Protein AF-A0A8W8LQK0-F1 (afdb_monomer)

Foldseek 3Di:
DDDPDDDDFPAAPVHRVFGFQKFWPVVVRDTHGPVVCVDPVNDPTDIDGVVVVVVVVVVVVVVVVCCVVVPVVVVVVVVVVVVVVCVVCVVVVVVVVVVVLVVLVVVVVVVVVVVVVVVVVVLVVVVVVVVVVVVVVVVVVVVLVVVVVVVVVVVVVLVPDPDDVVVVVDDDCVVVVVDDDDDDDDDHDDDDDDDDDVVVVDVVSDDDDDDDDDDDPPDPDPDDDDVDPWDWDPAWDFPDKAQQPDQFWFEWEDLAPFKIWTWGQWQWIWMAGPVNDTDDIAGDPVGGTFLYWEAFPVSWIWTFDQVQQFIWIQDPPRDIDTQEHDDQKGWHEWYADPVRWIWTWIAGPVQQAIWIFIDDRHDTDDIQAAAPVRHGQAGRGPDAWYWDAFPQRWIWTQHQVVQWTWIAHNNNHTQDIANDDDDPLQDDGRGWAAWEAAPQRWIWTDRQVSQWIWTAHNNRHTDDINRNPVGHRFHHWYAHNVRWIWTQHGNSRMITTIGGTD

Secondary structure (DSSP, 8-state):
--------PPBPSS-TTSB--EEETTTTTEEE-TTGGGSGGGTT--EEEHHHHHHHHHHHHHHHHHHIIIIIHHHHHHHHHHHHHHHHHHHHHHHHHHHHHHHHHHHHHHHHHHHHHHHHHHHHHHHHHHHHHHHHHHHHHHHHHHHHHHHHHHHHHHHH---HHHHHT----HHHH-SPPP----------PPP--HHHHHHHH--PPPP----------S--------PEEEEEEEEEEEE---SSEEEEEEEETTEEEEEESSSEEEEEETTS-EEEEEE-TTSSPPS-EEE-TTS-EEEEETTTTEEEEEPTTS-EEEEEE-SSEEEEEEEE-TTSPEEEEEEETTS--EEEEEEETTEEEEEE-B-TTS-BSS-SSSS-EEEEE-TTS-EEEEETTTTEEEEE-TTS-EEEEE-----TT--SPP-EEEEEE-TTS-EEEEETTTTEEEEE-TTS-EEEEE-SS---SEEEEEE-TT-EEEEEETTT-EEEEEEEE-

InterPro domains:
  IPR001258 NHL repeat [PS51125] (420-459)
  IPR011042 Six-bladed beta-propeller, TolB-like [G3DSA:2.120.10.30] (234-500)
  IPR050952 Tripartite Motif and NHL Repeat Containing E3 Ligases [PTHR24104] (55-491)

pLDDT: mean 88.2, std 12.14, range [29.41, 98.62]

Sequence (502 aa):
KERRSTLIYPKCETHPQKMCELQCKDCNNISICSFCTASEQHRGHIFVQISTVYKVQKETIEKDTEELVNTLSPTYEEIARDLENQLANLDGGYEKLTSAMSKQGEQWHREIDIVINKMKTEISEIKVKHRDILQKHLNEIKQIQSLIKQTLRAINEIEKSTEVSPTIAYSSKIREFSKLPPKLQVSLPTFIPKPIDREELYSLYGHITPLSTATKENVYSLIQSKTSVREVLDEPEIVTTIQTGYETLRNVTCLNDGSIWTSGKTNNIKCFNMKGSLLQTVKQKSGKFPNDIAVDSDGDLLYTNGTSRTVNKVIKNGQSEELIRLQGWKPYNLCVTSTGLLLVTMFSVDETQCKVVRYSGSTEKQAIQFDDEGKPLYSGNKKIKYITENRNHDICVADCCAGAVVVVNQDGKLRWRYTGHPSGTKNKLFKPYGITTDSQSRILTADSYNHCIHILDQNGQFLRYIDNCGLKDPYDLCVDNNDNLFVCEYSTGNVKKIKYLK

Mean predicted aligned error: 17.45 Å

Nearest PDB structures (foldseek):
  7zcj-assembly1_A  TM=7.983E-01  e=2.626E-13  synthetic construct
  6qsd-assembly1_A  TM=8.272E-01  e=3.693E-12  synthetic construct
  6rem-assembly1_A  TM=8.350E-01  e=8.358E-11  synthetic construct
  7zpw-assembly2_D  TM=8.355E-01  e=1.576E-10  synthetic construct
  3wwf-assembly1_C  TM=7.918E-01  e=2.424E-03  unclassified

Radius of gyration: 43.13 Å; Cα contacts (8 Å, |Δi|>4): 890; chains: 1; bounding box: 117×60×152 Å

Structure (mmCIF, N/CA/C/O backbone):
data_AF-A0A8W8LQK0-F1
#
_entry.id   AF-A0A8W8LQK0-F1
#
loop_
_atom_site.group_PDB
_atom_site.id
_atom_site.type_symbol
_atom_site.label_atom_id
_atom_site.label_alt_id
_atom_site.label_comp_id
_atom_site.label_asym_id
_atom_site.label_entity_id
_atom_site.label_seq_id
_atom_site.pdbx_PDB_ins_code
_atom_site.Cartn_x
_atom_site.Cartn_y
_atom_site.Cartn_z
_atom_site.occupancy
_atom_site.B_iso_or_equiv
_atom_site.auth_seq_id
_atom_site.auth_comp_id
_atom_site.auth_asym_id
_atom_site.auth_atom_id
_atom_site.pdbx_PDB_model_num
ATOM 1 N N . LYS A 1 1 ? -65.951 -15.729 21.045 1.00 39.41 1 LYS A N 1
ATOM 2 C CA . LYS A 1 1 ? -66.683 -16.295 22.210 1.00 39.41 1 LYS A CA 1
ATOM 3 C C . LYS A 1 1 ? -65.717 -17.198 22.971 1.00 39.41 1 LYS A C 1
ATOM 5 O O . LYS A 1 1 ? -65.688 -18.394 22.716 1.00 39.41 1 LYS A O 1
ATOM 10 N N . GLU A 1 2 ? -64.874 -16.632 23.833 1.00 42.47 2 GLU A N 1
ATOM 11 C CA . GLU A 1 2 ? -63.965 -17.437 24.655 1.00 42.47 2 GLU A CA 1
ATOM 12 C C . GLU A 1 2 ? -64.759 -18.160 25.745 1.00 42.47 2 GLU A C 1
ATOM 14 O O . GLU A 1 2 ? -65.529 -17.547 26.489 1.00 42.47 2 GLU A O 1
ATOM 19 N N . ARG A 1 3 ? -64.607 -19.486 25.819 1.00 43.66 3 ARG A N 1
ATOM 20 C CA . ARG A 1 3 ? -65.049 -20.268 26.977 1.00 43.66 3 ARG A CA 1
ATOM 21 C C . ARG A 1 3 ? -64.321 -19.700 28.197 1.00 43.66 3 ARG A C 1
ATOM 23 O O . ARG A 1 3 ? -63.096 -19.692 28.203 1.00 43.66 3 ARG A O 1
ATOM 30 N N . ARG A 1 4 ? -65.052 -19.255 29.227 1.00 47.84 4 ARG A N 1
ATOM 31 C CA . ARG A 1 4 ? -64.477 -18.971 30.553 1.00 47.84 4 ARG A CA 1
ATOM 32 C C . ARG A 1 4 ? -63.908 -20.278 31.112 1.00 47.84 4 ARG A C 1
ATOM 34 O O . ARG A 1 4 ? -64.618 -21.039 31.759 1.00 47.84 4 ARG A O 1
ATOM 41 N N . SER A 1 5 ? -62.658 -20.573 30.781 1.00 60.25 5 SER A N 1
ATOM 42 C CA . SER A 1 5 ? -61.894 -21.681 31.337 1.00 60.25 5 SER A CA 1
ATOM 43 C C . SER A 1 5 ? -61.565 -21.349 32.786 1.00 60.25 5 SER A C 1
ATOM 45 O O . SER A 1 5 ? -60.856 -20.380 33.057 1.00 60.25 5 SER A O 1
ATOM 47 N N . THR A 1 6 ? -62.116 -22.120 33.716 1.00 70.06 6 THR A N 1
ATOM 48 C CA . THR A 1 6 ? -61.816 -22.015 35.144 1.00 70.06 6 THR A CA 1
ATOM 49 C C . THR A 1 6 ? -60.327 -22.298 35.358 1.00 70.06 6 THR A C 1
ATOM 51 O O . THR A 1 6 ? -59.823 -23.310 34.871 1.00 70.06 6 THR A O 1
ATOM 54 N N . LEU A 1 7 ? -59.609 -21.397 36.039 1.00 74.44 7 LEU A N 1
ATOM 55 C CA . LEU A 1 7 ? -58.181 -21.571 36.322 1.00 74.44 7 LEU A CA 1
ATOM 56 C C . LEU A 1 7 ? -57.973 -22.797 37.217 1.00 74.44 7 LEU A C 1
ATOM 58 O O . LEU A 1 7 ? -58.610 -22.922 38.263 1.00 74.44 7 LEU A O 1
ATOM 62 N N . ILE A 1 8 ? -57.082 -23.699 36.803 1.00 82.56 8 ILE A N 1
ATOM 63 C CA . ILE A 1 8 ? -56.691 -24.869 37.591 1.00 82.56 8 ILE A CA 1
ATOM 64 C C . ILE A 1 8 ? -55.439 -24.492 38.378 1.00 82.56 8 ILE A C 1
ATOM 66 O O . ILE A 1 8 ? -54.375 -24.281 37.800 1.00 82.56 8 ILE A O 1
ATOM 70 N N . TYR A 1 9 ? -55.578 -24.392 39.695 1.00 83.81 9 TYR A N 1
ATOM 71 C CA . TYR A 1 9 ? -54.472 -24.063 40.589 1.00 83.81 9 TYR A CA 1
ATOM 72 C C . TYR A 1 9 ? -53.621 -25.309 40.905 1.00 83.81 9 TYR A C 1
ATOM 74 O O . TYR A 1 9 ? -54.136 -26.429 40.867 1.00 83.81 9 TYR A O 1
ATOM 82 N N . PRO A 1 10 ? -52.324 -25.159 41.220 1.00 84.50 10 PRO A N 1
ATOM 83 C CA . PRO A 1 10 ? -51.506 -26.274 41.684 1.00 84.50 10 PRO A CA 1
ATOM 84 C C . PRO A 1 10 ? -51.878 -26.677 43.121 1.00 84.50 10 PRO A C 1
ATOM 86 O O . PRO A 1 10 ? -52.386 -25.865 43.896 1.00 84.50 10 PRO A O 1
ATOM 89 N N . LYS A 1 11 ? -51.632 -27.939 43.492 1.00 85.19 11 LYS A N 1
ATOM 90 C CA . LYS A 1 11 ? -51.802 -28.417 44.876 1.00 85.19 11 LYS A CA 1
ATOM 91 C C . LYS A 1 11 ? -50.610 -27.999 45.734 1.00 85.19 11 LYS A C 1
ATOM 93 O O . LYS A 1 11 ? -49.485 -27.964 45.247 1.00 85.19 11 LYS A O 1
ATOM 98 N N . CYS A 1 12 ? -50.854 -27.729 47.012 1.00 83.12 12 CYS A N 1
ATOM 99 C CA . CYS A 1 12 ? -49.800 -27.368 47.952 1.00 83.12 12 CYS A CA 1
ATOM 100 C C . CYS A 1 12 ? -49.027 -28.601 48.421 1.00 83.12 12 CYS A C 1
ATOM 102 O O . CYS A 1 12 ? -49.616 -29.533 48.962 1.00 83.12 12 CYS A O 1
ATOM 104 N N . GLU A 1 13 ? -47.703 -28.573 48.278 1.00 82.00 13 GLU A N 1
ATOM 105 C CA . GLU A 1 13 ? -46.827 -29.696 48.643 1.00 82.00 13 GLU A CA 1
ATOM 106 C C . GLU A 1 13 ? -46.877 -30.013 50.143 1.00 82.00 13 GLU A C 1
ATOM 108 O O . GLU A 1 13 ? -46.957 -31.171 50.539 1.00 82.00 13 GLU A O 1
ATOM 113 N N . THR A 1 14 ? -46.916 -28.980 50.987 1.00 80.56 14 THR A N 1
ATOM 114 C CA . THR A 1 14 ? -47.009 -29.111 52.452 1.00 80.56 14 THR A CA 1
ATOM 115 C C . THR A 1 14 ? -48.437 -29.318 52.961 1.00 80.56 14 THR A C 1
ATOM 117 O O . THR A 1 14 ? -48.632 -29.778 54.083 1.00 80.56 14 THR A O 1
ATOM 120 N N . HIS A 1 15 ? -49.447 -29.010 52.141 1.00 83.31 15 HIS A N 1
ATOM 121 C CA . HIS A 1 15 ? -50.863 -29.101 52.503 1.00 83.31 15 HIS A CA 1
ATOM 122 C C . HIS A 1 15 ? -51.654 -29.769 51.364 1.00 83.31 15 HIS A C 1
ATOM 124 O O . HIS A 1 15 ? -52.333 -29.080 50.600 1.00 83.31 15 HIS A O 1
ATOM 130 N N . PRO A 1 16 ? -51.628 -31.111 51.248 1.00 79.06 16 PRO A N 1
ATOM 131 C CA . PRO A 1 16 ? -52.103 -31.831 50.057 1.00 79.06 16 PRO A CA 1
ATOM 132 C C . PRO A 1 16 ? -53.590 -31.637 49.710 1.00 79.06 16 PRO A C 1
ATOM 134 O O . PRO A 1 16 ? -54.004 -31.878 48.576 1.00 79.06 16 PRO A O 1
ATOM 137 N N . GLN A 1 17 ? -54.404 -31.214 50.685 1.00 82.12 17 GLN A N 1
ATOM 138 C CA . GLN A 1 17 ? -55.835 -30.926 50.519 1.00 82.12 17 GLN A CA 1
ATOM 139 C C . GLN A 1 17 ? -56.134 -29.457 50.163 1.00 82.12 17 GLN A C 1
ATOM 141 O O . GLN A 1 17 ? -57.299 -29.074 50.063 1.00 82.12 17 GLN A O 1
ATOM 146 N N . LYS A 1 18 ? -55.108 -28.612 50.011 1.00 82.94 18 LYS A N 1
ATOM 147 C CA . LYS A 1 18 ? -55.249 -27.182 49.720 1.00 82.94 18 LYS A CA 1
ATOM 148 C C . LYS A 1 18 ? -54.611 -26.836 48.380 1.00 82.94 18 LYS A C 1
ATOM 150 O O . LYS A 1 18 ? -53.598 -27.409 47.982 1.00 82.94 18 LYS A O 1
ATOM 155 N N . MET A 1 19 ? -55.222 -25.874 47.700 1.00 86.00 19 MET A N 1
ATOM 156 C CA . MET A 1 19 ? -54.730 -25.336 46.436 1.00 86.00 19 MET A CA 1
ATOM 157 C C . MET A 1 19 ? -53.850 -24.119 46.710 1.00 86.00 19 MET A C 1
ATOM 159 O O . MET A 1 19 ? -54.089 -23.364 47.656 1.00 86.00 19 MET A O 1
ATOM 163 N N . CYS A 1 20 ? -52.817 -23.943 45.899 1.00 87.06 20 CYS A N 1
ATOM 164 C CA . CYS A 1 20 ? -51.957 -22.778 45.960 1.00 87.06 20 CYS A CA 1
ATOM 165 C C . CYS A 1 20 ? -52.584 -21.645 45.157 1.00 87.06 20 CYS A C 1
ATOM 167 O O . CYS A 1 20 ? -52.708 -21.738 43.939 1.00 87.06 20 CYS A O 1
ATOM 169 N N . GLU A 1 21 ? -52.953 -20.571 45.840 1.00 85.75 21 GLU A N 1
ATOM 170 C CA . GLU A 1 21 ? -53.520 -19.364 45.225 1.00 85.75 21 GLU A CA 1
ATOM 171 C C . GLU A 1 21 ? -52.494 -18.220 45.178 1.00 85.75 21 GLU A C 1
ATOM 173 O O . GLU A 1 21 ? -52.687 -17.223 44.476 1.00 85.75 21 GLU A O 1
ATOM 178 N N . LEU A 1 22 ? -51.381 -18.377 45.901 1.00 86.12 22 LEU A N 1
ATOM 179 C CA . LEU A 1 22 ? -50.354 -17.367 46.106 1.00 86.12 22 LEU A CA 1
ATOM 180 C C . LEU A 1 22 ? -48.992 -17.874 45.639 1.00 86.12 22 LEU A C 1
ATOM 182 O O . LEU A 1 22 ? -48.668 -19.049 45.772 1.00 86.12 22 LEU A O 1
ATOM 186 N N . GLN A 1 23 ? -48.175 -16.969 45.122 1.00 88.62 23 GLN A N 1
ATOM 187 C CA . GLN A 1 23 ? -46.796 -17.211 44.734 1.00 88.62 23 GLN A CA 1
ATOM 188 C C . GLN A 1 23 ? -45.870 -16.401 45.640 1.00 88.62 23 GLN A C 1
ATOM 190 O O . GLN A 1 23 ? -46.051 -15.190 45.773 1.00 88.62 23 GLN A O 1
ATOM 195 N N . CYS A 1 24 ? -44.884 -17.051 46.258 1.00 87.94 24 CYS A N 1
ATOM 196 C CA . CYS A 1 24 ? -43.895 -16.387 47.106 1.00 87.94 24 CYS A CA 1
ATOM 197 C C . CYS A 1 24 ? -42.735 -15.854 46.258 1.00 87.94 24 CYS A C 1
ATOM 199 O O . CYS A 1 24 ? -42.040 -16.630 45.601 1.00 87.94 24 CYS A O 1
ATOM 201 N N . LYS A 1 25 ? -42.512 -14.535 46.276 1.00 85.62 25 LYS A N 1
ATOM 202 C CA . LYS A 1 25 ? -41.450 -13.892 45.480 1.00 85.62 25 LYS A CA 1
ATOM 203 C C . LYS A 1 25 ? -40.056 -14.162 46.042 1.00 85.62 25 LYS A C 1
ATOM 205 O O . LYS A 1 25 ? -39.129 -14.385 45.272 1.00 85.62 25 LYS A O 1
ATOM 210 N N . ASP A 1 26 ? -39.946 -14.248 47.362 1.00 85.81 26 ASP A N 1
ATOM 211 C CA . ASP A 1 26 ? -38.667 -14.420 48.062 1.00 85.81 26 ASP A CA 1
ATOM 212 C C . ASP A 1 26 ? -38.169 -15.875 48.055 1.00 85.81 26 ASP A C 1
ATOM 214 O O . ASP A 1 26 ? -37.013 -16.154 48.356 1.00 85.81 26 ASP A O 1
ATOM 218 N N . CYS A 1 27 ? -39.030 -16.824 47.677 1.00 84.62 27 CYS A N 1
ATOM 219 C CA . CYS A 1 27 ? -38.715 -18.251 47.590 1.00 84.62 27 CYS A CA 1
ATOM 220 C C . CYS A 1 27 ? -38.741 -18.736 46.137 1.00 84.62 27 CYS A C 1
ATOM 222 O O . CYS A 1 27 ? -39.429 -19.698 45.816 1.00 84.62 27 CYS A O 1
ATOM 224 N N . ASN A 1 28 ? -38.033 -18.041 45.244 1.00 80.12 28 ASN A N 1
ATOM 225 C CA . ASN A 1 28 ? -37.890 -18.424 43.835 1.00 80.12 28 ASN A CA 1
ATOM 226 C C . ASN A 1 28 ? -39.230 -18.707 43.122 1.00 80.12 28 ASN A C 1
ATOM 228 O O . ASN A 1 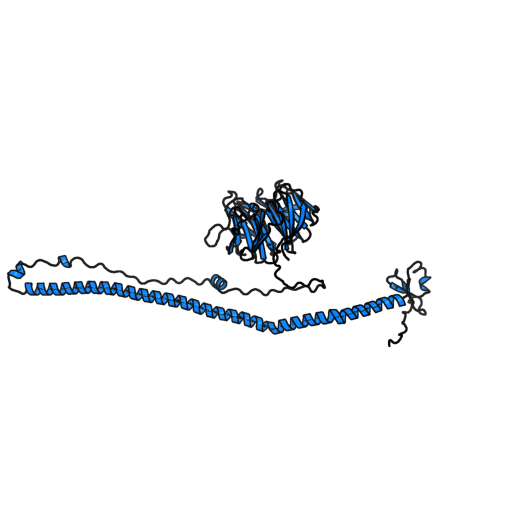28 ? -39.350 -19.652 42.344 1.00 80.12 28 ASN A O 1
ATOM 232 N N . ASN A 1 29 ? -40.255 -17.893 43.399 1.00 81.62 29 ASN A N 1
ATOM 233 C CA . ASN A 1 29 ? -41.572 -17.983 42.766 1.00 81.62 29 ASN A CA 1
ATOM 234 C C . ASN A 1 29 ? -42.333 -19.307 43.018 1.00 81.62 29 ASN A C 1
ATOM 236 O O . ASN A 1 29 ? -43.174 -19.694 42.200 1.00 81.62 29 ASN A O 1
ATOM 240 N N . ILE A 1 30 ? -42.102 -19.989 44.150 1.00 85.88 30 ILE A N 1
ATOM 241 C CA . ILE A 1 30 ? -42.889 -21.182 44.504 1.00 85.88 30 ILE A CA 1
ATOM 242 C C . ILE A 1 30 ? -44.367 -20.845 44.753 1.00 85.88 30 ILE A C 1
ATOM 244 O O . ILE A 1 30 ? -44.710 -19.778 45.269 1.00 85.88 30 ILE A O 1
ATOM 248 N N . SER A 1 31 ? -45.247 -21.783 44.404 1.00 88.06 31 SER A N 1
ATOM 249 C CA . SER A 1 31 ? -46.692 -21.674 44.630 1.00 88.06 31 SER A CA 1
ATOM 250 C C . SER A 1 31 ? -47.060 -22.232 46.003 1.00 88.06 31 SER A C 1
ATOM 252 O O . SER A 1 31 ? -46.734 -23.377 46.305 1.00 88.06 31 SER A O 1
ATOM 254 N N . ILE A 1 32 ? -47.779 -21.462 46.815 1.00 87.06 32 ILE A N 1
ATOM 255 C CA . ILE A 1 32 ? -48.151 -21.821 48.187 1.00 87.06 32 ILE A CA 1
ATOM 256 C C . ILE A 1 32 ? -49.639 -21.564 48.479 1.00 87.06 32 ILE A C 1
ATOM 258 O O . ILE A 1 32 ? -50.291 -20.732 47.839 1.00 87.06 32 ILE A O 1
ATOM 262 N N . CYS A 1 33 ? -50.193 -22.277 49.465 1.00 87.75 33 CYS A N 1
ATOM 263 C CA . CYS A 1 33 ? -51.558 -22.047 49.950 1.00 87.75 33 CYS A CA 1
ATOM 264 C C . CYS A 1 33 ? -51.607 -21.028 51.102 1.00 87.75 33 CYS A C 1
ATOM 266 O O . CYS A 1 33 ? -50.584 -20.681 51.694 1.00 87.75 33 CYS A O 1
ATOM 268 N N . SER A 1 34 ? -52.814 -20.601 51.478 1.00 84.19 34 SER A N 1
ATOM 269 C CA . SER A 1 34 ? -53.047 -19.641 52.569 1.00 84.19 34 SER A CA 1
ATOM 270 C C . SER A 1 34 ? -52.558 -20.104 53.950 1.00 84.19 34 SER A C 1
ATOM 272 O O . SER A 1 34 ? -52.409 -19.285 54.846 1.00 84.19 34 SER A O 1
ATOM 274 N N . PHE A 1 35 ? -52.317 -21.402 54.159 1.00 82.44 35 PHE A N 1
ATOM 275 C CA . PHE A 1 35 ? -51.769 -21.913 55.424 1.00 82.44 35 PHE A CA 1
ATOM 276 C C . PHE A 1 35 ? -50.246 -21.762 55.486 1.00 82.44 35 PHE A C 1
ATOM 278 O O . PHE A 1 35 ? -49.687 -21.504 56.550 1.00 82.44 35 PHE A O 1
ATOM 285 N N . CYS A 1 36 ? -49.565 -21.839 54.340 1.00 83.75 36 CYS A N 1
ATOM 286 C CA . CYS A 1 36 ? -48.121 -21.639 54.257 1.00 83.75 36 CYS A CA 1
ATOM 287 C C . CYS A 1 36 ? -47.708 -20.208 54.604 1.00 83.75 36 CYS A C 1
ATOM 289 O O . CYS A 1 36 ? -46.618 -20.018 55.132 1.00 83.75 36 CYS A O 1
ATOM 291 N N . THR A 1 37 ? -48.565 -19.209 54.372 1.00 83.31 37 THR A N 1
ATOM 292 C CA . THR A 1 37 ? -48.259 -17.806 54.706 1.00 83.31 37 THR A CA 1
ATOM 293 C C . THR A 1 37 ? -48.138 -17.566 56.212 1.00 83.31 37 THR A C 1
ATOM 295 O O . THR A 1 37 ? -47.512 -16.596 56.623 1.00 83.31 37 THR A O 1
ATOM 298 N N . ALA A 1 38 ? -48.730 -18.439 57.035 1.00 80.88 38 ALA A N 1
ATOM 299 C CA . ALA A 1 38 ? -48.634 -18.396 58.493 1.00 80.88 38 ALA A CA 1
ATOM 300 C C . ALA A 1 38 ? -47.511 -19.289 59.055 1.00 80.88 38 ALA A C 1
ATOM 302 O O . ALA A 1 38 ? -47.291 -19.303 60.264 1.00 80.88 38 ALA A O 1
ATOM 303 N N . SER A 1 39 ? -46.809 -20.043 58.201 1.00 84.19 39 SER A N 1
ATOM 304 C CA . SER A 1 39 ? -45.683 -20.879 58.626 1.00 84.19 39 SER A CA 1
ATOM 305 C C . SER A 1 39 ? -44.464 -20.029 58.988 1.00 84.19 39 SER A C 1
ATOM 307 O O . SER A 1 39 ? -44.240 -18.971 58.397 1.00 84.19 39 SER A O 1
ATOM 309 N N . GLU A 1 40 ? -43.633 -20.512 59.918 1.00 80.62 40 GLU A N 1
ATOM 310 C CA . GLU A 1 40 ? -42.365 -19.845 60.256 1.00 80.62 40 GLU A CA 1
ATOM 311 C C . GLU A 1 40 ? -41.458 -19.676 59.031 1.00 80.62 40 GLU A C 1
ATOM 313 O O . GLU A 1 40 ? -40.769 -18.667 58.910 1.00 80.62 40 GLU A O 1
ATOM 318 N N . GLN A 1 41 ? -41.528 -20.617 58.083 1.00 80.94 41 GLN A N 1
ATOM 319 C CA . GLN A 1 41 ? -40.722 -20.635 56.864 1.00 80.94 41 GLN A CA 1
ATOM 320 C C . GLN A 1 41 ? -41.018 -19.474 55.899 1.00 80.94 41 GLN A C 1
ATOM 322 O O . GLN A 1 41 ? -40.150 -19.103 55.114 1.00 80.94 41 GLN A O 1
ATOM 327 N N . HIS A 1 42 ? -42.222 -18.898 55.939 1.00 82.56 42 HIS A N 1
ATOM 328 C CA . HIS A 1 42 ? -42.627 -17.808 55.040 1.00 82.56 42 HIS A CA 1
ATOM 329 C C . HIS A 1 42 ? -43.040 -16.537 55.786 1.00 82.56 42 HIS A C 1
ATOM 331 O O . HIS A 1 42 ? -43.694 -15.648 55.229 1.00 82.56 42 HIS A O 1
ATOM 337 N N . ARG A 1 43 ? -42.663 -16.434 57.061 1.00 83.19 43 ARG A N 1
ATOM 338 C CA . ARG A 1 43 ? -43.011 -15.296 57.900 1.00 83.19 43 ARG A CA 1
ATOM 339 C C . ARG A 1 43 ? -42.289 -14.039 57.411 1.00 83.19 43 ARG A C 1
ATOM 341 O O . ARG A 1 43 ? -41.071 -13.944 57.485 1.00 83.19 43 ARG A O 1
ATOM 348 N N . GLY A 1 44 ? -43.064 -13.053 56.960 1.00 80.00 44 GLY A N 1
ATOM 349 C CA . GLY A 1 44 ? -42.545 -11.773 56.463 1.00 80.00 44 GLY A CA 1
ATOM 350 C C . GLY A 1 44 ? -42.213 -11.743 54.967 1.00 80.00 44 GLY A C 1
ATOM 351 O O . GLY A 1 44 ? -41.699 -10.731 54.504 1.00 80.00 44 GLY A O 1
ATOM 352 N N . HIS A 1 45 ? -42.512 -12.807 54.214 1.00 89.06 45 HIS A N 1
ATOM 353 C CA . HIS A 1 45 ? -42.303 -12.841 52.763 1.00 89.06 45 HIS A CA 1
ATOM 354 C C . HIS A 1 45 ? -43.417 -12.122 51.987 1.00 89.06 45 HIS A C 1
ATOM 356 O O . HIS A 1 45 ? -44.541 -11.952 52.469 1.00 89.06 45 HIS A O 1
ATOM 362 N N . ILE A 1 46 ? -43.108 -11.742 50.748 1.00 86.50 46 ILE A N 1
ATOM 363 C CA . ILE A 1 46 ? -44.016 -11.091 49.807 1.00 86.50 46 ILE A CA 1
ATOM 364 C C . ILE A 1 46 ? -44.709 -12.145 48.940 1.00 86.50 46 ILE A C 1
ATOM 366 O O . ILE A 1 46 ? -44.074 -12.992 48.298 1.00 86.50 46 ILE A O 1
ATOM 370 N N . PHE A 1 47 ? -46.038 -12.051 48.876 1.00 88.12 47 PHE A N 1
ATOM 371 C CA . PHE A 1 47 ? -46.883 -12.949 48.096 1.00 88.12 47 PHE A CA 1
ATOM 372 C C . PHE A 1 47 ? -47.646 -12.199 47.011 1.00 88.12 47 PHE A C 1
ATOM 374 O O . PHE A 1 47 ? -48.146 -11.097 47.228 1.00 88.12 47 PHE A O 1
ATOM 381 N N . VAL A 1 48 ? -47.782 -12.831 45.850 1.00 88.69 48 VAL A N 1
ATOM 382 C CA . VAL A 1 48 ? -48.568 -12.319 44.722 1.00 88.69 48 VAL A CA 1
ATOM 383 C C . VAL A 1 48 ? -49.601 -13.366 44.333 1.00 88.69 48 VAL A C 1
ATOM 385 O O . VAL A 1 48 ? -49.318 -14.559 44.390 1.00 88.69 48 VAL A O 1
ATOM 388 N N . GLN A 1 49 ? -50.805 -12.953 43.938 1.00 87.12 49 GLN A N 1
ATOM 389 C CA . GLN A 1 49 ? -51.813 -13.908 43.477 1.00 87.12 49 GLN A CA 1
ATOM 390 C C . GLN A 1 49 ? -51.378 -14.590 42.177 1.00 87.12 49 GLN A C 1
ATOM 392 O O . GLN A 1 49 ? -50.988 -13.930 41.211 1.00 87.12 49 GLN A O 1
ATOM 397 N N . ILE A 1 50 ? -51.506 -15.918 42.136 1.00 86.25 50 ILE A N 1
ATOM 398 C CA . ILE A 1 50 ? -51.165 -16.731 40.961 1.00 86.25 50 ILE A CA 1
ATOM 399 C C . ILE A 1 50 ? -52.040 -16.364 39.760 1.00 86.25 50 ILE A C 1
ATOM 401 O O . ILE A 1 50 ? -51.555 -16.383 38.636 1.00 86.25 50 ILE A O 1
ATOM 405 N N . SER A 1 51 ? -53.299 -15.970 39.970 1.00 81.94 51 SER A N 1
ATOM 406 C CA . SER A 1 51 ? -54.184 -15.486 38.898 1.00 81.94 51 SER A CA 1
ATOM 407 C C . SER A 1 51 ? -53.612 -14.262 38.175 1.00 81.94 51 SER A C 1
ATOM 409 O O . SER A 1 51 ? -53.686 -14.182 36.949 1.00 81.94 51 SER A O 1
ATOM 411 N N . THR A 1 52 ? -53.001 -13.335 38.916 1.00 83.50 52 THR A N 1
ATOM 412 C CA . THR A 1 52 ? -52.349 -12.143 38.360 1.00 83.50 52 THR A CA 1
ATOM 413 C C . THR A 1 52 ? -51.105 -12.524 37.564 1.00 83.50 52 THR A C 1
ATOM 415 O O . THR A 1 52 ? -50.922 -12.046 36.449 1.00 83.50 52 THR A O 1
ATOM 418 N N . VAL A 1 53 ? -50.282 -13.432 38.097 1.00 83.88 53 VAL A N 1
ATOM 419 C CA . VAL A 1 53 ? -49.070 -13.920 37.416 1.00 83.88 53 VAL A CA 1
ATOM 420 C C . VAL A 1 53 ? -49.425 -14.710 36.154 1.00 83.88 53 VAL A C 1
ATOM 422 O O . VAL A 1 53 ? -48.824 -14.484 35.110 1.00 83.88 53 VAL A O 1
ATOM 425 N N . TYR A 1 54 ? -50.444 -15.573 36.217 1.00 85.94 54 TYR A N 1
ATOM 426 C CA . TYR A 1 54 ? -50.980 -16.305 35.068 1.00 85.94 54 TYR A CA 1
ATOM 427 C C . TYR A 1 54 ? -51.410 -15.354 33.955 1.00 85.94 54 TYR A C 1
ATOM 429 O O . TYR A 1 54 ? -51.086 -15.589 32.796 1.00 85.94 54 TYR A O 1
ATOM 437 N N . LYS A 1 55 ? -52.124 -14.275 34.301 1.00 85.12 55 LYS A N 1
ATOM 438 C CA . LYS A 1 55 ? -52.594 -13.302 33.315 1.00 85.12 55 LYS A CA 1
ATOM 439 C C . LYS A 1 55 ? -51.422 -12.619 32.606 1.00 85.12 55 LYS A C 1
ATOM 441 O O . LYS A 1 55 ? -51.383 -12.633 31.383 1.00 85.12 55 LYS A O 1
ATOM 446 N N . VAL A 1 56 ? -50.444 -12.118 33.365 1.00 85.50 56 VAL A N 1
ATOM 447 C CA . VAL A 1 56 ? -49.237 -11.474 32.811 1.00 85.50 56 VAL A CA 1
ATOM 448 C C . VAL A 1 56 ? -48.435 -12.444 31.939 1.00 85.50 56 VAL A C 1
ATOM 450 O O . VAL A 1 56 ? -48.000 -12.093 30.844 1.00 85.50 56 VAL A O 1
ATOM 453 N N . GLN A 1 57 ? -48.260 -13.689 32.390 1.00 85.38 57 GLN A N 1
ATOM 454 C CA . GLN A 1 57 ? -47.529 -14.692 31.619 1.00 85.38 57 GLN A CA 1
ATOM 455 C C . GLN A 1 57 ? -48.278 -15.089 30.343 1.00 85.38 57 GLN A C 1
ATOM 457 O O . GLN A 1 57 ? -47.649 -15.315 29.316 1.00 85.38 57 GLN A O 1
ATOM 462 N N . LYS A 1 58 ? -49.612 -15.155 30.384 1.00 86.00 58 LYS A N 1
ATOM 463 C CA . LYS A 1 58 ? -50.433 -15.461 29.211 1.00 86.00 58 LYS A CA 1
ATOM 464 C C . LYS A 1 58 ? -50.389 -14.339 28.175 1.00 86.00 58 LYS A C 1
ATOM 466 O O . LYS A 1 58 ? -50.206 -14.636 27.004 1.00 86.00 58 LYS A O 1
ATOM 471 N N . GLU A 1 59 ? -50.447 -13.082 28.616 1.00 87.06 59 GLU A N 1
ATOM 472 C CA . GLU A 1 59 ? -50.227 -11.911 27.754 1.00 87.06 59 GLU A CA 1
ATOM 473 C C . GLU A 1 59 ? -48.818 -11.937 27.126 1.00 87.06 59 GLU A C 1
ATOM 475 O O . GLU A 1 59 ? -48.655 -11.617 25.951 1.00 87.06 59 GLU A O 1
ATOM 480 N N . THR A 1 60 ? -47.802 -12.384 27.875 1.00 85.62 60 THR A N 1
ATOM 481 C CA . THR A 1 60 ? -46.433 -12.559 27.351 1.00 85.62 60 THR A CA 1
ATOM 482 C C . THR A 1 60 ? -46.376 -13.658 26.288 1.00 85.62 60 THR A C 1
ATOM 484 O O . THR A 1 60 ? -45.838 -13.429 25.215 1.00 85.62 60 THR A O 1
ATOM 487 N N . ILE A 1 61 ? -46.992 -14.819 26.537 1.00 86.19 61 ILE A N 1
ATOM 488 C CA . ILE A 1 61 ? -47.060 -15.925 25.565 1.00 86.19 61 ILE A CA 1
ATOM 489 C C . ILE A 1 61 ? -47.789 -15.493 24.289 1.00 86.19 61 ILE A C 1
ATOM 491 O O . ILE A 1 61 ? -47.368 -15.854 23.193 1.00 86.19 61 ILE A O 1
ATOM 495 N N . GLU A 1 62 ? -48.878 -14.736 24.415 1.00 87.81 62 GLU A N 1
ATOM 496 C CA . GLU A 1 62 ? -49.616 -14.201 23.267 1.00 87.81 62 GLU A CA 1
ATOM 497 C C . GLU A 1 62 ? -48.736 -13.254 22.443 1.00 87.81 62 GLU A C 1
ATOM 499 O O . GLU A 1 62 ? -48.661 -13.413 21.225 1.00 87.81 62 GLU A O 1
ATOM 504 N N . LYS A 1 63 ? -47.995 -12.353 23.101 1.00 85.50 63 LYS A N 1
ATOM 505 C CA . LYS A 1 63 ? -47.045 -11.449 22.442 1.00 85.50 63 LYS A CA 1
ATOM 506 C C . LYS A 1 63 ? -45.894 -12.197 21.758 1.00 85.50 63 LYS A C 1
ATOM 508 O O . LYS A 1 63 ? -45.588 -11.906 20.606 1.00 85.50 63 LYS A O 1
ATOM 513 N N . ASP A 1 64 ? -45.292 -13.176 22.432 1.00 86.69 64 ASP A N 1
ATOM 514 C CA . ASP A 1 64 ? -44.212 -13.996 21.869 1.00 86.69 64 ASP A CA 1
ATOM 515 C C . ASP A 1 64 ? -44.712 -14.794 20.657 1.00 86.69 64 ASP A C 1
ATOM 517 O O . ASP A 1 64 ? -44.025 -14.906 19.644 1.00 86.69 64 ASP A O 1
ATOM 521 N N . THR A 1 65 ? -45.936 -15.326 20.737 1.00 86.62 65 THR A N 1
ATOM 522 C CA . THR A 1 65 ? -46.576 -16.045 19.626 1.00 86.62 65 THR A CA 1
ATOM 523 C C . THR A 1 65 ? -46.804 -15.115 18.438 1.00 86.62 65 THR A C 1
ATOM 525 O O . THR A 1 65 ? -46.536 -15.499 17.301 1.00 86.62 65 THR A O 1
ATOM 528 N N . GLU A 1 66 ? -47.270 -13.891 18.688 1.00 87.81 66 GLU A N 1
ATOM 529 C CA . GLU A 1 66 ? -47.463 -12.880 17.651 1.00 87.81 66 GLU A CA 1
ATOM 530 C C . GLU A 1 66 ? -46.136 -12.517 16.971 1.00 87.81 66 GLU A C 1
ATOM 532 O O . GLU A 1 66 ? -46.060 -12.502 15.744 1.00 87.81 66 GLU A O 1
ATOM 537 N N . GLU A 1 67 ? -45.069 -12.301 17.742 1.00 84.19 67 GLU A N 1
ATOM 538 C CA . GLU A 1 67 ? -43.739 -11.980 17.216 1.00 84.19 67 GLU A CA 1
ATOM 539 C C . GLU A 1 67 ? -43.123 -13.145 16.424 1.00 84.19 67 GLU A C 1
ATOM 541 O O . GLU A 1 67 ? -42.573 -12.941 15.337 1.00 84.19 67 GLU A O 1
ATOM 546 N N . LEU A 1 68 ? -43.264 -14.379 16.917 1.00 82.19 68 LEU A N 1
ATOM 547 C CA . LEU A 1 68 ? -42.776 -15.577 16.235 1.00 82.19 68 LEU A CA 1
ATOM 548 C C . LEU A 1 68 ? -43.475 -15.799 14.893 1.00 82.19 68 LEU A C 1
ATOM 550 O O . LEU A 1 68 ? -42.810 -16.068 13.894 1.00 82.19 68 LEU A O 1
ATOM 554 N N . VAL A 1 69 ? -44.803 -15.681 14.865 1.00 87.81 69 VAL A N 1
ATOM 555 C CA . VAL A 1 69 ? -45.608 -15.975 13.672 1.00 87.81 69 VAL A CA 1
ATOM 556 C C . VAL A 1 69 ? -45.548 -14.838 12.660 1.00 87.81 69 VAL A C 1
ATOM 558 O O . VAL A 1 69 ? -45.408 -15.098 11.468 1.00 87.81 69 VAL A O 1
ATOM 561 N N . ASN A 1 70 ? -45.644 -13.587 13.110 1.00 83.69 70 ASN A N 1
ATOM 562 C CA . ASN A 1 70 ? -45.790 -12.452 12.200 1.00 83.69 70 ASN A CA 1
ATOM 563 C C . ASN A 1 70 ? -44.456 -11.813 11.812 1.00 83.69 70 ASN A C 1
ATOM 565 O O . ASN A 1 70 ? -44.387 -11.168 10.767 1.00 83.69 70 ASN A O 1
ATOM 569 N N . THR A 1 71 ? -43.407 -11.983 12.621 1.00 79.75 71 THR A N 1
ATOM 570 C CA . THR A 1 71 ? -42.122 -11.308 12.393 1.00 79.75 71 THR A CA 1
ATOM 571 C C . THR A 1 71 ? -41.005 -12.304 12.114 1.00 79.75 71 THR A C 1
ATOM 573 O O . THR A 1 71 ? -40.364 -12.228 11.065 1.00 79.75 71 THR A O 1
ATOM 576 N N . LEU A 1 72 ? -40.763 -13.257 13.017 1.00 80.44 72 LEU A N 1
ATOM 577 C CA . LEU A 1 72 ? -39.604 -14.144 12.905 1.00 80.44 72 LEU A CA 1
ATOM 578 C C . LEU A 1 72 ? -39.786 -15.181 11.790 1.00 80.44 72 LEU A C 1
ATOM 580 O O . LEU A 1 72 ? -38.943 -15.238 10.899 1.00 80.44 72 LEU A O 1
ATOM 584 N N . SER A 1 73 ? -40.883 -15.947 11.776 1.00 85.81 73 SER A N 1
ATOM 585 C CA . SER A 1 73 ? -41.108 -16.995 10.762 1.00 85.81 73 SER A CA 1
ATOM 586 C C . SER A 1 73 ? -41.002 -16.465 9.323 1.00 85.81 73 SER A C 1
ATOM 588 O O . SER A 1 73 ? -40.205 -17.017 8.562 1.00 85.81 73 SER A O 1
ATOM 590 N N . PRO A 1 74 ? -41.671 -15.354 8.945 1.00 87.94 74 PRO A N 1
ATOM 591 C CA . PRO A 1 74 ? -41.571 -14.822 7.586 1.00 87.94 74 PRO A CA 1
ATOM 592 C C . PRO A 1 74 ? -40.155 -14.354 7.226 1.00 87.94 74 PRO A C 1
ATOM 594 O O . PRO A 1 74 ? -39.728 -14.516 6.086 1.00 87.94 74 PRO A O 1
ATOM 597 N N . THR A 1 75 ? -39.403 -13.821 8.197 1.00 80.88 75 THR A N 1
ATOM 598 C CA . THR A 1 75 ? -38.013 -13.385 7.985 1.00 80.88 75 THR A CA 1
ATOM 599 C C . THR A 1 75 ? -37.102 -14.575 7.677 1.00 80.88 75 THR A C 1
ATOM 601 O O . THR A 1 75 ? -36.305 -14.525 6.741 1.00 80.88 75 THR A O 1
ATOM 604 N N . TYR A 1 76 ? -37.229 -15.674 8.426 1.00 80.19 76 TYR A N 1
ATOM 605 C CA . TYR A 1 76 ? -36.460 -16.895 8.161 1.00 80.19 76 TYR A CA 1
ATOM 606 C C . TYR A 1 76 ? -36.849 -17.542 6.823 1.00 80.19 76 TYR A C 1
ATOM 608 O O . TYR A 1 76 ? -35.972 -18.012 6.098 1.00 80.19 76 TYR A O 1
ATOM 616 N N . GLU A 1 77 ? -38.134 -17.520 6.459 1.00 88.19 77 GLU A N 1
ATOM 617 C CA . GLU A 1 77 ? -38.607 -17.983 5.147 1.00 88.19 77 GLU A CA 1
ATOM 618 C C . GLU A 1 77 ? -38.061 -17.133 3.991 1.00 88.19 77 GLU A C 1
ATOM 620 O O . GLU A 1 77 ? -37.728 -17.666 2.932 1.00 88.19 77 GLU A O 1
ATOM 625 N N . GLU A 1 78 ? -37.948 -15.815 4.168 1.00 85.88 78 GLU A N 1
ATOM 626 C CA . GLU A 1 78 ? -37.341 -14.926 3.174 1.00 85.88 78 GLU A CA 1
ATOM 627 C C . GLU A 1 78 ? -35.844 -15.210 2.996 1.00 85.88 78 GLU A C 1
ATOM 629 O O . GLU A 1 78 ? -35.387 -15.333 1.860 1.00 85.88 78 GLU A O 1
ATOM 634 N N . ILE A 1 79 ? -35.102 -15.395 4.096 1.00 83.50 79 ILE A N 1
ATOM 635 C CA . ILE A 1 79 ? -33.678 -15.771 4.059 1.00 83.50 79 ILE A CA 1
ATOM 636 C C . ILE A 1 79 ? -33.489 -17.103 3.323 1.00 83.50 79 ILE A C 1
ATOM 638 O O . ILE A 1 79 ? -32.609 -17.217 2.471 1.00 83.50 79 ILE A O 1
ATOM 642 N N . ALA A 1 80 ? -34.319 -18.106 3.623 1.00 84.94 80 ALA A N 1
ATOM 643 C CA . ALA A 1 80 ? -34.258 -19.403 2.954 1.00 84.94 80 ALA A CA 1
ATOM 644 C C . ALA A 1 80 ? -34.501 -19.270 1.442 1.00 84.94 80 ALA A C 1
ATOM 646 O O . ALA A 1 80 ? -33.726 -19.797 0.645 1.00 84.94 80 ALA A O 1
ATOM 647 N N . ARG A 1 81 ? -35.516 -18.495 1.042 1.00 90.69 81 ARG A N 1
ATOM 648 C CA . ARG A 1 81 ? -35.846 -18.249 -0.369 1.00 90.69 81 ARG A CA 1
ATOM 649 C C . ARG A 1 81 ? -34.728 -17.521 -1.117 1.00 90.69 81 ARG A C 1
ATOM 651 O O . ARG A 1 81 ? -34.479 -17.811 -2.285 1.00 90.69 81 ARG A O 1
ATOM 658 N N . ASP A 1 82 ? -34.062 -16.565 -0.472 1.00 85.50 82 ASP A N 1
ATOM 659 C CA . ASP A 1 82 ? -32.906 -15.879 -1.057 1.00 85.50 82 ASP A CA 1
ATOM 660 C C . ASP A 1 82 ? -31.745 -16.852 -1.297 1.00 85.50 82 ASP A C 1
ATOM 662 O O . ASP A 1 82 ? -31.196 -16.895 -2.397 1.00 85.50 82 ASP A O 1
ATOM 666 N N . LEU A 1 83 ? -31.433 -17.709 -0.319 1.00 83.62 83 LEU A N 1
ATOM 667 C CA . LEU A 1 83 ? -30.402 -18.742 -0.464 1.00 83.62 83 LEU A CA 1
ATOM 668 C C . LEU A 1 83 ? -30.732 -19.741 -1.580 1.00 83.62 83 LEU A C 1
ATOM 670 O O . LEU A 1 83 ? -29.860 -20.070 -2.383 1.00 83.62 83 LEU A O 1
ATOM 674 N N . GLU A 1 84 ? -31.983 -20.192 -1.676 1.00 91.44 84 GLU A N 1
ATOM 675 C CA . GLU A 1 84 ? -32.444 -21.062 -2.764 1.00 91.44 84 GLU A CA 1
ATOM 676 C C . GLU A 1 84 ? -32.273 -20.396 -4.136 1.00 91.44 84 GLU A C 1
ATOM 678 O O . GLU A 1 84 ? -31.777 -21.023 -5.074 1.00 91.44 84 GLU A O 1
ATOM 683 N N . ASN A 1 85 ? -32.604 -19.106 -4.251 1.00 88.00 85 ASN A N 1
ATOM 684 C CA . ASN A 1 85 ? -32.391 -18.340 -5.479 1.00 88.00 85 ASN A CA 1
ATOM 685 C C . ASN A 1 85 ? -30.902 -18.176 -5.813 1.00 88.00 85 ASN A C 1
ATOM 687 O O . ASN A 1 85 ? -30.526 -18.270 -6.984 1.00 88.00 85 ASN A O 1
ATOM 691 N N . GLN A 1 86 ? -30.043 -17.931 -4.820 1.00 84.50 86 GLN A N 1
ATOM 692 C CA . GLN A 1 86 ? -28.596 -17.850 -5.032 1.00 84.50 86 GLN A CA 1
ATOM 693 C C . GLN A 1 86 ? -28.036 -19.187 -5.529 1.00 84.50 86 GLN A C 1
ATOM 695 O O . GLN A 1 86 ? -27.272 -19.204 -6.494 1.00 84.50 86 GLN A O 1
ATOM 700 N N . LEU A 1 87 ? -28.464 -20.301 -4.929 1.00 86.50 87 LEU A N 1
ATOM 701 C CA . LEU A 1 87 ? -28.081 -21.648 -5.352 1.00 86.50 87 LEU A CA 1
ATOM 702 C C . LEU A 1 87 ? -28.546 -21.951 -6.779 1.00 86.50 87 LEU A C 1
ATOM 704 O O . LEU A 1 87 ? -27.752 -22.429 -7.585 1.00 86.50 87 LEU A O 1
ATOM 708 N N . ALA A 1 88 ? -29.792 -21.617 -7.125 1.00 90.69 88 ALA A N 1
ATOM 709 C CA . ALA A 1 88 ? -30.334 -21.859 -8.461 1.00 90.69 88 ALA A CA 1
ATOM 710 C C . ALA A 1 88 ? -29.590 -21.080 -9.566 1.00 90.69 88 ALA A C 1
ATOM 712 O O . ALA A 1 88 ? -29.513 -21.540 -10.704 1.00 90.69 88 ALA A O 1
ATOM 713 N N . ASN A 1 89 ? -29.031 -19.907 -9.246 1.00 87.50 89 ASN A N 1
ATOM 714 C CA . ASN A 1 89 ? -28.303 -19.057 -10.195 1.00 87.50 89 ASN A CA 1
ATOM 715 C C . ASN A 1 89 ? -26.779 -19.269 -10.190 1.00 87.50 89 ASN A C 1
ATOM 717 O O . ASN A 1 89 ? -26.080 -18.649 -10.998 1.00 87.50 89 ASN A O 1
ATOM 721 N N . LEU A 1 90 ? -26.259 -20.112 -9.295 1.00 87.62 90 LEU A N 1
ATOM 722 C CA . LEU A 1 90 ? -24.826 -20.292 -9.070 1.00 87.62 90 LEU A CA 1
ATOM 723 C C . LEU A 1 90 ? -24.098 -20.755 -10.336 1.00 87.62 90 LEU A C 1
ATOM 725 O O . LEU A 1 90 ? -23.155 -20.099 -10.787 1.00 87.62 90 LEU A O 1
ATOM 729 N N . ASP A 1 91 ? -24.580 -21.839 -10.942 1.00 88.88 91 ASP A N 1
ATOM 730 C CA . ASP A 1 91 ? -23.964 -22.437 -12.129 1.00 88.88 91 ASP A CA 1
ATOM 731 C C . ASP A 1 91 ? -23.958 -21.452 -13.304 1.00 88.88 91 ASP A C 1
ATOM 733 O O . ASP A 1 91 ? -22.922 -21.226 -13.931 1.00 88.88 91 ASP A O 1
ATOM 737 N N . GLY A 1 92 ? -25.074 -20.749 -13.526 1.00 90.31 92 GLY A N 1
ATOM 738 C CA . GLY A 1 92 ? -25.175 -19.726 -14.570 1.00 90.31 92 GLY A CA 1
ATOM 739 C C . GLY A 1 92 ? -24.224 -18.538 -14.359 1.00 90.31 92 GLY A C 1
ATOM 740 O O . GLY A 1 92 ? -23.785 -17.908 -15.325 1.00 90.31 92 GLY A O 1
ATOM 741 N N . GLY A 1 93 ? -23.871 -18.223 -13.109 1.00 87.06 93 GLY A N 1
ATOM 742 C CA . GLY A 1 93 ? -22.841 -17.236 -12.779 1.00 87.06 93 GLY A CA 1
ATOM 743 C C . GLY A 1 93 ? -21.442 -17.683 -13.214 1.00 87.06 93 GLY A C 1
ATOM 744 O O . GLY A 1 93 ? -20.727 -16.925 -13.877 1.00 87.06 93 GLY A O 1
ATOM 745 N N . TYR A 1 94 ? -21.069 -18.927 -12.907 1.00 88.81 94 TYR A N 1
ATOM 746 C CA . TYR A 1 94 ? -19.771 -19.495 -13.289 1.00 88.81 94 TYR A CA 1
ATOM 747 C C . TYR A 1 94 ? -19.647 -19.749 -14.798 1.00 88.81 94 TYR A C 1
ATOM 749 O O . TYR A 1 94 ? -18.581 -19.526 -15.380 1.00 88.81 94 TYR A O 1
ATOM 757 N N . GLU A 1 95 ? -20.731 -20.132 -15.474 1.00 92.62 95 GLU A N 1
ATOM 758 C CA . GLU A 1 95 ? -20.761 -20.245 -16.937 1.00 92.62 95 GLU A CA 1
ATOM 759 C C . GLU A 1 95 ? -20.499 -18.898 -17.625 1.00 92.62 95 GLU A C 1
ATOM 761 O O . GLU A 1 95 ? -19.735 -18.814 -18.589 1.00 92.62 95 GLU A O 1
ATOM 766 N N . LYS A 1 96 ? -21.067 -17.800 -17.108 1.00 91.44 96 LYS A N 1
ATOM 767 C CA . LYS A 1 96 ? -20.780 -16.452 -17.627 1.00 91.44 96 LYS A CA 1
ATOM 768 C C . LYS A 1 96 ? -19.310 -16.076 -17.452 1.00 91.44 96 LYS A C 1
ATOM 770 O O . LYS A 1 96 ? -18.720 -15.524 -18.382 1.00 91.44 96 LYS A O 1
ATOM 775 N N . LEU A 1 97 ? -18.722 -16.386 -16.294 1.00 89.38 97 LEU A N 1
ATOM 776 C CA . LEU A 1 97 ? -17.309 -16.123 -16.008 1.00 89.38 97 LEU A CA 1
ATOM 777 C C . LEU A 1 97 ? -16.395 -16.878 -16.986 1.00 89.38 97 LEU A C 1
ATOM 779 O O . LEU A 1 97 ? -15.548 -16.276 -17.644 1.00 89.38 97 LEU A O 1
ATOM 783 N N . THR A 1 98 ? -16.611 -18.184 -17.139 1.00 91.31 98 THR A N 1
ATOM 784 C CA . THR A 1 98 ? -15.822 -19.033 -18.048 1.00 91.31 98 THR A CA 1
ATOM 785 C C . THR A 1 98 ? -16.010 -18.653 -19.521 1.00 91.31 98 THR A C 1
ATOM 787 O O . THR A 1 98 ? -15.041 -18.636 -20.287 1.00 91.31 98 THR A O 1
ATOM 790 N N . SER A 1 99 ? -17.222 -18.262 -19.930 1.00 93.38 99 SER A N 1
ATOM 791 C CA . SER A 1 99 ? -17.491 -17.752 -21.281 1.00 93.38 99 SER A CA 1
ATOM 792 C C . SER A 1 99 ? -16.754 -16.438 -21.560 1.00 93.38 99 SER A C 1
ATOM 794 O O . SER A 1 99 ? -16.164 -16.278 -22.631 1.00 93.38 99 SER A O 1
ATOM 796 N N . ALA A 1 100 ? -16.734 -15.506 -20.601 1.00 90.88 100 ALA A N 1
ATOM 797 C CA . ALA A 1 100 ? -15.987 -14.255 -20.723 1.00 90.88 100 ALA A CA 1
ATOM 798 C C . ALA A 1 100 ? -14.478 -14.508 -20.860 1.00 90.88 100 ALA A C 1
ATOM 800 O O . ALA A 1 100 ? -13.850 -13.967 -21.772 1.00 90.88 100 ALA A O 1
ATOM 801 N N . MET A 1 101 ? -13.924 -15.401 -20.030 1.00 91.19 101 MET A N 1
ATOM 802 C CA . MET A 1 101 ? -12.524 -15.826 -20.130 1.00 91.19 101 MET A CA 1
ATOM 803 C C . MET A 1 101 ? -12.208 -16.421 -21.506 1.00 91.19 101 MET A C 1
ATOM 805 O O . MET A 1 101 ? -11.186 -16.091 -22.099 1.00 91.19 101 MET A O 1
ATOM 809 N N . SER A 1 102 ? -13.091 -17.264 -22.043 1.00 93.75 102 SER A N 1
ATOM 810 C CA . SER A 1 102 ? -12.890 -17.897 -23.353 1.00 93.75 102 SER A CA 1
ATOM 811 C C . SER A 1 102 ? -12.896 -16.873 -24.496 1.00 93.75 102 SER A C 1
ATOM 813 O O . SER A 1 102 ? -12.020 -16.906 -25.359 1.00 93.75 102 SER A O 1
ATOM 815 N N . LYS A 1 103 ? -13.823 -15.902 -24.470 1.00 93.94 103 LYS A N 1
ATOM 816 C CA . LYS A 1 103 ? -13.883 -14.808 -25.459 1.00 93.94 103 LYS A CA 1
ATOM 817 C C . LYS A 1 103 ? -12.617 -13.953 -25.463 1.00 93.94 103 LYS A C 1
ATOM 819 O O . LYS A 1 103 ? -12.141 -13.567 -26.528 1.00 93.94 103 LYS A O 1
ATOM 824 N N . GLN A 1 104 ? -12.064 -13.668 -24.286 1.00 91.38 104 GLN A N 1
ATOM 825 C CA . GLN A 1 104 ? -10.806 -12.934 -24.180 1.00 91.38 104 GLN A CA 1
ATOM 826 C C . GLN A 1 104 ? -9.630 -13.739 -24.753 1.00 91.38 104 GLN A C 1
ATOM 828 O O . GLN A 1 104 ? -8.795 -13.177 -25.462 1.00 91.38 104 GLN A O 1
ATOM 833 N N . GLY A 1 105 ? -9.612 -15.057 -24.538 1.00 92.06 105 GLY A N 1
ATOM 834 C CA . GLY A 1 105 ? -8.648 -15.969 -25.160 1.00 92.06 105 GLY A CA 1
ATOM 835 C C . GLY A 1 105 ? -8.667 -15.911 -26.685 1.00 92.06 105 GLY A C 1
ATOM 836 O O . GLY A 1 105 ? -7.620 -15.794 -27.321 1.00 92.06 105 GLY A O 1
ATOM 837 N N . GLU A 1 106 ? -9.855 -15.906 -27.292 1.00 94.94 106 GLU A N 1
ATOM 838 C CA . GLU A 1 106 ? -9.990 -15.742 -28.744 1.00 94.94 106 GLU A CA 1
ATOM 839 C C . GLU A 1 106 ? -9.449 -14.396 -29.242 1.00 94.94 106 GLU A C 1
ATOM 841 O O . GLU A 1 106 ? -8.818 -14.340 -30.299 1.00 94.94 106 GLU A O 1
ATOM 846 N N . GLN A 1 107 ? -9.674 -13.312 -28.496 1.00 93.12 107 GLN A N 1
ATOM 847 C CA . GLN A 1 107 ? -9.145 -11.993 -28.843 1.00 93.12 107 GLN A CA 1
ATOM 848 C C . GLN A 1 107 ? -7.613 -11.979 -28.802 1.00 93.12 107 GLN A C 1
ATOM 850 O O . GLN A 1 107 ? -6.977 -11.479 -29.726 1.00 93.12 107 GLN A O 1
ATOM 855 N N . TRP A 1 108 ? -7.021 -12.578 -27.772 1.00 93.06 108 TRP A N 1
ATOM 856 C CA . TRP A 1 108 ? -5.572 -12.680 -27.627 1.00 93.06 108 TRP A CA 1
ATOM 857 C C . TRP A 1 108 ? -4.913 -13.432 -28.781 1.00 93.06 108 TRP A C 1
ATOM 859 O O . TRP A 1 108 ? -3.918 -12.959 -29.329 1.00 93.06 108 TRP A O 1
ATOM 869 N N . HIS A 1 109 ? -5.493 -14.558 -29.202 1.00 92.81 109 HIS A N 1
ATOM 870 C CA . HIS A 1 109 ? -5.003 -15.283 -30.375 1.00 92.81 109 HIS A CA 1
ATOM 871 C C . HIS A 1 109 ? -5.004 -14.401 -31.633 1.00 92.81 109 HIS A C 1
ATOM 873 O O . HIS A 1 109 ? -4.011 -14.374 -32.358 1.00 92.81 109 HIS A O 1
ATOM 879 N N . ARG A 1 110 ? -6.069 -13.616 -31.856 1.00 95.25 110 ARG A N 1
ATOM 880 C CA . ARG A 1 110 ? -6.156 -12.699 -33.007 1.00 95.25 110 ARG A CA 1
ATOM 881 C C . ARG A 1 110 ? -5.078 -11.616 -32.970 1.00 95.25 110 ARG A C 1
ATOM 883 O O . ARG A 1 110 ? -4.446 -11.367 -33.993 1.00 95.25 110 ARG A O 1
ATOM 890 N N . GLU A 1 111 ? -4.844 -10.992 -31.817 1.00 93.31 111 GLU A N 1
ATOM 891 C CA . GLU A 1 111 ? -3.816 -9.949 -31.678 1.00 93.31 111 GLU A CA 1
ATOM 892 C C . GLU A 1 111 ? -2.401 -10.498 -31.919 1.00 93.31 111 GLU A C 1
ATOM 894 O O . GLU A 1 111 ? -1.600 -9.885 -32.629 1.00 93.31 111 GLU A O 1
ATOM 899 N N . ILE A 1 112 ? -2.103 -11.694 -31.403 1.00 92.62 112 ILE A N 1
ATOM 900 C CA . ILE A 1 112 ? -0.821 -12.371 -31.642 1.00 92.62 112 ILE A CA 1
ATOM 901 C C . ILE A 1 112 ? -0.632 -12.657 -33.138 1.00 92.62 112 ILE A C 1
ATOM 903 O O . ILE A 1 112 ? 0.434 -12.374 -33.695 1.00 92.62 112 ILE A O 1
ATOM 907 N N . ASP A 1 113 ? -1.669 -13.152 -33.815 1.00 95.69 113 ASP A N 1
ATOM 908 C CA . ASP A 1 113 ? -1.624 -13.412 -35.255 1.00 95.69 113 ASP A CA 1
ATOM 909 C C . ASP A 1 113 ? -1.399 -12.132 -36.074 1.00 95.69 113 ASP A C 1
ATOM 911 O O . ASP A 1 113 ? -0.633 -12.145 -37.046 1.00 95.69 113 ASP A O 1
ATOM 915 N N . ILE A 1 114 ? -2.006 -11.006 -35.681 1.00 95.56 114 ILE A N 1
ATOM 916 C CA . ILE A 1 114 ? -1.784 -9.698 -36.319 1.00 95.56 114 ILE A CA 1
ATOM 917 C C . ILE A 1 114 ? -0.305 -9.304 -36.232 1.00 95.56 114 ILE A C 1
ATOM 919 O O . ILE A 1 114 ? 0.294 -8.927 -37.246 1.00 95.56 114 ILE A O 1
ATOM 923 N N . VAL A 1 115 ? 0.314 -9.440 -35.055 1.00 94.06 115 VAL A N 1
ATOM 924 C CA . VAL A 1 115 ? 1.739 -9.126 -34.850 1.00 94.06 115 VAL A CA 1
ATOM 925 C C . VAL A 1 115 ? 2.633 -10.024 -35.708 1.00 94.06 115 VAL A C 1
ATOM 927 O O . VAL A 1 115 ? 3.526 -9.528 -36.402 1.00 94.06 115 VAL A O 1
ATOM 930 N N . ILE A 1 116 ? 2.373 -11.335 -35.722 1.00 94.19 116 ILE A N 1
ATOM 931 C CA . ILE A 1 116 ? 3.134 -12.298 -36.531 1.00 94.19 116 ILE A CA 1
ATOM 932 C C . ILE A 1 116 ? 3.037 -11.948 -38.021 1.00 94.19 116 ILE A C 1
ATOM 934 O O . ILE A 1 116 ? 4.045 -11.942 -38.734 1.00 94.19 116 ILE A O 1
ATOM 938 N N . ASN A 1 117 ? 1.836 -11.641 -38.513 1.00 95.12 117 ASN A N 1
ATOM 939 C CA . ASN A 1 117 ? 1.620 -11.304 -39.919 1.00 95.12 117 ASN A CA 1
ATOM 940 C C . ASN A 1 117 ? 2.267 -9.970 -40.308 1.00 95.12 117 ASN A C 1
ATOM 942 O O . ASN A 1 117 ? 2.808 -9.848 -41.413 1.00 95.12 117 ASN A O 1
ATOM 946 N N . LYS A 1 118 ? 2.308 -8.998 -39.392 1.00 95.31 118 LYS A N 1
ATOM 947 C CA . LYS A 1 118 ? 3.059 -7.756 -39.590 1.00 95.31 118 LYS A CA 1
ATOM 948 C C . LYS A 1 118 ? 4.555 -8.029 -39.771 1.00 95.31 118 LYS A C 1
ATOM 950 O O . LYS A 1 118 ? 5.125 -7.610 -40.775 1.00 95.31 118 LYS A O 1
ATOM 955 N N . MET A 1 119 ? 5.169 -8.820 -38.888 1.00 94.12 119 MET A N 1
ATOM 956 C CA . MET A 1 119 ? 6.589 -9.189 -39.010 1.00 94.12 119 MET A CA 1
ATOM 957 C C . MET A 1 119 ? 6.886 -9.956 -40.311 1.00 94.12 119 MET A C 1
ATOM 959 O O . MET A 1 119 ? 7.895 -9.708 -40.971 1.00 94.12 119 MET A O 1
ATOM 963 N N . LYS A 1 120 ? 5.993 -10.860 -40.739 1.00 94.25 120 LYS A N 1
ATOM 964 C CA . LYS A 1 120 ? 6.117 -11.554 -42.039 1.00 94.25 120 LYS A CA 1
ATOM 965 C C . LYS A 1 120 ? 6.074 -10.585 -43.227 1.00 94.25 120 LYS A C 1
ATOM 967 O O . LYS A 1 120 ? 6.779 -10.796 -44.220 1.00 94.25 120 LYS A O 1
ATOM 972 N N . THR A 1 121 ? 5.263 -9.534 -43.132 1.00 94.69 121 THR A N 1
ATOM 973 C CA . THR A 1 121 ? 5.170 -8.488 -44.161 1.00 94.69 121 THR A CA 1
ATOM 974 C C . THR A 1 121 ? 6.469 -7.686 -44.228 1.00 94.69 121 THR A C 1
ATOM 976 O O . THR A 1 121 ? 7.048 -7.561 -45.305 1.00 94.69 121 THR A O 1
ATOM 979 N N . GLU A 1 122 ? 7.012 -7.273 -43.080 1.00 94.00 122 GLU A N 1
ATOM 980 C CA . GLU A 1 122 ? 8.308 -6.583 -42.990 1.00 94.00 122 GLU A CA 1
ATOM 981 C C . GLU A 1 122 ? 9.452 -7.424 -43.591 1.00 94.00 122 GLU A C 1
ATOM 983 O O . GLU A 1 122 ? 10.261 -6.923 -44.376 1.00 94.00 122 GLU A O 1
ATOM 988 N N . ILE A 1 123 ? 9.491 -8.734 -43.314 1.00 94.38 123 ILE A N 1
ATOM 989 C CA . ILE A 1 123 ? 10.462 -9.659 -43.929 1.00 94.38 123 ILE A CA 1
ATOM 990 C C . ILE A 1 123 ? 10.307 -9.697 -45.456 1.00 94.38 123 ILE A C 1
ATOM 992 O O . ILE A 1 123 ? 11.304 -9.736 -46.185 1.00 94.38 123 ILE A O 1
ATOM 996 N N . SER A 1 124 ? 9.071 -9.682 -45.957 1.00 93.19 124 SER A N 1
ATOM 997 C CA . SER A 1 124 ? 8.792 -9.693 -47.396 1.00 93.19 124 SER A CA 1
ATOM 998 C C . SER A 1 124 ? 9.295 -8.417 -48.076 1.00 93.19 124 SER A C 1
ATOM 1000 O O . SER A 1 124 ? 9.899 -8.494 -49.146 1.00 93.19 124 SER A O 1
ATOM 1002 N N . GLU A 1 125 ? 9.148 -7.259 -47.432 1.00 94.19 125 GLU A N 1
ATOM 1003 C CA . GLU A 1 125 ? 9.706 -5.991 -47.913 1.00 94.19 125 GLU A CA 1
ATOM 1004 C C . GLU A 1 125 ? 11.241 -5.986 -47.903 1.00 94.19 125 GLU A C 1
ATOM 1006 O O . GLU A 1 125 ? 11.870 -5.572 -48.881 1.00 94.19 125 GLU A O 1
ATOM 1011 N N . ILE A 1 126 ? 11.866 -6.489 -46.830 1.00 93.38 126 ILE A N 1
ATOM 1012 C CA . ILE A 1 126 ? 13.329 -6.628 -46.745 1.00 93.38 126 ILE A CA 1
ATOM 1013 C C . ILE A 1 126 ? 13.841 -7.522 -47.878 1.00 93.38 126 ILE A C 1
ATOM 1015 O O . ILE A 1 126 ? 14.847 -7.199 -48.511 1.00 93.38 126 ILE A O 1
ATOM 1019 N N . LYS A 1 127 ? 13.137 -8.617 -48.183 1.00 94.38 127 LYS A N 1
ATOM 1020 C CA . LYS A 1 127 ? 13.484 -9.524 -49.285 1.00 94.38 127 LYS A CA 1
ATOM 1021 C C . LYS A 1 127 ? 13.478 -8.816 -50.642 1.00 94.38 127 LYS A C 1
ATOM 1023 O O . LYS A 1 127 ? 14.387 -9.056 -51.438 1.00 94.38 127 LYS A O 1
ATOM 1028 N N . VAL A 1 128 ? 12.489 -7.958 -50.909 1.00 94.81 128 VAL A N 1
ATOM 1029 C CA . VAL A 1 128 ? 12.430 -7.162 -52.149 1.00 94.81 128 VAL A CA 1
ATOM 1030 C C . VAL A 1 128 ? 13.632 -6.221 -52.228 1.00 94.81 128 VAL A C 1
ATOM 1032 O O . VAL A 1 128 ? 14.396 -6.299 -53.188 1.00 94.81 128 VAL A O 1
ATOM 1035 N N . LYS A 1 129 ? 13.895 -5.442 -51.171 1.00 92.50 129 LYS A N 1
ATOM 1036 C CA . LYS A 1 129 ? 15.045 -4.519 -51.119 1.00 92.50 129 LYS A CA 1
ATOM 1037 C C . LYS A 1 129 ? 16.384 -5.240 -51.297 1.00 92.50 129 LYS A C 1
ATOM 1039 O O . LYS A 1 129 ? 17.247 -4.777 -52.037 1.00 92.50 129 LYS A O 1
ATOM 1044 N N . HIS A 1 130 ? 16.556 -6.392 -50.647 1.00 92.00 130 HIS A N 1
ATOM 1045 C CA . HIS A 1 130 ? 17.757 -7.218 -50.778 1.00 92.00 130 HIS A CA 1
ATOM 1046 C C . HIS A 1 130 ? 17.946 -7.667 -52.238 1.00 92.00 130 HIS A C 1
ATOM 1048 O O . HIS A 1 130 ? 19.035 -7.517 -52.796 1.00 92.00 130 HIS A O 1
ATOM 1054 N N . ARG A 1 131 ? 16.881 -8.154 -52.893 1.00 92.81 131 ARG A N 1
ATOM 1055 C CA . ARG A 1 131 ? 16.920 -8.527 -54.315 1.00 92.81 131 ARG A CA 1
ATOM 1056 C C . ARG A 1 131 ? 17.305 -7.340 -55.201 1.00 92.81 131 ARG A C 1
ATOM 1058 O O . ARG A 1 131 ? 18.149 -7.518 -56.076 1.00 92.81 131 ARG A O 1
ATOM 1065 N N . ASP A 1 132 ? 16.737 -6.161 -54.973 1.00 93.81 132 ASP A N 1
ATOM 1066 C CA . ASP A 1 132 ? 16.995 -4.976 -55.799 1.00 93.81 132 ASP A CA 1
ATOM 1067 C C . ASP A 1 132 ? 18.461 -4.533 -55.731 1.00 93.81 132 ASP A C 1
ATOM 1069 O O . ASP A 1 132 ? 19.074 -4.244 -56.761 1.00 93.81 132 ASP A O 1
ATOM 1073 N N . ILE A 1 133 ? 19.060 -4.558 -54.534 1.00 92.06 133 ILE A N 1
ATOM 1074 C CA . ILE A 1 133 ? 20.484 -4.246 -54.334 1.00 92.06 133 ILE A CA 1
ATOM 1075 C C . ILE A 1 133 ? 21.365 -5.222 -55.123 1.00 92.06 133 ILE A C 1
ATOM 1077 O O . ILE A 1 133 ? 22.260 -4.796 -55.860 1.00 92.06 133 ILE A O 1
ATOM 1081 N N . LEU A 1 134 ? 21.094 -6.529 -55.011 1.00 91.44 134 LEU A N 1
ATOM 1082 C CA . LEU A 1 134 ? 21.855 -7.554 -55.731 1.00 91.44 134 LEU A CA 1
ATOM 1083 C C . LEU A 1 134 ? 21.693 -7.417 -57.247 1.00 91.44 134 LEU A C 1
ATOM 1085 O O . LEU A 1 134 ? 22.674 -7.511 -57.986 1.00 91.44 134 LEU A O 1
ATOM 1089 N N . GLN A 1 135 ? 20.471 -7.161 -57.719 1.00 93.69 135 GLN A N 1
ATOM 1090 C CA . GLN A 1 135 ? 20.184 -7.015 -59.141 1.00 93.69 135 GLN A CA 1
ATOM 1091 C C . GLN A 1 135 ? 20.866 -5.778 -59.735 1.00 93.69 135 GLN A C 1
ATOM 1093 O O . GLN A 1 135 ? 21.392 -5.850 -60.848 1.00 93.69 135 GLN A O 1
ATOM 1098 N N . LYS A 1 136 ? 20.903 -4.663 -58.996 1.00 92.25 136 LYS A N 1
ATOM 1099 C CA . LYS A 1 136 ? 21.591 -3.438 -59.413 1.00 92.25 136 LYS A CA 1
ATOM 1100 C C . LYS A 1 136 ? 23.089 -3.680 -59.613 1.00 92.25 136 LYS A C 1
ATOM 1102 O O . LYS A 1 136 ? 23.598 -3.426 -60.703 1.00 92.25 136 LYS A O 1
ATOM 1107 N N . HIS A 1 137 ? 23.765 -4.253 -58.615 1.00 91.25 137 HIS A N 1
ATOM 1108 C CA . HIS A 1 137 ? 25.191 -4.591 -58.720 1.00 91.25 137 HIS A CA 1
ATOM 1109 C C . HIS A 1 137 ? 25.471 -5.606 -59.836 1.00 91.25 137 HIS A C 1
ATOM 1111 O O . HIS A 1 137 ? 26.450 -5.476 -60.570 1.00 91.25 137 HIS A O 1
ATOM 1117 N N . LEU A 1 138 ? 24.598 -6.602 -60.017 1.00 92.62 138 LEU A N 1
ATOM 1118 C CA . LEU A 1 138 ? 24.728 -7.562 -61.112 1.00 92.62 138 LEU A CA 1
ATOM 1119 C C . LEU A 1 138 ? 24.637 -6.878 -62.484 1.00 92.62 138 LEU A C 1
ATOM 1121 O O . LEU A 1 138 ? 25.395 -7.221 -63.392 1.00 92.62 138 LEU A O 1
ATOM 1125 N N . ASN A 1 139 ? 23.719 -5.924 -62.648 1.00 93.12 139 ASN A N 1
ATOM 1126 C CA . ASN A 1 139 ? 23.555 -5.185 -63.899 1.00 93.12 139 ASN A CA 1
ATOM 1127 C C . ASN A 1 139 ? 24.781 -4.311 -64.202 1.00 93.12 139 ASN A C 1
ATOM 1129 O O . ASN A 1 139 ? 25.253 -4.322 -65.338 1.00 93.12 139 ASN A O 1
ATOM 1133 N N . GLU A 1 140 ? 25.334 -3.628 -63.196 1.00 90.88 140 GLU A N 1
ATOM 1134 C CA . GLU A 1 140 ? 26.574 -2.845 -63.317 1.00 90.88 140 GLU A CA 1
ATOM 1135 C C . GLU A 1 140 ? 27.748 -3.732 -63.775 1.00 90.88 140 GLU A C 1
ATOM 1137 O O . GLU A 1 140 ? 28.442 -3.414 -64.743 1.00 90.88 140 GLU A O 1
ATOM 1142 N N . ILE A 1 141 ? 27.917 -4.913 -63.165 1.00 90.88 141 ILE A N 1
ATOM 1143 C CA . ILE A 1 141 ? 28.956 -5.876 -63.565 1.00 90.88 141 ILE A CA 1
ATOM 1144 C C . ILE A 1 141 ? 28.736 -6.370 -65.003 1.00 90.88 141 ILE A C 1
ATOM 1146 O O . ILE A 1 141 ? 29.686 -6.434 -65.786 1.00 90.88 141 ILE A O 1
ATOM 1150 N N . LYS A 1 142 ? 27.494 -6.696 -65.386 1.00 93.31 142 LYS A N 1
ATOM 1151 C CA . LYS A 1 142 ? 27.164 -7.135 -66.754 1.00 93.31 142 LYS A CA 1
ATOM 1152 C C . LYS A 1 142 ? 27.466 -6.059 -67.800 1.00 93.31 142 LYS A C 1
ATOM 1154 O O . LYS A 1 142 ? 27.930 -6.398 -68.890 1.00 93.31 142 LYS A O 1
ATOM 1159 N N . GLN A 1 143 ? 27.239 -4.783 -67.485 1.00 92.81 143 GLN A N 1
ATOM 1160 C CA . GLN A 1 143 ? 27.590 -3.668 -68.370 1.00 92.81 143 GLN A CA 1
ATOM 1161 C C . GLN A 1 143 ? 29.104 -3.587 -68.591 1.00 92.81 143 GLN A C 1
ATOM 1163 O O . GLN A 1 143 ? 29.546 -3.534 -69.740 1.00 92.81 143 GLN A O 1
ATOM 1168 N N . ILE A 1 144 ? 29.902 -3.683 -67.520 1.00 90.31 144 ILE A N 1
ATOM 1169 C CA . ILE A 1 144 ? 31.372 -3.706 -67.614 1.00 90.31 144 ILE A CA 1
ATOM 1170 C C . ILE A 1 144 ? 31.839 -4.909 -68.447 1.00 90.31 144 ILE A C 1
ATOM 1172 O O . ILE A 1 144 ? 32.650 -4.754 -69.358 1.00 90.31 144 ILE A O 1
ATOM 1176 N N . GLN A 1 145 ? 31.285 -6.103 -68.208 1.00 92.69 145 GLN A N 1
ATOM 1177 C CA . GLN A 1 145 ? 31.603 -7.299 -68.997 1.00 92.69 145 GLN A CA 1
ATOM 1178 C C . GLN A 1 145 ? 31.277 -7.129 -70.489 1.00 92.69 145 GLN A C 1
ATOM 1180 O O . GLN A 1 145 ? 32.031 -7.603 -71.340 1.00 92.69 145 GLN A O 1
ATOM 1185 N N . SER A 1 146 ? 30.168 -6.465 -70.824 1.00 94.31 146 SER A N 1
ATOM 1186 C CA . SER A 1 146 ? 29.805 -6.166 -72.213 1.00 94.31 146 SER A CA 1
ATOM 1187 C C . SER A 1 146 ? 30.805 -5.210 -72.866 1.00 94.31 146 SER A C 1
ATOM 1189 O O . SER A 1 146 ? 31.240 -5.460 -73.992 1.00 94.31 146 SER A O 1
ATOM 1191 N N . LEU A 1 147 ? 31.214 -4.156 -72.154 1.00 93.00 147 LEU A N 1
ATOM 1192 C CA . LEU A 1 147 ? 32.201 -3.193 -72.644 1.00 93.00 147 LEU A CA 1
ATOM 1193 C C . LEU A 1 147 ? 33.567 -3.855 -72.881 1.00 93.00 147 LEU A C 1
ATOM 1195 O O . LEU A 1 147 ? 34.181 -3.640 -73.923 1.00 93.00 147 LEU A O 1
ATOM 1199 N N . ILE A 1 148 ? 34.001 -4.740 -71.975 1.00 91.88 148 ILE A N 1
ATOM 1200 C CA . ILE A 1 148 ? 35.221 -5.544 -72.155 1.00 91.88 148 ILE A CA 1
ATOM 1201 C C . ILE A 1 148 ? 35.120 -6.400 -73.425 1.00 91.88 148 ILE A C 1
ATOM 1203 O O . ILE A 1 148 ? 36.048 -6.408 -74.232 1.00 91.88 148 ILE A O 1
ATOM 1207 N N . LYS A 1 149 ? 33.990 -7.088 -73.649 1.00 93.81 149 LYS A N 1
ATOM 1208 C CA . LYS A 1 149 ? 33.780 -7.912 -74.855 1.00 93.81 149 LYS A CA 1
ATOM 1209 C C . LYS A 1 149 ? 33.843 -7.090 -76.145 1.00 93.81 149 LYS A C 1
ATOM 1211 O O . LYS A 1 149 ? 34.402 -7.568 -77.129 1.00 93.81 149 LYS A O 1
ATOM 1216 N N . GLN A 1 150 ? 33.270 -5.886 -76.161 1.00 93.00 150 GLN A N 1
ATOM 1217 C CA . GLN A 1 150 ? 33.318 -4.991 -77.323 1.00 93.00 150 GLN A CA 1
ATOM 1218 C C . GLN A 1 150 ? 34.742 -4.500 -77.594 1.00 93.00 150 GLN A C 1
ATOM 1220 O O . GLN A 1 150 ? 35.211 -4.585 -78.727 1.00 93.00 150 GLN A O 1
ATOM 1225 N N . THR A 1 151 ? 35.450 -4.065 -76.551 1.00 91.50 151 THR A N 1
ATOM 1226 C CA . THR A 1 151 ? 36.847 -3.628 -76.656 1.00 91.50 151 THR A CA 1
ATOM 1227 C C . THR A 1 151 ? 37.751 -4.751 -77.157 1.00 91.50 151 THR A C 1
ATOM 1229 O O . THR A 1 151 ? 38.567 -4.522 -78.042 1.00 91.50 151 THR A O 1
ATOM 1232 N N . LEU A 1 152 ? 37.568 -5.978 -76.663 1.00 92.25 152 LEU A N 1
ATOM 1233 C CA . LEU A 1 152 ? 38.354 -7.134 -77.094 1.00 92.25 152 LEU A CA 1
ATOM 1234 C C . LEU A 1 152 ? 38.122 -7.478 -78.571 1.00 92.25 152 LEU A C 1
ATOM 1236 O O . LEU A 1 152 ? 39.072 -7.798 -79.275 1.00 92.25 152 LEU A O 1
ATOM 1240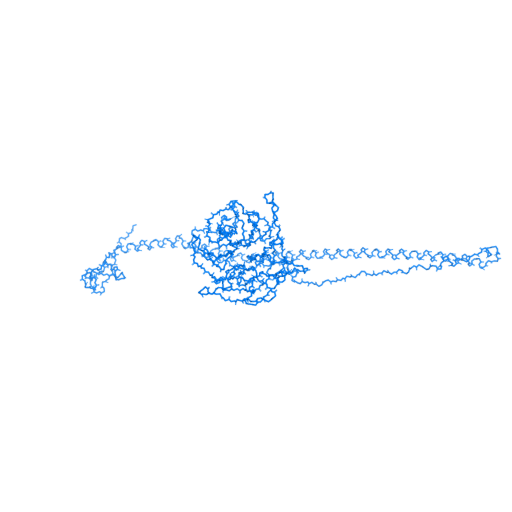 N N . ARG A 1 153 ? 36.884 -7.354 -79.073 1.00 92.25 153 ARG A N 1
ATOM 1241 C CA . ARG A 1 153 ? 36.608 -7.499 -80.514 1.00 92.25 153 ARG A CA 1
ATOM 1242 C C . ARG A 1 153 ? 37.352 -6.448 -81.332 1.00 92.25 153 ARG A C 1
ATOM 1244 O O . ARG A 1 153 ? 38.020 -6.814 -82.286 1.00 92.25 153 ARG A O 1
ATOM 1251 N N . ALA A 1 154 ? 37.276 -5.177 -80.937 1.00 89.56 154 ALA A N 1
ATOM 1252 C CA . ALA A 1 154 ? 37.968 -4.098 -81.641 1.00 89.56 154 ALA A CA 1
ATOM 1253 C C . ALA A 1 154 ? 39.494 -4.297 -81.660 1.00 89.56 154 ALA A C 1
ATOM 1255 O O . ALA A 1 154 ? 40.124 -4.067 -82.686 1.00 89.56 154 ALA A O 1
ATOM 1256 N N . ILE A 1 155 ? 40.077 -4.770 -80.552 1.00 90.56 155 ILE A N 1
ATOM 1257 C CA . ILE A 1 155 ? 41.506 -5.106 -80.478 1.00 90.56 155 ILE A CA 1
ATOM 1258 C C . ILE A 1 155 ? 41.841 -6.271 -81.418 1.00 90.56 155 ILE A C 1
ATOM 1260 O O . ILE A 1 155 ? 42.796 -6.161 -82.176 1.00 90.56 155 ILE A O 1
ATOM 1264 N N . ASN A 1 156 ? 41.041 -7.343 -81.426 1.00 90.50 156 ASN A N 1
ATOM 1265 C CA . ASN A 1 156 ? 41.267 -8.496 -82.305 1.00 90.50 156 ASN A CA 1
ATOM 1266 C C . ASN A 1 156 ? 41.177 -8.137 -83.800 1.00 90.50 156 ASN A C 1
ATOM 1268 O O . ASN A 1 156 ? 41.881 -8.736 -84.608 1.00 90.50 156 ASN A O 1
ATOM 1272 N N . GLU A 1 157 ? 40.306 -7.198 -84.184 1.00 90.50 157 GLU A N 1
ATOM 1273 C CA . GLU A 1 157 ? 40.232 -6.701 -85.568 1.00 90.50 157 GLU A CA 1
ATOM 1274 C C . GLU A 1 157 ? 41.503 -5.934 -85.957 1.00 90.50 157 GLU A C 1
ATOM 1276 O O . GLU A 1 157 ? 42.029 -6.133 -87.049 1.00 90.50 157 GLU A O 1
ATOM 1281 N N . ILE A 1 158 ? 42.034 -5.099 -85.052 1.00 89.38 158 ILE A N 1
ATOM 1282 C CA . ILE A 1 158 ? 43.306 -4.391 -85.269 1.00 89.38 158 ILE A CA 1
ATOM 1283 C C . ILE A 1 158 ? 44.468 -5.392 -85.349 1.00 89.38 158 ILE A C 1
ATOM 1285 O O . ILE A 1 158 ? 45.283 -5.294 -86.256 1.00 89.38 158 ILE A O 1
ATOM 1289 N N . GLU A 1 159 ? 44.518 -6.382 -84.453 1.00 89.31 159 GLU A N 1
ATOM 1290 C CA . GLU A 1 159 ? 45.576 -7.403 -84.402 1.00 89.31 159 GLU A CA 1
ATOM 1291 C C . GLU A 1 159 ? 45.643 -8.262 -85.676 1.00 89.31 159 GLU A C 1
ATOM 1293 O O . GLU A 1 159 ? 46.729 -8.617 -86.129 1.00 89.31 159 GLU A O 1
ATOM 1298 N N . LYS A 1 160 ? 44.489 -8.601 -86.263 1.00 89.44 160 LYS A N 1
ATOM 1299 C CA . LYS A 1 160 ? 44.408 -9.409 -87.493 1.00 89.44 160 LYS A CA 1
ATOM 1300 C C . LYS A 1 160 ? 44.614 -8.603 -88.775 1.00 89.44 160 LYS A C 1
ATOM 1302 O O . LYS A 1 160 ? 44.787 -9.202 -89.836 1.00 89.44 160 LYS A O 1
ATOM 1307 N N . SER A 1 161 ? 44.537 -7.277 -88.702 1.00 88.62 161 SER A N 1
ATOM 1308 C CA . SER A 1 161 ? 44.655 -6.394 -89.858 1.00 88.62 161 SER A CA 1
ATOM 1309 C C . SER A 1 161 ? 46.118 -6.137 -90.222 1.00 88.62 161 SER A C 1
ATOM 1311 O O . SER A 1 161 ? 46.988 -6.048 -89.361 1.00 88.62 161 SER A O 1
ATOM 1313 N N . THR A 1 162 ? 46.397 -5.963 -91.514 1.00 86.94 162 THR A N 1
ATOM 1314 C CA . THR A 1 162 ? 47.707 -5.511 -92.012 1.00 86.94 162 THR A CA 1
ATOM 1315 C C . THR A 1 162 ? 47.798 -3.986 -92.140 1.00 86.94 162 THR A C 1
ATOM 1317 O O . THR A 1 162 ? 48.811 -3.465 -92.601 1.00 86.94 162 THR A O 1
ATOM 1320 N N . GLU A 1 163 ? 46.746 -3.256 -91.755 1.00 86.50 163 GLU A N 1
ATOM 1321 C CA . GLU A 1 163 ? 46.697 -1.792 -91.794 1.00 86.50 163 GLU A CA 1
ATOM 1322 C C . GLU A 1 163 ? 47.620 -1.168 -90.731 1.00 86.50 163 GLU A C 1
ATOM 1324 O O . GLU A 1 163 ? 47.488 -1.404 -89.526 1.00 86.50 163 GLU A O 1
ATOM 1329 N N . VAL A 1 164 ? 48.553 -0.318 -91.172 1.00 82.31 164 VAL A N 1
ATOM 1330 C CA . VAL A 1 164 ? 49.602 0.263 -90.313 1.00 82.31 164 VAL A CA 1
ATOM 1331 C C . VAL A 1 164 ? 49.056 1.386 -89.417 1.00 82.31 164 VAL A C 1
ATOM 1333 O O . VAL A 1 164 ? 49.394 1.461 -88.234 1.00 82.31 164 VAL A O 1
ATOM 1336 N N . SER A 1 165 ? 48.180 2.246 -89.947 1.00 87.19 165 SER A N 1
ATOM 1337 C CA . SER A 1 165 ? 47.693 3.440 -89.236 1.00 87.19 165 SER A CA 1
ATOM 1338 C C . SER A 1 165 ? 46.878 3.130 -87.964 1.00 87.19 165 SER A C 1
ATOM 1340 O O . SER A 1 165 ? 47.179 3.729 -86.929 1.00 87.19 165 SER A O 1
ATOM 1342 N N . PRO A 1 166 ? 45.897 2.198 -87.959 1.00 84.31 166 PRO A N 1
ATOM 1343 C CA . PRO A 1 166 ? 45.136 1.859 -86.748 1.00 84.31 166 PRO A CA 1
ATOM 1344 C C . PRO A 1 166 ? 45.993 1.202 -85.657 1.00 84.31 166 PRO A C 1
ATOM 1346 O O . PRO A 1 166 ? 45.746 1.411 -84.471 1.00 84.31 166 PRO A O 1
ATOM 1349 N N . THR A 1 167 ? 47.017 0.446 -86.058 1.00 84.56 167 THR A N 1
ATOM 1350 C CA . THR A 1 167 ? 47.918 -0.279 -85.152 1.00 84.56 167 THR A CA 1
ATOM 1351 C C . THR A 1 167 ? 48.877 0.666 -84.429 1.00 84.56 167 THR A C 1
ATOM 1353 O O . THR A 1 167 ? 49.037 0.561 -83.216 1.00 84.56 167 THR A O 1
ATOM 1356 N N . ILE A 1 168 ? 49.466 1.639 -85.136 1.00 85.75 168 ILE A N 1
ATOM 1357 C CA . ILE A 1 168 ? 50.332 2.664 -84.520 1.00 85.75 168 ILE A CA 1
ATOM 1358 C C . ILE A 1 168 ? 49.519 3.617 -83.629 1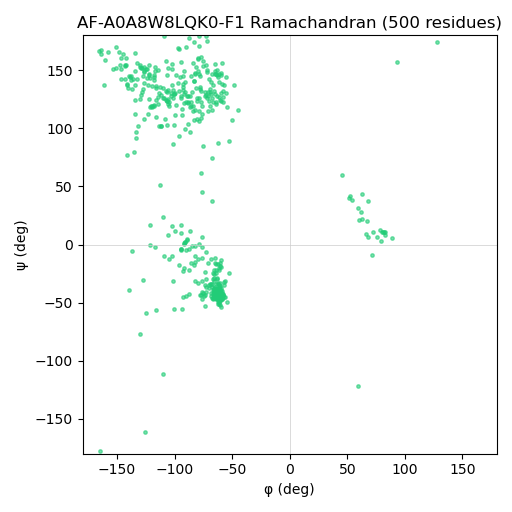.00 85.75 168 ILE A C 1
ATOM 1360 O O . ILE A 1 168 ? 50.012 4.073 -82.599 1.00 85.75 168 ILE A O 1
ATOM 1364 N N . ALA A 1 169 ? 48.267 3.910 -84.000 1.00 87.38 169 ALA A N 1
ATOM 1365 C CA . ALA A 1 169 ? 47.377 4.769 -83.219 1.00 87.38 169 ALA A CA 1
ATOM 1366 C C . ALA A 1 169 ? 46.772 4.079 -81.978 1.00 87.38 169 ALA A C 1
ATOM 1368 O O . ALA A 1 169 ? 46.168 4.754 -81.138 1.00 87.38 169 ALA A O 1
ATOM 1369 N N . TYR A 1 170 ? 46.900 2.754 -81.844 1.00 89.50 170 TYR A N 1
ATOM 1370 C CA . TYR A 1 170 ? 46.352 2.019 -80.708 1.00 89.50 170 TYR A CA 1
ATOM 1371 C C . TYR A 1 170 ? 47.100 2.350 -79.411 1.00 89.50 170 TYR A C 1
ATOM 1373 O O . TYR A 1 170 ? 48.323 2.266 -79.319 1.00 89.50 170 TYR A O 1
ATOM 1381 N N . SER A 1 171 ? 46.340 2.655 -78.362 1.00 86.75 171 SER A N 1
ATOM 1382 C CA . SER A 1 171 ? 46.847 2.788 -77.000 1.00 86.75 171 SER A CA 1
ATOM 1383 C C . SER A 1 171 ? 46.139 1.801 -76.073 1.00 86.75 171 SER A C 1
ATOM 1385 O O . SER A 1 171 ? 44.955 1.495 -76.228 1.00 86.75 171 SER A O 1
ATOM 1387 N N . SER A 1 172 ? 46.886 1.251 -75.111 1.00 88.06 172 SER A N 1
ATOM 1388 C CA . SER A 1 172 ? 46.383 0.186 -74.240 1.00 88.06 172 SER A CA 1
ATOM 1389 C C . SER A 1 172 ? 45.220 0.655 -73.369 1.00 88.06 172 SER A C 1
ATOM 1391 O O . SER A 1 172 ? 45.371 1.546 -72.532 1.00 88.06 172 SER A O 1
ATOM 1393 N N . LYS A 1 173 ? 44.082 -0.034 -73.494 1.00 87.50 173 LYS A N 1
ATOM 1394 C CA . LYS A 1 173 ? 42.872 0.233 -72.701 1.00 87.50 173 LYS A CA 1
ATOM 1395 C C . LYS A 1 173 ? 42.804 -0.532 -71.377 1.00 87.50 173 LYS A C 1
ATOM 1397 O O . LYS A 1 173 ? 41.826 -0.422 -70.649 1.00 87.50 173 LYS A O 1
ATOM 1402 N N . ILE A 1 174 ? 43.839 -1.293 -71.004 1.00 86.06 174 ILE A N 1
ATOM 1403 C CA . ILE A 1 174 ? 43.849 -2.101 -69.763 1.00 86.06 174 ILE A CA 1
ATOM 1404 C C . ILE A 1 174 ? 43.606 -1.249 -68.511 1.00 86.06 174 ILE A C 1
ATOM 1406 O O . ILE A 1 174 ? 42.943 -1.695 -67.575 1.00 86.06 174 ILE A O 1
ATOM 1410 N N . ARG A 1 175 ? 44.103 -0.006 -68.497 1.00 83.44 175 ARG A N 1
ATOM 1411 C CA . ARG A 1 175 ? 43.908 0.922 -67.373 1.00 83.44 175 ARG A CA 1
ATOM 1412 C C . ARG A 1 175 ? 42.439 1.302 -67.150 1.00 83.44 175 ARG A C 1
ATOM 1414 O O . ARG A 1 175 ? 42.095 1.682 -66.037 1.00 83.44 175 ARG A O 1
ATOM 1421 N N . GLU A 1 176 ? 41.583 1.172 -68.165 1.00 83.00 176 GLU A N 1
ATOM 1422 C CA . GLU A 1 176 ? 40.141 1.442 -68.064 1.00 83.00 176 GLU A CA 1
ATOM 1423 C C . GLU A 1 176 ? 39.402 0.341 -67.281 1.00 83.00 176 GLU A C 1
ATOM 1425 O O . GLU A 1 176 ? 38.366 0.609 -66.679 1.00 83.00 176 GLU A O 1
ATOM 1430 N N . PHE A 1 177 ? 39.959 -0.878 -67.222 1.00 87.06 177 PHE A N 1
ATOM 1431 C CA . PHE A 1 177 ? 39.341 -2.049 -66.576 1.00 87.06 177 PHE A CA 1
ATOM 1432 C C . PHE A 1 177 ? 40.129 -2.593 -65.376 1.00 87.06 177 PHE A C 1
ATOM 1434 O O . PHE A 1 177 ? 39.696 -3.546 -64.733 1.00 87.06 177 PHE A O 1
ATOM 1441 N N . SER A 1 178 ? 41.288 -2.011 -65.056 1.00 79.62 178 SER A N 1
ATOM 1442 C CA . SER A 1 178 ? 42.162 -2.494 -63.979 1.00 79.62 178 SER A CA 1
ATOM 1443 C C . SER A 1 178 ? 41.606 -2.245 -62.572 1.00 79.62 178 SER A C 1
ATOM 1445 O O . SER A 1 178 ? 42.061 -2.865 -61.611 1.00 79.62 178 SER A O 1
ATOM 1447 N N . LYS A 1 179 ? 40.609 -1.361 -62.433 1.00 82.50 179 LYS A N 1
ATOM 1448 C CA . LYS A 1 179 ? 39.880 -1.135 -61.179 1.00 82.50 179 LYS A CA 1
ATOM 1449 C C . LYS A 1 179 ? 38.697 -2.098 -61.088 1.00 82.50 179 LYS A C 1
ATOM 1451 O O . LYS A 1 179 ? 37.675 -1.894 -61.737 1.00 82.50 179 LYS A O 1
ATOM 1456 N N . LEU A 1 180 ? 38.840 -3.139 -60.270 1.00 81.56 180 LEU A N 1
ATOM 1457 C CA . LEU A 1 180 ? 37.769 -4.107 -60.034 1.00 81.56 180 LEU A CA 1
ATOM 1458 C C . LEU A 1 180 ? 36.620 -3.485 -59.218 1.00 81.56 180 LEU A C 1
ATOM 1460 O O . LEU A 1 180 ? 36.888 -2.719 -58.286 1.00 81.56 180 LEU A O 1
ATOM 1464 N N . PRO A 1 181 ? 35.352 -3.835 -59.513 1.00 81.94 181 PRO A N 1
ATOM 1465 C CA . PRO A 1 181 ? 34.222 -3.438 -58.682 1.00 81.94 181 PRO A CA 1
ATOM 1466 C C . PRO A 1 181 ? 34.357 -3.975 -57.247 1.00 81.94 181 PRO A C 1
ATOM 1468 O O . PRO A 1 181 ? 34.886 -5.076 -57.052 1.00 81.94 181 PRO A O 1
ATOM 1471 N N . PRO A 1 182 ? 33.860 -3.242 -56.235 1.00 81.75 182 PRO A N 1
ATOM 1472 C CA . PRO A 1 182 ? 33.880 -3.702 -54.853 1.00 81.75 182 PRO A CA 1
ATOM 1473 C C . PRO A 1 182 ? 33.049 -4.981 -54.681 1.00 81.75 182 PRO A C 1
ATOM 1475 O O . PRO A 1 182 ? 31.998 -5.161 -55.298 1.00 81.75 182 PRO A O 1
ATOM 1478 N N . LYS A 1 183 ? 33.511 -5.882 -53.808 1.00 79.75 183 LYS A N 1
ATOM 1479 C CA . LYS A 1 183 ? 32.777 -7.107 -53.479 1.00 79.75 183 LYS A CA 1
ATOM 1480 C C . LYS A 1 183 ? 31.621 -6.768 -52.542 1.00 79.75 183 LYS A C 1
ATOM 1482 O O . LYS A 1 183 ? 31.839 -6.421 -51.385 1.00 79.75 183 LYS A O 1
ATOM 1487 N N . LEU A 1 184 ? 30.397 -6.906 -53.038 1.00 85.06 184 LEU A N 1
ATOM 1488 C CA . LEU A 1 184 ? 29.198 -6.713 -52.234 1.00 85.06 184 LEU A CA 1
ATOM 1489 C C . LEU A 1 184 ? 29.037 -7.858 -51.221 1.00 85.06 184 LEU A C 1
ATOM 1491 O O . LEU A 1 184 ? 29.046 -9.032 -51.594 1.00 85.06 184 LEU A O 1
ATOM 1495 N N . GLN A 1 185 ? 28.856 -7.509 -49.948 1.00 80.25 185 GLN A N 1
ATOM 1496 C CA . GLN A 1 185 ? 28.444 -8.433 -48.893 1.00 80.25 185 GLN A CA 1
ATOM 1497 C C . GLN A 1 185 ? 27.102 -7.975 -48.329 1.00 80.25 185 GLN A C 1
ATOM 1499 O O . GLN A 1 185 ? 26.990 -6.869 -47.809 1.00 80.25 185 GLN A O 1
ATOM 1504 N N . VAL A 1 186 ? 26.090 -8.834 -48.435 1.00 85.38 186 VAL A N 1
ATOM 1505 C CA . VAL A 1 186 ? 24.770 -8.618 -47.836 1.00 85.38 186 VAL A CA 1
ATOM 1506 C C . VAL A 1 186 ? 24.414 -9.863 -47.032 1.00 85.38 186 VAL A C 1
ATOM 1508 O O . VAL A 1 186 ? 24.573 -10.981 -47.524 1.00 85.38 186 VAL A O 1
ATOM 1511 N N . SER A 1 187 ? 23.971 -9.679 -45.791 1.00 86.50 187 SER A N 1
ATOM 1512 C CA . SER A 1 187 ? 23.568 -10.757 -44.886 1.00 86.50 187 SER A CA 1
ATOM 1513 C C . SER A 1 187 ? 22.050 -10.791 -44.699 1.00 86.50 187 SER A C 1
ATOM 1515 O O . SER A 1 187 ? 21.343 -9.813 -44.948 1.00 86.50 187 SER A O 1
ATOM 1517 N N . LEU A 1 188 ? 21.535 -11.952 -44.292 1.00 88.06 188 LEU A N 1
ATOM 1518 C CA . LEU A 1 188 ? 20.123 -12.118 -43.959 1.00 88.06 188 LEU A CA 1
ATOM 1519 C C . LEU A 1 188 ? 19.822 -11.554 -42.561 1.00 88.06 188 LEU A C 1
ATOM 1521 O O . LEU A 1 188 ? 20.654 -11.694 -41.659 1.00 88.06 188 LEU A O 1
ATOM 1525 N N . PRO A 1 189 ? 18.631 -10.965 -42.351 1.00 88.31 189 PRO A N 1
ATOM 1526 C CA . PRO A 1 189 ? 18.176 -10.621 -41.011 1.00 88.31 189 PRO A CA 1
ATOM 1527 C C . PRO A 1 189 ? 17.969 -11.890 -40.176 1.00 88.31 189 PRO A C 1
ATOM 1529 O O . PRO A 1 189 ? 17.610 -12.946 -40.698 1.00 88.31 189 PRO A O 1
ATOM 1532 N N . THR A 1 190 ? 18.181 -11.775 -38.866 1.00 91.56 190 THR A N 1
ATOM 1533 C CA . THR A 1 190 ? 18.016 -12.877 -37.908 1.00 91.56 190 THR A CA 1
ATOM 1534 C C . THR A 1 190 ? 16.846 -12.574 -36.980 1.00 91.56 190 THR A C 1
ATOM 1536 O O . THR A 1 190 ? 16.782 -11.488 -36.408 1.00 91.56 190 THR A O 1
ATOM 1539 N N . PHE A 1 191 ? 15.930 -13.530 -36.817 1.00 92.25 191 PHE A N 1
ATOM 1540 C CA . PHE A 1 191 ? 14.872 -13.453 -35.812 1.00 92.25 191 PHE A CA 1
ATOM 1541 C C . PHE A 1 191 ? 15.372 -14.048 -34.494 1.00 92.25 191 PHE A C 1
ATOM 1543 O O . PHE A 1 191 ? 15.865 -15.174 -34.474 1.00 92.25 191 PHE A O 1
ATOM 1550 N N . ILE A 1 192 ? 15.244 -13.296 -33.401 1.00 89.81 192 ILE A N 1
ATOM 1551 C CA . ILE A 1 192 ? 15.663 -13.722 -32.062 1.00 89.81 192 ILE A CA 1
ATOM 1552 C C . ILE A 1 192 ? 14.395 -13.869 -31.211 1.00 89.81 192 ILE A C 1
ATOM 1554 O O . ILE A 1 192 ? 13.833 -12.851 -30.798 1.00 89.81 192 ILE A O 1
ATOM 1558 N N . PRO A 1 193 ? 13.901 -15.098 -30.975 1.00 88.31 193 PRO A N 1
ATOM 1559 C CA . PRO A 1 193 ? 12.712 -15.306 -30.160 1.00 88.31 193 PRO A CA 1
ATOM 1560 C C . PRO A 1 193 ? 13.000 -14.970 -28.694 1.00 88.31 193 PRO A C 1
ATOM 1562 O O . PRO A 1 193 ? 14.055 -15.319 -28.163 1.00 88.31 193 PRO A O 1
ATOM 1565 N N . LYS A 1 194 ? 12.039 -14.327 -28.026 1.00 87.12 194 LYS A N 1
ATOM 1566 C CA . LYS A 1 194 ? 12.056 -14.168 -26.569 1.00 87.12 194 LYS A CA 1
ATOM 1567 C C . LYS A 1 194 ? 11.307 -15.335 -25.910 1.00 87.12 194 LYS A C 1
ATOM 1569 O O . LYS A 1 194 ? 10.277 -15.748 -26.447 1.00 87.12 194 LYS A O 1
ATOM 1574 N N . PRO A 1 195 ? 11.801 -15.879 -24.783 1.00 84.81 195 PRO A N 1
ATOM 1575 C CA . PRO A 1 195 ? 11.056 -16.870 -24.014 1.00 84.81 195 PRO A CA 1
ATOM 1576 C C . PRO A 1 195 ? 9.760 -16.254 -23.474 1.00 84.81 195 PRO A C 1
ATOM 1578 O O . PRO A 1 195 ? 9.722 -15.068 -23.153 1.00 84.81 195 PRO A O 1
ATOM 1581 N N . ILE A 1 196 ? 8.704 -17.063 -23.391 1.00 84.00 196 ILE A N 1
ATOM 1582 C CA . ILE A 1 196 ? 7.414 -16.632 -22.845 1.00 84.00 196 ILE A CA 1
ATOM 1583 C C . ILE A 1 196 ? 7.482 -16.730 -21.322 1.00 84.00 196 ILE A C 1
ATOM 1585 O O . ILE A 1 196 ? 7.603 -17.833 -20.784 1.00 84.00 196 ILE A O 1
ATOM 1589 N N . ASP A 1 197 ? 7.375 -15.591 -20.643 1.00 84.31 197 ASP A N 1
ATOM 1590 C CA . ASP A 1 197 ? 7.145 -15.538 -19.203 1.00 84.31 197 ASP A CA 1
ATOM 1591 C C . ASP A 1 197 ? 5.656 -15.801 -18.928 1.00 84.31 197 ASP A C 1
ATOM 1593 O O . ASP A 1 197 ? 4.780 -15.053 -19.365 1.00 84.31 197 ASP A O 1
ATOM 1597 N N . ARG A 1 198 ? 5.360 -16.916 -18.251 1.00 77.81 198 ARG A N 1
ATOM 1598 C CA . ARG A 1 198 ? 3.980 -17.331 -17.966 1.00 77.81 198 ARG A CA 1
ATOM 1599 C C . ARG A 1 198 ? 3.314 -16.463 -16.903 1.00 77.81 198 ARG A C 1
ATOM 1601 O O . ARG A 1 198 ? 2.100 -16.306 -16.962 1.00 77.81 198 ARG A O 1
ATOM 1608 N N . GLU A 1 199 ? 4.083 -15.910 -15.972 1.00 74.94 199 GLU A N 1
ATOM 1609 C CA . GLU A 1 199 ? 3.566 -15.052 -14.904 1.00 74.94 199 GLU A CA 1
ATOM 1610 C C . GLU A 1 199 ? 3.215 -13.671 -15.463 1.00 74.94 199 GLU A C 1
ATOM 1612 O O . GLU A 1 199 ? 2.139 -13.135 -15.194 1.00 74.94 199 GLU A O 1
ATOM 1617 N N . GLU A 1 200 ? 4.068 -13.131 -16.337 1.00 75.25 200 GLU A N 1
ATOM 1618 C CA . GLU A 1 200 ? 3.772 -11.894 -17.064 1.00 75.25 200 GLU A CA 1
ATOM 1619 C C . GLU A 1 200 ? 2.555 -12.079 -17.985 1.00 75.25 200 GLU A C 1
ATOM 1621 O O . GLU A 1 200 ? 1.636 -11.257 -17.972 1.00 75.25 200 GLU A O 1
ATOM 1626 N N . LEU A 1 201 ? 2.484 -13.204 -18.709 1.00 80.56 201 LEU A N 1
ATOM 1627 C CA . LEU A 1 201 ? 1.334 -13.548 -19.549 1.00 80.56 201 LEU A CA 1
ATOM 1628 C C . LEU A 1 201 ? 0.036 -13.631 -18.731 1.00 80.56 201 LEU A C 1
ATOM 1630 O O . LEU A 1 201 ? -0.980 -13.079 -19.147 1.00 80.56 201 LEU A O 1
ATOM 1634 N N . TYR A 1 202 ? 0.071 -14.284 -17.566 1.00 74.31 202 TYR A N 1
ATOM 1635 C CA . TYR A 1 202 ? -1.081 -14.391 -16.671 1.00 74.31 202 TYR A CA 1
ATOM 1636 C C . TYR A 1 202 ? -1.522 -13.013 -16.160 1.00 74.31 202 TYR A C 1
ATOM 1638 O O . TYR A 1 202 ? -2.708 -12.688 -16.205 1.00 74.31 202 TYR A O 1
ATOM 1646 N N . SER A 1 203 ? -0.568 -12.158 -15.771 1.00 77.19 203 SER A N 1
ATOM 1647 C CA . SER A 1 203 ? -0.849 -10.792 -15.304 1.00 77.19 203 SER A CA 1
ATOM 1648 C C . SER A 1 203 ? -1.541 -9.923 -16.359 1.00 77.19 203 SER A C 1
ATOM 1650 O O . SER A 1 203 ? -2.421 -9.126 -16.034 1.00 77.19 203 SER A O 1
ATOM 1652 N N . LEU A 1 204 ? -1.175 -10.108 -17.629 1.00 77.50 204 LEU A N 1
ATOM 1653 C CA . LEU A 1 204 ? -1.746 -9.385 -18.757 1.00 77.50 204 LEU A CA 1
ATOM 1654 C C . LEU A 1 204 ? -3.102 -9.979 -19.180 1.00 77.50 204 LEU A C 1
ATOM 1656 O O . LEU A 1 204 ? -3.986 -9.235 -19.604 1.00 77.50 204 LEU A O 1
ATOM 1660 N N . TYR A 1 205 ? -3.285 -11.300 -19.050 1.00 83.25 205 TYR A N 1
ATOM 1661 C CA . TYR A 1 205 ? -4.528 -11.996 -19.397 1.00 83.25 205 TYR A CA 1
ATOM 1662 C C . TYR A 1 205 ? -5.667 -11.668 -18.427 1.00 83.25 205 TYR A C 1
ATOM 1664 O O . TYR A 1 205 ? -6.809 -11.499 -18.847 1.00 83.25 205 TYR A O 1
ATOM 1672 N N . GLY A 1 206 ? -5.366 -11.529 -17.137 1.00 77.94 206 GLY A N 1
ATOM 1673 C CA . GLY A 1 206 ? -6.333 -11.163 -16.106 1.00 77.94 206 GLY A CA 1
ATOM 1674 C C . GLY A 1 206 ? -6.319 -12.123 -14.922 1.00 77.94 206 GLY A C 1
ATOM 1675 O O . GLY A 1 206 ? -5.631 -13.139 -14.922 1.00 77.94 206 GLY A O 1
ATOM 1676 N N . HIS A 1 207 ? -7.090 -11.793 -13.888 1.00 80.75 207 HIS A N 1
ATOM 1677 C CA . HIS A 1 207 ? -7.146 -12.565 -12.649 1.00 80.75 207 HIS A CA 1
ATOM 1678 C C . HIS A 1 207 ? -8.584 -12.939 -12.295 1.00 80.75 207 HIS A C 1
ATOM 1680 O O . HIS A 1 207 ? -9.525 -12.192 -12.561 1.00 80.75 207 HIS A O 1
ATOM 1686 N N . ILE A 1 208 ? -8.740 -14.096 -11.658 1.00 80.31 208 ILE A N 1
ATOM 1687 C CA . ILE A 1 208 ? -10.000 -14.500 -11.040 1.00 80.31 208 ILE A CA 1
ATOM 1688 C C . ILE A 1 208 ? -9.994 -13.950 -9.619 1.00 80.31 208 ILE A C 1
ATOM 1690 O O . ILE A 1 208 ? -9.086 -14.244 -8.840 1.00 80.31 208 ILE A O 1
ATOM 1694 N N . THR A 1 209 ? -10.993 -13.141 -9.273 1.00 74.56 209 THR A N 1
ATOM 1695 C CA . THR A 1 209 ? -11.182 -12.725 -7.884 1.00 74.56 209 THR A CA 1
ATOM 1696 C C . THR A 1 209 ? -11.534 -13.959 -7.045 1.00 74.56 209 THR A C 1
ATOM 1698 O O . THR A 1 209 ? -12.435 -14.706 -7.435 1.00 74.56 209 THR A O 1
ATOM 1701 N N . PRO A 1 210 ? -10.846 -14.208 -5.916 1.00 68.19 210 PRO A N 1
ATOM 1702 C CA . PRO A 1 210 ? -11.148 -15.345 -5.057 1.00 68.19 210 PRO A CA 1
ATOM 1703 C C . PRO A 1 210 ? -12.589 -15.310 -4.546 1.00 68.19 210 PRO A C 1
ATOM 1705 O O . PRO A 1 210 ? -13.196 -14.242 -4.434 1.00 68.19 210 PRO A O 1
ATOM 1708 N N . LEU A 1 211 ? -13.113 -16.483 -4.181 1.00 57.78 211 LEU A N 1
ATOM 1709 C CA . LEU A 1 211 ? -14.403 -16.591 -3.509 1.00 57.78 211 LEU A CA 1
ATOM 1710 C C . LEU A 1 211 ? -14.393 -15.714 -2.249 1.00 57.78 211 LEU A C 1
ATOM 1712 O O . LEU A 1 211 ? -13.604 -15.938 -1.334 1.00 57.78 211 LEU A O 1
ATOM 1716 N N . SER A 1 212 ? -15.277 -14.721 -2.214 1.00 56.06 212 SER A N 1
ATOM 1717 C CA . SER A 1 212 ? -15.466 -13.848 -1.061 1.00 56.06 212 SER A CA 1
ATOM 1718 C C . SER A 1 212 ? -16.755 -14.240 -0.355 1.00 56.06 212 SER A C 1
ATOM 1720 O O . SER A 1 212 ? -17.834 -14.188 -0.945 1.00 56.06 212 SER A O 1
ATOM 1722 N N . THR A 1 213 ? -16.645 -14.648 0.906 1.00 36.50 213 THR A N 1
ATOM 1723 C CA . THR A 1 213 ? -17.795 -14.932 1.767 1.00 36.50 213 THR A CA 1
ATOM 1724 C C . THR A 1 213 ? -17.905 -13.831 2.810 1.00 36.50 213 THR A C 1
ATOM 1726 O O . THR A 1 213 ? -17.094 -13.758 3.732 1.00 36.50 213 THR A O 1
ATOM 1729 N N . ALA A 1 214 ? -18.907 -12.967 2.669 1.00 42.59 214 ALA A N 1
ATOM 1730 C CA . ALA A 1 214 ? -19.262 -11.991 3.690 1.00 42.59 214 ALA A CA 1
ATOM 1731 C C . ALA A 1 214 ? -20.479 -12.510 4.461 1.00 42.59 214 ALA A C 1
ATOM 1733 O O . ALA A 1 214 ? -21.605 -12.440 3.970 1.00 42.59 214 ALA A O 1
ATOM 1734 N N . THR A 1 215 ? -20.268 -13.035 5.666 1.00 36.03 215 THR A N 1
ATOM 1735 C CA . THR A 1 215 ? -21.374 -13.382 6.563 1.00 36.03 215 THR A CA 1
ATOM 1736 C C . THR A 1 215 ? -21.868 -12.095 7.216 1.00 36.03 215 THR A C 1
ATOM 1738 O O . THR A 1 215 ? -21.184 -11.525 8.063 1.00 36.03 215 THR A O 1
ATOM 1741 N N . LYS A 1 216 ? -23.035 -11.591 6.803 1.00 42.88 216 LYS A N 1
ATOM 1742 C CA . LYS A 1 216 ? -23.720 -10.528 7.548 1.00 42.88 216 LYS A CA 1
ATOM 1743 C C . LYS A 1 216 ? -24.372 -11.170 8.773 1.00 42.88 216 LYS A C 1
ATOM 1745 O O . LYS A 1 216 ? -25.199 -12.065 8.618 1.00 42.88 216 LYS A O 1
ATOM 1750 N N . GLU A 1 217 ? -23.993 -10.755 9.979 1.00 38.72 217 GLU A N 1
ATOM 1751 C CA . GLU A 1 217 ? -24.731 -11.153 11.179 1.00 38.72 217 GLU A CA 1
ATOM 1752 C C . GLU A 1 217 ? -26.146 -10.564 11.106 1.00 38.72 217 GLU A C 1
ATOM 1754 O O . GLU A 1 217 ? -26.318 -9.345 11.043 1.00 38.72 217 GLU A O 1
ATOM 1759 N N . ASN A 1 218 ? -27.167 -11.422 11.138 1.00 40.31 218 ASN A N 1
ATOM 1760 C CA . ASN A 1 218 ? -28.563 -11.009 11.280 1.00 40.31 218 ASN A CA 1
ATOM 1761 C C . ASN A 1 218 ? -28.845 -10.641 12.746 1.00 40.31 218 ASN A C 1
ATOM 1763 O O . ASN A 1 218 ? -29.654 -11.273 13.422 1.00 40.31 218 ASN A O 1
ATOM 1767 N N . VAL A 1 219 ? -28.147 -9.633 13.270 1.00 34.53 219 VAL A N 1
ATOM 1768 C CA . VAL A 1 219 ? -28.542 -8.994 14.527 1.00 34.53 219 VAL A CA 1
ATOM 1769 C C . VAL A 1 219 ? -29.711 -8.076 14.201 1.00 34.53 219 VAL A C 1
ATOM 1771 O O . VAL A 1 219 ? -29.567 -7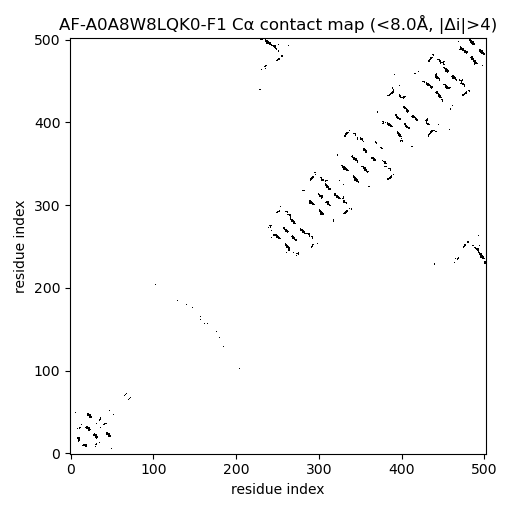.185 13.360 1.00 34.53 219 VAL A O 1
ATOM 1774 N N . TYR A 1 220 ? -30.849 -8.281 14.875 1.00 35.97 220 TYR A N 1
ATOM 1775 C CA . TYR A 1 220 ? -31.962 -7.328 14.935 1.00 35.97 220 TYR A CA 1
ATOM 1776 C C . TYR A 1 220 ? -31.422 -5.964 15.381 1.00 35.97 220 TYR A C 1
ATOM 1778 O O . TYR A 1 220 ? -31.320 -5.644 16.562 1.00 35.97 220 TYR A O 1
ATOM 1786 N N . SER A 1 221 ? -31.010 -5.170 14.407 1.00 29.41 221 SER A N 1
ATOM 1787 C CA . SER A 1 221 ? -30.478 -3.836 14.579 1.00 29.41 221 SER A CA 1
ATOM 1788 C C . SER A 1 221 ? -31.153 -2.970 13.529 1.00 29.41 221 SER A C 1
ATOM 1790 O O . SER A 1 221 ? -31.171 -3.271 12.337 1.00 29.41 221 SER A O 1
ATOM 1792 N N . LEU A 1 222 ? -31.787 -1.908 14.011 1.00 32.72 222 LEU A N 1
ATOM 1793 C CA . LEU A 1 222 ? -32.586 -0.929 13.274 1.00 32.72 222 LEU A CA 1
ATOM 1794 C C . LEU A 1 222 ? -31.761 -0.061 12.303 1.00 32.72 222 LEU A C 1
ATOM 1796 O O . LEU A 1 222 ? -32.025 1.127 12.152 1.00 32.72 222 LEU A O 1
ATOM 1800 N N . ILE A 1 223 ? -30.756 -0.614 11.625 1.00 37.16 223 ILE A N 1
ATOM 1801 C CA . ILE A 1 223 ? -29.977 0.111 10.623 1.00 37.16 223 ILE A CA 1
ATOM 1802 C C . ILE A 1 223 ? -29.843 -0.772 9.388 1.00 37.16 223 ILE A C 1
ATOM 1804 O O . ILE A 1 223 ? -28.961 -1.621 9.275 1.00 37.16 223 ILE A O 1
ATOM 1808 N N . GLN A 1 224 ? -30.737 -0.524 8.431 1.00 31.62 224 GLN A N 1
ATOM 1809 C CA . GLN A 1 224 ? -30.559 -0.927 7.043 1.00 31.62 224 GLN A CA 1
ATOM 1810 C C . GLN A 1 224 ? -29.173 -0.475 6.562 1.00 31.62 224 GLN A C 1
ATOM 1812 O O . GLN A 1 224 ? -28.959 0.703 6.288 1.00 31.62 224 GLN A O 1
ATOM 1817 N N . SER A 1 225 ? -28.238 -1.409 6.404 1.00 31.14 225 SER A N 1
ATOM 1818 C CA . SER A 1 225 ? -27.030 -1.184 5.612 1.00 31.14 225 SER A CA 1
ATOM 1819 C C . SER A 1 225 ? -27.210 -1.846 4.248 1.00 31.14 225 SER A C 1
ATOM 1821 O O . SER A 1 225 ? -26.816 -2.987 3.984 1.00 31.14 225 SER A O 1
ATOM 1823 N N . LYS A 1 226 ? -27.821 -1.081 3.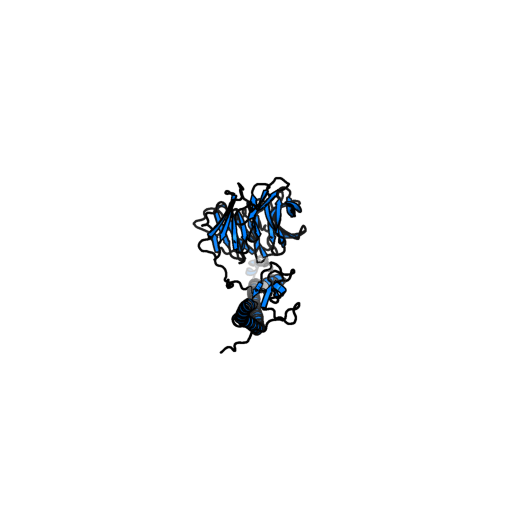335 1.00 35.56 226 LYS A N 1
ATOM 1824 C CA . LYS A 1 226 ? -27.489 -1.227 1.918 1.00 35.56 226 LYS A CA 1
ATOM 1825 C C . LYS A 1 226 ? -25.980 -1.040 1.811 1.00 35.56 226 LYS A C 1
ATOM 1827 O O . LYS A 1 226 ? -25.436 -0.084 2.358 1.00 35.56 226 LYS A O 1
ATOM 1832 N N . THR A 1 227 ? -25.312 -1.957 1.125 1.00 40.28 227 THR A N 1
ATOM 1833 C CA . THR A 1 227 ? -23.913 -1.820 0.722 1.00 40.28 227 THR A CA 1
ATOM 1834 C C . THR A 1 227 ? -23.836 -0.689 -0.310 1.00 40.28 227 THR A C 1
ATOM 1836 O O . THR A 1 227 ? -23.788 -0.927 -1.511 1.00 40.28 227 THR A O 1
ATOM 1839 N N . SER A 1 228 ? -23.953 0.558 0.144 1.00 49.72 228 SER A N 1
ATOM 1840 C CA . SER A 1 228 ? -23.743 1.752 -0.662 1.00 49.72 228 SER A CA 1
ATOM 1841 C C . SER A 1 228 ? -22.303 2.193 -0.471 1.00 49.72 228 SER A C 1
ATOM 1843 O O . SER A 1 228 ? -21.872 2.403 0.664 1.00 49.72 228 SER A O 1
ATOM 1845 N N . VAL A 1 229 ? -21.580 2.359 -1.577 1.00 62.75 229 VAL A N 1
ATOM 1846 C CA . VAL A 1 229 ? -20.351 3.160 -1.630 1.00 62.75 229 VAL A CA 1
ATOM 1847 C C . VAL A 1 229 ? -20.626 4.464 -0.872 1.00 62.75 229 VAL A C 1
ATOM 1849 O O . VAL A 1 229 ? -21.531 5.211 -1.247 1.00 62.75 229 VAL A O 1
ATOM 1852 N N . ARG A 1 230 ? -19.928 4.704 0.246 1.00 75.12 230 ARG A N 1
ATOM 1853 C CA . ARG A 1 230 ? -20.133 5.924 1.038 1.00 75.12 230 ARG A CA 1
ATOM 1854 C C . ARG A 1 230 ? -19.433 7.072 0.329 1.00 75.12 230 ARG A C 1
ATOM 1856 O O . ARG A 1 230 ? -18.198 7.143 0.292 1.00 75.12 230 ARG A O 1
ATOM 1863 N N . GLU A 1 231 ? -20.226 7.965 -0.242 1.00 84.06 231 GLU A N 1
ATOM 1864 C CA . GLU A 1 231 ? -19.722 9.173 -0.882 1.00 84.06 231 GLU A CA 1
ATOM 1865 C C . GLU A 1 231 ? -19.019 10.086 0.131 1.00 84.06 231 GLU A C 1
ATOM 1867 O O . GLU A 1 231 ? -19.354 10.120 1.320 1.00 84.06 231 GLU A O 1
ATOM 1872 N N . VAL A 1 232 ? -18.033 10.838 -0.359 1.00 86.38 232 VAL A N 1
ATOM 1873 C CA . VAL A 1 232 ? -17.355 11.876 0.422 1.00 86.38 232 VAL A CA 1
ATOM 1874 C C . VAL A 1 232 ? -18.332 13.029 0.667 1.00 86.38 232 VAL A C 1
ATOM 1876 O O . VAL A 1 232 ? -19.017 13.463 -0.258 1.00 86.38 232 VAL A O 1
ATOM 1879 N N . LEU A 1 233 ? -18.404 13.514 1.908 1.00 86.75 233 LEU A N 1
ATOM 1880 C CA . LEU A 1 233 ? -19.210 14.674 2.283 1.00 86.75 233 LEU A CA 1
ATOM 1881 C C . LEU A 1 233 ? -18.772 15.918 1.513 1.00 86.75 233 LEU A C 1
ATOM 1883 O O . LEU A 1 233 ? -17.583 16.123 1.256 1.00 86.75 233 LEU A O 1
ATOM 1887 N N . ASP A 1 234 ? -19.742 16.777 1.196 1.00 82.19 234 ASP A N 1
ATOM 1888 C CA . ASP A 1 234 ? -19.432 18.066 0.588 1.00 82.19 234 ASP A CA 1
ATOM 1889 C C . ASP A 1 234 ? -18.681 18.993 1.538 1.00 82.19 234 ASP A C 1
ATOM 1891 O O . ASP A 1 234 ? -17.712 19.648 1.144 1.00 82.19 234 ASP A O 1
ATOM 1895 N N . GLU A 1 235 ? -19.082 18.950 2.803 1.00 86.38 235 GLU A N 1
ATOM 1896 C CA . GLU A 1 235 ? -18.447 19.653 3.903 1.00 86.38 235 GLU A CA 1
ATOM 1897 C C . GLU A 1 235 ? -18.124 18.645 5.013 1.00 86.38 235 GLU A C 1
ATOM 1899 O O . GLU A 1 235 ? -19.034 18.125 5.661 1.00 86.38 235 GLU A O 1
ATOM 1904 N N . PRO A 1 236 ? -16.837 18.308 5.213 1.00 90.81 236 PRO A N 1
ATOM 1905 C CA . PRO A 1 236 ? -16.431 17.433 6.304 1.00 90.81 236 PRO A CA 1
ATOM 1906 C C . PRO A 1 236 ? -16.665 18.104 7.663 1.00 90.81 236 PRO A C 1
ATOM 1908 O O . PRO A 1 236 ? -16.349 19.279 7.862 1.00 90.81 236 PRO A O 1
ATOM 1911 N N . GLU A 1 237 ? -17.185 17.338 8.616 1.00 93.12 237 GLU A N 1
ATOM 1912 C CA . GLU A 1 237 ? -17.607 17.825 9.928 1.00 93.12 237 GLU A CA 1
ATOM 1913 C C . GLU A 1 237 ? -16.557 17.506 10.997 1.00 93.12 237 GLU A C 1
ATOM 1915 O O . GLU A 1 237 ? -16.079 16.374 11.109 1.00 93.12 237 GLU A O 1
ATOM 1920 N N . ILE A 1 238 ? -16.212 18.491 11.831 1.00 93.56 238 ILE A N 1
ATOM 1921 C CA . ILE A 1 238 ? -15.372 18.259 13.010 1.00 93.56 238 ILE A CA 1
ATOM 1922 C C . ILE A 1 238 ? -16.255 17.693 14.120 1.00 93.56 238 ILE A C 1
ATOM 1924 O O . ILE A 1 238 ? -17.024 18.419 14.741 1.00 93.56 238 ILE A O 1
ATOM 1928 N N . VAL A 1 239 ? -16.089 16.406 14.411 1.00 92.81 239 VAL A N 1
ATOM 1929 C CA . VAL A 1 239 ? -16.846 15.705 15.456 1.00 92.81 239 VAL A CA 1
ATOM 1930 C C . VAL A 1 239 ? -16.343 16.093 16.845 1.00 92.81 239 VAL A C 1
ATOM 1932 O O . VAL A 1 239 ? -17.124 16.324 17.762 1.00 92.81 239 VAL A O 1
ATOM 1935 N N . THR A 1 240 ? -15.021 16.139 17.032 1.00 93.69 240 THR A N 1
ATOM 1936 C CA . THR A 1 240 ? -14.410 16.542 18.306 1.00 93.69 240 THR A CA 1
ATOM 1937 C C . THR A 1 240 ? -12.955 16.967 18.122 1.00 93.69 240 THR A C 1
ATOM 1939 O O . THR A 1 240 ? -12.295 16.598 17.147 1.00 93.69 240 THR A O 1
ATOM 1942 N N . THR A 1 241 ? -12.441 17.742 19.076 1.00 95.75 241 THR A N 1
ATOM 1943 C CA . THR A 1 241 ? -11.021 18.091 19.185 1.00 95.75 241 THR A CA 1
ATOM 1944 C C . THR A 1 241 ? -10.492 17.620 20.533 1.00 95.75 241 THR A C 1
ATOM 1946 O O . THR A 1 241 ? -10.944 18.071 21.583 1.00 95.75 241 THR A O 1
ATOM 1949 N N . ILE A 1 242 ? -9.512 16.722 20.503 1.00 96.38 242 ILE A N 1
ATOM 1950 C CA . ILE A 1 242 ? -8.852 16.171 21.682 1.00 96.38 242 ILE A CA 1
ATOM 1951 C C . ILE A 1 242 ? -7.607 17.008 21.980 1.00 96.38 242 ILE A C 1
ATOM 1953 O O . ILE A 1 242 ? -6.660 17.050 21.189 1.00 96.38 242 ILE A O 1
ATOM 1957 N N . GLN A 1 243 ? -7.605 17.657 23.143 1.00 95.75 243 GLN A N 1
ATOM 1958 C CA . GLN A 1 243 ? -6.455 18.394 23.659 1.00 95.75 243 GLN A CA 1
ATOM 1959 C C . GLN A 1 243 ? -5.497 17.428 24.359 1.00 95.75 243 GLN A C 1
ATOM 1961 O O . GLN A 1 243 ? -5.764 16.943 25.456 1.00 95.75 243 GLN A O 1
ATOM 1966 N N . THR A 1 244 ? -4.363 17.139 23.728 1.00 95.00 244 THR A N 1
ATOM 1967 C CA . THR A 1 244 ? -3.422 16.119 24.229 1.00 95.00 244 THR A CA 1
ATOM 1968 C C . THR A 1 244 ? -2.416 16.659 25.261 1.00 95.00 244 THR A C 1
ATOM 1970 O O . THR A 1 244 ? -1.709 15.904 25.947 1.00 95.00 244 THR A O 1
ATOM 1973 N N . GLY A 1 245 ? -2.286 17.987 25.334 1.00 93.56 245 GLY A N 1
ATOM 1974 C CA . GLY A 1 245 ? -1.262 18.672 26.120 1.00 93.56 245 GLY A CA 1
ATOM 1975 C C . GLY A 1 245 ? 0.171 18.465 25.610 1.00 93.56 245 GLY A C 1
ATOM 1976 O O . GLY A 1 245 ? 1.107 18.592 26.397 1.00 93.56 245 GLY A O 1
ATOM 1977 N N . TYR A 1 246 ? 0.372 18.073 24.347 1.00 95.25 246 TYR A N 1
ATOM 1978 C CA . TYR A 1 246 ? 1.677 18.191 23.688 1.00 95.25 246 TYR A CA 1
ATOM 1979 C C . TYR A 1 246 ? 1.857 19.610 23.140 1.00 95.25 246 TYR A C 1
ATOM 1981 O O . TYR A 1 246 ? 0.932 20.161 22.566 1.00 95.25 246 TYR A O 1
ATOM 1989 N N . GLU A 1 247 ? 3.059 20.178 23.243 1.00 93.88 247 GLU A N 1
ATOM 1990 C CA . GLU A 1 247 ? 3.396 21.406 22.501 1.00 93.88 247 GLU A CA 1
ATOM 1991 C C . GLU A 1 247 ? 3.571 21.124 21.006 1.00 93.88 247 GLU A C 1
ATOM 1993 O O . GLU A 1 247 ? 3.216 21.934 20.160 1.00 93.88 247 GLU A O 1
ATOM 1998 N N . THR A 1 248 ? 4.143 19.959 20.682 1.00 94.38 248 THR A N 1
ATOM 1999 C CA . THR A 1 248 ? 4.311 19.493 19.304 1.00 94.38 248 THR A CA 1
ATOM 2000 C C . THR A 1 248 ? 3.892 18.039 19.187 1.00 94.38 248 THR A C 1
ATOM 2002 O O . THR A 1 248 ? 4.544 17.151 19.748 1.00 94.38 248 THR A O 1
ATOM 2005 N N . LEU A 1 249 ? 2.800 17.796 18.467 1.00 96.19 249 LEU A N 1
ATOM 2006 C CA . LEU A 1 249 ? 2.246 16.462 18.249 1.00 96.19 249 LEU A CA 1
ATOM 2007 C C . LEU A 1 249 ? 2.726 15.907 16.906 1.00 96.19 249 LEU A C 1
ATOM 2009 O O . LEU A 1 249 ? 2.827 16.637 15.928 1.00 96.19 249 LEU A O 1
ATOM 2013 N N . ARG A 1 250 ? 3.075 14.621 16.855 1.00 95.38 250 ARG A N 1
ATOM 2014 C CA . ARG A 1 250 ? 3.655 14.015 15.651 1.00 95.38 250 ARG A CA 1
ATOM 2015 C C . ARG A 1 250 ? 2.945 12.767 15.180 1.00 95.38 250 ARG A C 1
ATOM 2017 O O . ARG A 1 250 ? 3.006 12.518 13.990 1.00 95.38 250 ARG A O 1
ATOM 2024 N N . ASN A 1 251 ? 2.354 11.975 16.063 1.00 97.06 251 ASN A N 1
ATOM 2025 C CA . ASN A 1 251 ? 1.811 10.685 15.661 1.00 97.06 251 ASN A CA 1
ATOM 2026 C C . ASN A 1 2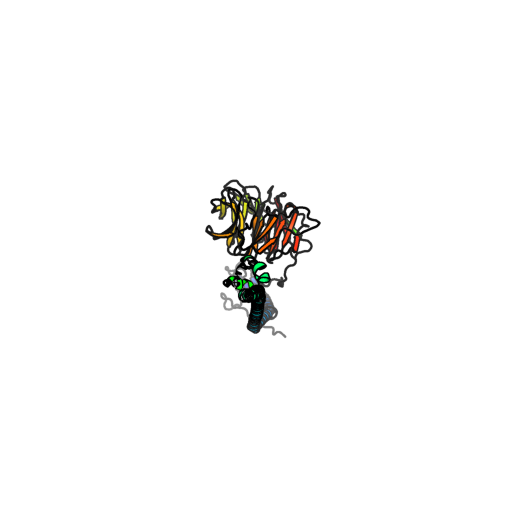51 ? 0.479 10.409 16.341 1.00 97.06 251 ASN A C 1
ATOM 2028 O O . ASN A 1 251 ? 0.301 10.780 17.509 1.00 97.06 251 ASN A O 1
ATOM 2032 N N . VAL A 1 252 ? -0.415 9.735 15.620 1.00 97.31 252 VAL A N 1
ATOM 2033 C CA . VAL A 1 252 ? -1.683 9.221 16.141 1.00 97.31 252 VAL A CA 1
ATOM 2034 C C . VAL A 1 252 ? -1.981 7.859 15.539 1.00 97.31 252 VAL A C 1
ATOM 2036 O O . VAL A 1 252 ? -1.810 7.639 14.349 1.00 97.31 252 VAL A O 1
ATOM 2039 N N . THR A 1 253 ? -2.469 6.944 16.365 1.00 96.75 253 THR A N 1
ATOM 2040 C CA . THR A 1 253 ? -2.943 5.640 15.904 1.00 96.75 253 THR A CA 1
ATOM 2041 C C . THR A 1 253 ? -4.163 5.219 16.718 1.00 96.75 253 THR A C 1
ATOM 2043 O O . THR A 1 253 ? -4.253 5.513 17.916 1.00 96.75 253 THR A O 1
ATOM 2046 N N . CYS A 1 254 ? -5.133 4.578 16.067 1.00 94.31 254 CYS A N 1
ATOM 2047 C CA . CYS A 1 254 ? -6.323 4.066 16.736 1.00 94.31 254 CYS A CA 1
ATOM 2048 C C . CYS A 1 254 ? -5.978 2.778 17.487 1.00 94.31 254 CYS A C 1
ATOM 2050 O O . CYS A 1 254 ? -5.360 1.880 16.926 1.00 94.31 254 CYS A O 1
ATOM 2052 N N . LEU A 1 255 ? -6.399 2.686 18.750 1.00 89.12 255 LEU A N 1
ATOM 2053 C CA . LEU A 1 255 ? -6.360 1.429 19.503 1.00 89.12 255 LEU A CA 1
ATOM 2054 C C . LEU A 1 255 ? -7.647 0.627 19.270 1.00 89.12 255 LEU A C 1
ATOM 2056 O O . LEU A 1 255 ? -7.616 -0.585 19.107 1.00 89.12 255 LEU A O 1
ATOM 2060 N N . ASN A 1 256 ? -8.785 1.319 19.284 1.00 81.56 256 ASN A N 1
ATOM 2061 C CA . ASN A 1 256 ? -10.128 0.802 19.026 1.00 81.56 256 ASN A CA 1
ATOM 2062 C C . ASN A 1 256 ? -11.078 1.990 18.780 1.00 81.56 256 ASN A C 1
ATOM 2064 O O . ASN A 1 256 ? -10.662 3.147 18.864 1.00 81.56 256 ASN A O 1
ATOM 2068 N N . ASP A 1 257 ? -12.369 1.725 18.571 1.00 76.75 257 ASP A N 1
ATOM 2069 C CA . ASP A 1 257 ? -13.384 2.763 18.306 1.00 76.75 257 ASP A CA 1
ATOM 2070 C C . ASP A 1 257 ? -13.543 3.803 19.435 1.00 76.75 257 ASP A C 1
ATOM 2072 O O . ASP A 1 257 ? -14.158 4.855 19.247 1.00 76.75 257 ASP A O 1
ATOM 2076 N N . GLY A 1 258 ? -12.989 3.529 20.621 1.00 83.00 258 GLY A N 1
ATOM 2077 C CA . GLY A 1 258 ? -13.101 4.374 21.807 1.00 83.00 258 GLY A CA 1
ATOM 2078 C C . GLY A 1 258 ? -11.822 5.103 22.223 1.00 83.00 258 GLY A C 1
ATOM 2079 O O . GLY A 1 258 ? -11.903 5.967 23.105 1.00 83.00 258 GLY A O 1
ATOM 2080 N N . SER A 1 259 ? -10.656 4.793 21.642 1.00 92.81 259 SER A N 1
ATOM 2081 C CA . SER A 1 259 ? -9.377 5.335 22.119 1.00 92.81 259 SER A CA 1
ATOM 2082 C C . SER A 1 259 ? -8.274 5.441 21.064 1.00 92.81 259 SER A C 1
ATOM 2084 O O . SER A 1 259 ? -8.200 4.664 20.114 1.00 92.81 259 SER A O 1
ATOM 2086 N N . ILE A 1 260 ? -7.390 6.419 21.266 1.00 96.69 260 ILE A N 1
ATOM 2087 C CA . ILE A 1 260 ? -6.240 6.707 20.403 1.00 96.69 260 ILE A CA 1
ATOM 2088 C C . ILE A 1 260 ? -4.951 6.775 21.214 1.00 96.69 260 ILE A C 1
ATOM 2090 O O . ILE A 1 260 ? -4.934 7.293 22.332 1.00 96.69 260 ILE A O 1
ATOM 2094 N N . TRP A 1 261 ? -3.855 6.316 20.623 1.00 97.19 261 TRP A N 1
ATOM 2095 C CA . TRP A 1 261 ? -2.504 6.603 21.091 1.00 97.19 261 TRP A CA 1
ATOM 2096 C C . TRP A 1 261 ? -1.930 7.795 20.345 1.00 97.19 261 TRP A C 1
ATOM 2098 O O . TRP A 1 261 ? -2.170 7.977 19.156 1.00 97.19 261 TRP A O 1
ATOM 2108 N N . THR A 1 262 ? -1.154 8.607 21.055 1.00 97.50 262 THR A N 1
ATOM 2109 C CA . THR A 1 262 ? -0.533 9.816 20.516 1.00 97.50 262 THR A CA 1
ATOM 2110 C C . THR A 1 262 ? 0.905 9.952 20.998 1.00 97.50 262 THR A C 1
ATOM 2112 O O . THR A 1 262 ? 1.222 9.616 22.144 1.00 97.50 262 THR A O 1
ATOM 2115 N N . SER A 1 263 ? 1.781 10.482 20.145 1.00 96.62 263 SER A N 1
ATOM 2116 C CA . SER A 1 263 ? 3.139 10.869 20.538 1.00 96.62 263 SER A CA 1
ATOM 2117 C C . SER A 1 263 ? 3.569 12.193 19.924 1.00 96.62 263 SER A C 1
ATOM 2119 O O . SER A 1 263 ? 3.236 12.525 18.789 1.00 96.62 263 SER A O 1
ATOM 2121 N N . GLY A 1 264 ? 4.340 12.957 20.692 1.00 94.75 264 GLY A N 1
ATOM 2122 C CA . GLY A 1 264 ? 4.906 14.245 20.294 1.00 94.75 264 GLY A CA 1
ATOM 2123 C C . GLY A 1 264 ? 6.420 14.289 20.483 1.00 94.75 264 GLY A C 1
ATOM 2124 O O . GLY A 1 264 ? 7.055 13.252 20.663 1.00 94.75 264 GLY A O 1
ATOM 2125 N N . LYS A 1 265 ? 7.025 15.484 20.522 1.00 92.31 265 LYS A N 1
ATOM 2126 C CA . LYS A 1 265 ? 8.461 15.646 20.852 1.00 92.31 265 LYS A CA 1
ATOM 2127 C C . LYS A 1 265 ? 8.765 15.493 22.351 1.00 92.31 265 LYS A C 1
ATOM 2129 O O . LYS A 1 265 ? 9.516 16.267 22.933 1.00 92.31 265 LYS A O 1
ATOM 2134 N N . THR A 1 266 ? 8.197 14.471 22.979 1.00 92.62 266 THR A N 1
ATOM 2135 C CA . THR A 1 266 ? 8.510 14.068 24.356 1.00 92.62 266 THR A CA 1
ATOM 2136 C C . THR A 1 266 ? 8.687 12.554 24.409 1.00 92.62 266 THR A C 1
ATOM 2138 O O . THR A 1 266 ? 8.255 11.848 23.502 1.00 92.62 266 THR A O 1
ATOM 2141 N N . ASN A 1 267 ? 9.270 12.032 25.484 1.00 91.00 267 ASN A N 1
ATOM 2142 C CA . ASN A 1 267 ? 9.395 10.588 25.695 1.00 91.00 267 ASN A CA 1
ATOM 2143 C C . ASN A 1 267 ? 8.107 9.910 26.198 1.00 91.00 267 ASN A C 1
ATOM 2145 O O . ASN A 1 267 ? 8.117 8.703 26.441 1.00 91.00 267 ASN A O 1
ATOM 2149 N N . ASN A 1 268 ? 7.024 10.668 26.384 1.00 93.62 268 ASN A N 1
ATOM 2150 C CA . ASN A 1 268 ? 5.721 10.142 26.769 1.00 93.62 268 ASN A CA 1
ATOM 2151 C C . ASN A 1 268 ? 4.899 9.823 25.517 1.00 93.62 268 ASN A C 1
ATOM 2153 O O . ASN A 1 268 ? 4.730 10.689 24.654 1.00 93.62 268 ASN A O 1
ATOM 2157 N N . ILE A 1 269 ? 4.324 8.626 25.477 1.00 95.50 269 ILE A N 1
ATOM 2158 C CA . ILE A 1 269 ? 3.259 8.224 24.556 1.00 95.50 269 ILE A CA 1
ATOM 2159 C C . ILE A 1 269 ? 1.972 8.178 25.379 1.00 95.50 269 ILE A C 1
ATOM 2161 O O . ILE A 1 269 ? 1.948 7.547 26.437 1.00 95.50 269 ILE A O 1
ATOM 2165 N N . LYS A 1 270 ? 0.929 8.892 24.957 1.00 95.81 270 LYS A N 1
ATOM 2166 C CA . LYS A 1 270 ? -0.303 9.085 25.736 1.00 95.81 270 LYS A CA 1
ATOM 2167 C C . LYS A 1 270 ? -1.504 8.468 25.023 1.00 95.81 270 LYS A C 1
ATOM 2169 O O . LYS A 1 270 ? -1.678 8.689 23.825 1.00 95.81 270 LYS A O 1
ATOM 2174 N N . CYS A 1 271 ? -2.332 7.736 25.763 1.00 95.75 271 CYS A N 1
ATOM 2175 C CA . CYS A 1 271 ? -3.598 7.183 25.291 1.00 95.75 271 CYS A CA 1
ATOM 2176 C C . CYS A 1 271 ? -4.754 8.060 25.763 1.00 95.75 271 CYS A C 1
ATOM 2178 O O . CYS A 1 271 ? -4.837 8.360 26.955 1.00 95.75 271 CYS A O 1
ATOM 2180 N N . PHE A 1 272 ? -5.654 8.433 24.863 1.00 96.31 272 PHE A N 1
ATOM 2181 C CA . PHE A 1 272 ? -6.839 9.229 25.166 1.00 96.31 272 PHE A CA 1
ATOM 2182 C C . PHE A 1 272 ? -8.104 8.491 24.744 1.00 96.31 272 PHE A C 1
ATOM 2184 O O . PHE A 1 272 ? -8.111 7.806 23.723 1.00 96.31 272 PHE A O 1
ATOM 2191 N N . ASN A 1 273 ? -9.189 8.668 25.498 1.00 93.75 273 ASN A N 1
ATOM 2192 C CA . ASN A 1 273 ? -10.520 8.297 25.023 1.00 93.75 273 ASN A CA 1
ATOM 2193 C C . ASN A 1 273 ? -11.080 9.363 24.059 1.00 93.75 273 ASN A C 1
ATOM 2195 O O . ASN A 1 273 ? -10.557 10.475 23.961 1.00 93.75 273 ASN A O 1
ATOM 2199 N N . MET A 1 274 ? -12.201 9.064 23.399 1.00 91.00 274 MET A N 1
ATOM 2200 C CA . MET A 1 274 ? -12.863 9.999 22.468 1.00 91.00 274 MET A CA 1
ATOM 2201 C C . MET A 1 274 ? -13.395 11.289 23.118 1.00 91.00 274 MET A C 1
ATOM 2203 O O . MET A 1 274 ? -13.666 12.262 22.418 1.00 91.00 274 MET A O 1
ATOM 2207 N N . LYS A 1 275 ? -13.529 11.325 24.452 1.00 89.62 275 LYS A N 1
ATOM 2208 C CA . LYS A 1 275 ? -13.885 12.534 25.218 1.00 89.62 275 LYS A CA 1
ATOM 2209 C C . LYS A 1 275 ? -12.662 13.401 25.550 1.00 89.62 275 LYS A C 1
ATOM 2211 O O . LYS A 1 275 ? -12.810 14.437 26.188 1.00 89.62 275 LYS A O 1
ATOM 2216 N N . GLY A 1 276 ? -11.460 12.973 25.161 1.00 90.12 276 GLY A N 1
ATOM 2217 C CA . GLY A 1 276 ? -10.199 13.655 25.439 1.00 90.12 276 GLY A CA 1
ATOM 2218 C C . GLY A 1 276 ? -9.632 13.414 26.839 1.00 90.12 276 GLY A C 1
ATOM 2219 O O . GLY A 1 276 ? -8.679 14.081 27.231 1.00 90.12 276 GLY A O 1
ATOM 2220 N N . SER A 1 277 ? -10.168 12.461 27.606 1.00 94.38 277 SER A N 1
ATOM 2221 C CA . SER A 1 277 ? -9.583 12.076 28.896 1.00 94.38 277 SER A CA 1
ATOM 2222 C C . SER A 1 277 ? -8.363 11.178 28.687 1.00 94.38 277 SER A C 1
ATOM 2224 O O . SER A 1 277 ? -8.423 10.212 27.923 1.00 94.38 277 SER A O 1
ATOM 2226 N N . LEU A 1 278 ? -7.271 11.474 29.394 1.00 96.00 278 LEU A N 1
ATOM 2227 C CA . LEU A 1 278 ? -6.055 10.662 29.399 1.00 96.00 278 LEU A CA 1
ATOM 2228 C C . LEU A 1 278 ? -6.315 9.326 30.115 1.00 96.00 278 LEU A C 1
ATOM 2230 O O . LEU A 1 278 ? -6.642 9.316 31.298 1.00 96.00 278 LEU A O 1
ATOM 2234 N N . LEU A 1 279 ? -6.145 8.214 29.402 1.00 92.56 279 LEU A N 1
ATOM 2235 C CA . LEU A 1 279 ? -6.314 6.855 29.923 1.00 92.56 279 LEU A CA 1
ATOM 2236 C C . LEU A 1 279 ? -4.999 6.271 30.445 1.00 92.56 279 LEU A C 1
ATOM 2238 O O . LEU A 1 279 ? -4.960 5.671 31.514 1.00 92.56 279 LEU A O 1
ATOM 2242 N N . GLN A 1 280 ? -3.914 6.437 29.685 1.00 92.06 280 GLN A N 1
ATOM 2243 C CA . GLN A 1 280 ? -2.625 5.819 29.994 1.00 92.06 280 GLN A CA 1
ATOM 2244 C C . GLN A 1 280 ? -1.466 6.666 29.467 1.00 92.06 280 GLN A C 1
ATOM 2246 O O . GLN A 1 280 ? -1.594 7.389 28.481 1.00 92.06 280 GLN A O 1
ATOM 2251 N N . THR A 1 281 ? -0.307 6.574 30.121 1.00 93.56 281 THR A N 1
ATOM 2252 C CA . THR A 1 281 ? 0.958 7.124 29.619 1.00 93.56 281 THR A CA 1
ATOM 2253 C C . THR A 1 281 ? 2.044 6.058 29.668 1.00 93.56 281 THR A C 1
ATOM 2255 O O . THR A 1 281 ? 2.281 5.460 30.715 1.00 93.56 281 THR A O 1
ATOM 2258 N N . VAL A 1 282 ? 2.727 5.856 28.546 1.00 92.06 282 VAL A N 1
ATOM 2259 C CA . VAL A 1 282 ? 3.904 4.992 28.422 1.00 92.06 282 VAL A CA 1
ATOM 2260 C C . VAL A 1 282 ? 5.138 5.874 28.284 1.00 92.06 282 VAL A C 1
ATOM 2262 O O . VAL A 1 282 ? 5.156 6.815 27.491 1.00 92.06 282 VAL A O 1
ATOM 2265 N N . LYS A 1 283 ? 6.178 5.581 29.069 1.00 89.50 283 LYS A N 1
ATOM 2266 C CA . LYS A 1 283 ? 7.443 6.323 29.055 1.00 89.50 283 LYS A CA 1
ATOM 2267 C C . LYS A 1 283 ? 8.526 5.536 28.340 1.00 89.50 283 LYS A C 1
ATOM 2269 O O . LYS A 1 283 ? 8.892 4.444 28.766 1.00 89.50 283 LYS A O 1
ATOM 2274 N N . GLN A 1 284 ? 9.109 6.133 27.308 1.00 81.75 284 GLN A N 1
ATOM 2275 C CA . GLN A 1 284 ? 10.247 5.547 26.616 1.00 81.75 284 GLN A CA 1
ATOM 2276 C C . GLN A 1 284 ? 11.529 5.652 27.465 1.00 81.75 284 GLN A C 1
ATOM 2278 O O . GLN A 1 284 ? 11.928 6.745 27.883 1.00 81.75 284 GLN A O 1
ATOM 2283 N N . LYS A 1 285 ? 12.223 4.519 27.654 1.00 76.25 285 LYS A N 1
ATOM 2284 C CA . LYS A 1 285 ? 13.436 4.407 28.492 1.00 76.25 285 LYS A CA 1
ATOM 2285 C C . LYS A 1 285 ? 14.612 5.277 28.032 1.00 76.25 285 LYS A C 1
ATOM 2287 O O . LYS A 1 285 ? 15.342 5.788 28.870 1.00 76.25 285 LYS A O 1
ATOM 2292 N N . SER A 1 286 ? 14.804 5.483 26.728 1.00 76.00 286 SER A N 1
ATOM 2293 C CA . SER A 1 286 ? 15.936 6.278 26.214 1.00 76.00 286 SER A CA 1
ATOM 2294 C C . SER A 1 286 ? 15.819 7.786 26.448 1.00 76.00 286 SER A C 1
ATOM 2296 O O . SER A 1 286 ? 16.742 8.519 26.099 1.00 76.00 286 SER A O 1
ATOM 2298 N N . GLY A 1 287 ? 14.686 8.276 26.966 1.00 76.69 287 GLY A N 1
ATOM 2299 C CA . GLY A 1 287 ? 14.460 9.710 27.190 1.00 76.69 287 GLY A CA 1
ATOM 2300 C C . GLY A 1 287 ? 14.332 10.543 25.908 1.00 76.69 287 GLY A C 1
ATOM 2301 O O . GLY A 1 287 ? 14.257 11.767 25.972 1.00 76.69 287 GLY A O 1
ATOM 2302 N N . LYS A 1 288 ? 14.301 9.900 24.737 1.00 85.31 288 LYS A N 1
ATOM 2303 C CA . LYS A 1 288 ? 14.031 10.535 23.443 1.00 85.31 288 LYS A CA 1
ATOM 2304 C C . LYS A 1 288 ? 12.553 10.369 23.088 1.00 85.31 288 LYS A C 1
ATOM 2306 O O . LYS A 1 288 ? 11.821 9.651 23.757 1.00 85.31 288 LYS A O 1
ATOM 2311 N N . PHE A 1 289 ? 12.091 11.091 22.076 1.00 89.44 289 PHE A N 1
ATOM 2312 C CA . PHE A 1 289 ? 10.750 10.868 21.544 1.00 89.44 289 PHE A CA 1
ATOM 2313 C C . PHE A 1 289 ? 10.769 9.696 20.552 1.00 89.44 289 PHE A C 1
ATOM 2315 O O . PHE A 1 289 ? 11.785 9.502 19.873 1.00 89.44 289 PHE A O 1
ATOM 2322 N N . PRO A 1 290 ? 9.691 8.899 20.467 1.00 93.81 290 PRO A N 1
ATOM 2323 C CA . PRO A 1 290 ? 9.558 7.894 19.420 1.00 93.81 290 PRO A CA 1
ATOM 2324 C C . PRO A 1 290 ? 9.478 8.565 18.044 1.00 93.81 290 PRO A C 1
ATOM 2326 O O . PRO A 1 290 ? 8.959 9.676 17.899 1.00 93.81 290 PRO A O 1
ATOM 2329 N N . ASN A 1 291 ? 10.016 7.901 17.025 1.00 94.56 291 ASN A N 1
ATOM 2330 C CA . ASN A 1 291 ? 9.918 8.401 15.658 1.00 94.56 291 ASN A CA 1
ATOM 2331 C C . ASN A 1 291 ? 8.494 8.244 15.121 1.00 94.56 291 ASN A C 1
ATOM 2333 O O . ASN A 1 291 ? 8.000 9.183 14.485 1.00 94.56 291 ASN A O 1
ATOM 2337 N N . ASP A 1 292 ? 7.867 7.110 15.431 1.00 96.81 292 ASP A N 1
ATOM 2338 C CA . ASP A 1 292 ? 6.498 6.768 15.073 1.00 96.81 292 ASP A CA 1
ATOM 2339 C C . ASP A 1 292 ? 5.913 5.697 16.007 1.00 96.81 292 ASP A C 1
ATOM 2341 O O . ASP A 1 292 ? 6.659 5.061 16.766 1.00 96.81 292 ASP A O 1
ATOM 2345 N N . ILE A 1 293 ? 4.591 5.525 15.957 1.00 97.00 293 ILE A N 1
ATOM 2346 C CA . ILE A 1 293 ? 3.826 4.568 16.764 1.00 97.00 293 ILE A CA 1
ATOM 2347 C C . ILE A 1 293 ? 2.815 3.808 15.898 1.00 97.00 293 ILE A C 1
ATOM 2349 O O . ILE A 1 293 ? 2.280 4.355 14.942 1.00 97.00 293 ILE A O 1
ATOM 2353 N N . ALA A 1 294 ? 2.515 2.567 16.264 1.00 96.88 294 ALA A N 1
ATOM 2354 C CA . ALA A 1 294 ? 1.458 1.763 15.652 1.00 96.88 294 ALA A CA 1
ATOM 2355 C C . ALA A 1 294 ? 0.853 0.814 16.691 1.00 96.88 294 ALA A C 1
ATOM 2357 O O . ALA A 1 294 ? 1.438 0.609 17.753 1.00 96.88 294 ALA A O 1
ATOM 2358 N N . VAL A 1 295 ? -0.299 0.231 16.386 1.00 94.62 295 VAL A N 1
ATOM 2359 C CA . VAL A 1 295 ? -0.947 -0.793 17.214 1.00 94.62 295 VAL A CA 1
ATOM 2360 C C . VAL A 1 295 ? -0.994 -2.093 16.418 1.00 94.62 295 VAL A C 1
ATOM 2362 O O . VAL A 1 295 ? -1.250 -2.058 15.214 1.00 94.62 295 VAL A O 1
ATOM 2365 N N . ASP A 1 296 ? -0.685 -3.218 17.062 1.00 91.31 296 ASP A N 1
ATOM 2366 C CA . ASP A 1 296 ? -0.797 -4.540 16.441 1.00 91.31 296 ASP A CA 1
ATOM 2367 C C . ASP A 1 296 ? -2.191 -5.168 16.599 1.00 91.31 296 ASP A C 1
ATOM 2369 O O . ASP A 1 296 ? -3.094 -4.587 17.200 1.00 91.31 296 ASP A O 1
ATOM 2373 N N . SER A 1 297 ? -2.386 -6.357 16.023 1.00 86.50 297 SER A N 1
ATOM 2374 C CA . SER A 1 297 ? -3.670 -7.069 16.054 1.00 86.50 297 SER A CA 1
ATOM 2375 C C . SER A 1 297 ? -4.143 -7.440 17.462 1.00 86.50 297 SER A C 1
ATOM 2377 O O . SER A 1 297 ? -5.339 -7.640 17.658 1.00 86.50 297 SER A O 1
ATOM 2379 N N . ASP A 1 298 ? -3.229 -7.515 18.432 1.00 85.75 298 ASP A N 1
ATOM 2380 C CA . ASP A 1 298 ? -3.540 -7.820 19.830 1.00 85.75 298 ASP A CA 1
ATOM 2381 C C . ASP A 1 298 ? -3.880 -6.548 20.632 1.00 85.75 298 ASP A C 1
ATOM 2383 O O . ASP A 1 298 ? -4.253 -6.621 21.806 1.00 85.75 298 ASP A O 1
ATOM 2387 N N . GLY A 1 299 ? -3.780 -5.371 20.003 1.00 87.94 299 GLY A N 1
ATOM 2388 C CA . GLY A 1 299 ? -3.972 -4.075 20.646 1.00 87.94 299 GLY A CA 1
ATOM 2389 C C . GLY A 1 299 ? -2.724 -3.561 21.369 1.00 87.94 299 GLY A C 1
ATOM 2390 O O . GLY A 1 299 ? -2.809 -2.576 22.110 1.00 87.94 299 GLY A O 1
ATOM 2391 N N . ASP A 1 300 ? -1.562 -4.187 21.171 1.00 91.44 300 ASP A N 1
ATOM 2392 C CA . ASP A 1 300 ? -0.327 -3.756 21.809 1.00 91.44 300 ASP A CA 1
ATOM 2393 C C . ASP A 1 300 ? 0.334 -2.613 21.027 1.00 91.44 300 ASP A C 1
ATOM 2395 O O . ASP A 1 300 ? 0.386 -2.578 19.795 1.00 91.44 300 ASP A O 1
ATOM 2399 N N . LEU A 1 301 ? 0.879 -1.650 21.772 1.00 95.12 301 LEU A N 1
ATOM 2400 C CA . LEU A 1 301 ? 1.525 -0.466 21.214 1.00 95.12 301 LEU A CA 1
ATOM 2401 C C . LEU A 1 301 ? 2.959 -0.787 20.769 1.00 95.12 301 LEU A C 1
ATOM 2403 O O . LEU A 1 301 ? 3.800 -1.210 21.563 1.00 95.12 301 LEU A O 1
ATOM 2407 N N . LEU A 1 302 ? 3.267 -0.480 19.517 1.00 95.81 302 LEU A N 1
ATOM 2408 C CA . LEU A 1 302 ? 4.593 -0.542 18.916 1.00 95.81 302 LEU A CA 1
ATOM 2409 C C . LEU A 1 302 ? 5.147 0.867 18.713 1.00 95.81 302 LEU A C 1
ATOM 2411 O O . LEU A 1 302 ? 4.407 1.798 18.394 1.00 95.81 302 LEU A O 1
ATOM 2415 N N . TYR A 1 303 ? 6.461 1.036 18.849 1.00 95.81 303 TYR A N 1
ATOM 2416 C CA . TYR A 1 303 ? 7.118 2.296 18.508 1.00 95.81 303 TYR A CA 1
ATOM 2417 C C . TYR A 1 303 ? 8.533 2.109 17.964 1.00 95.81 303 TYR A C 1
ATOM 2419 O O . TYR A 1 303 ? 9.277 1.195 18.340 1.00 95.81 303 TYR A O 1
ATOM 2427 N N . THR A 1 304 ? 8.946 3.039 17.108 1.00 95.69 304 THR A N 1
ATOM 2428 C CA . THR A 1 304 ? 10.297 3.088 16.538 1.00 95.69 304 THR A CA 1
ATOM 2429 C C . THR A 1 304 ? 11.185 4.074 17.285 1.00 95.69 304 THR A C 1
ATOM 2431 O O . THR A 1 304 ? 10.763 5.138 17.749 1.00 95.69 304 THR A O 1
ATOM 2434 N N . ASN A 1 305 ? 12.468 3.735 17.379 1.00 93.31 305 ASN A N 1
ATOM 2435 C CA . ASN A 1 305 ? 13.499 4.632 17.873 1.00 93.31 305 ASN A CA 1
ATOM 2436 C C . ASN A 1 305 ? 14.692 4.635 16.916 1.00 93.31 305 ASN A C 1
ATOM 2438 O O . ASN A 1 305 ? 15.543 3.743 16.928 1.00 93.31 305 ASN A O 1
ATOM 2442 N N . GLY A 1 306 ? 14.768 5.689 16.108 1.00 91.25 306 GLY A N 1
ATOM 2443 C CA . GLY A 1 306 ? 15.829 5.906 15.132 1.00 91.25 306 GLY A CA 1
ATOM 2444 C C . GLY A 1 306 ? 17.203 6.144 15.759 1.00 91.25 306 GLY A C 1
ATOM 2445 O O . GLY A 1 306 ? 18.216 5.857 15.128 1.00 91.25 306 GLY A O 1
ATOM 2446 N N . THR A 1 307 ? 17.261 6.628 17.007 1.00 89.88 307 THR A N 1
ATOM 2447 C CA . THR A 1 307 ? 18.533 6.873 17.711 1.00 89.88 307 THR A CA 1
ATOM 2448 C C . THR A 1 307 ? 19.142 5.565 18.205 1.00 89.88 307 THR A C 1
ATOM 2450 O O . THR A 1 307 ? 20.322 5.311 17.979 1.00 89.88 307 THR A O 1
ATOM 2453 N N . SER A 1 308 ? 18.338 4.709 18.844 1.00 91.44 308 SER A N 1
ATOM 2454 C CA . SER A 1 308 ? 18.795 3.394 19.310 1.00 91.44 308 SER A CA 1
ATOM 2455 C C . SER A 1 308 ? 18.786 2.323 18.217 1.00 91.44 308 SER A C 1
ATOM 2457 O O . SER A 1 308 ? 19.364 1.258 18.431 1.00 91.44 308 SER A O 1
ATOM 2459 N N . ARG A 1 309 ? 18.196 2.622 17.048 1.00 94.88 309 ARG A N 1
ATOM 2460 C CA . ARG A 1 309 ? 18.022 1.721 15.894 1.00 94.88 309 ARG A CA 1
ATOM 2461 C C . ARG A 1 309 ? 17.153 0.508 16.217 1.00 94.88 309 ARG A C 1
ATOM 2463 O O . ARG A 1 309 ? 17.490 -0.616 15.851 1.00 94.88 309 ARG A O 1
ATOM 2470 N N . THR A 1 310 ? 16.053 0.739 16.930 1.00 95.38 310 THR A N 1
ATOM 2471 C CA . THR A 1 310 ? 15.185 -0.341 17.420 1.00 95.38 310 THR A CA 1
ATOM 2472 C C . THR A 1 310 ? 13.719 -0.130 17.075 1.00 95.38 310 THR A C 1
ATOM 2474 O O . THR A 1 310 ? 13.250 1.008 16.975 1.00 95.38 310 THR A O 1
ATOM 2477 N N . VAL A 1 311 ? 13.002 -1.242 16.939 1.00 96.38 311 VAL A N 1
ATOM 2478 C CA . VAL A 1 311 ? 11.541 -1.308 17.028 1.00 96.38 311 VAL A CA 1
ATOM 2479 C C . VAL A 1 311 ? 11.202 -1.995 18.344 1.00 96.38 311 VAL A C 1
ATOM 2481 O O . VAL A 1 311 ? 11.798 -3.021 18.669 1.00 96.38 311 VAL A O 1
ATOM 2484 N N . ASN A 1 312 ? 10.288 -1.414 19.113 1.00 94.69 312 ASN A N 1
ATOM 2485 C CA . ASN A 1 312 ? 9.949 -1.880 20.452 1.00 94.69 312 ASN A CA 1
ATOM 2486 C C . ASN A 1 312 ? 8.444 -2.110 20.568 1.00 94.69 312 ASN A C 1
ATOM 2488 O O . ASN A 1 312 ? 7.666 -1.379 19.954 1.00 94.69 312 ASN A O 1
ATOM 2492 N N . LYS A 1 313 ? 8.061 -3.074 21.403 1.00 94.00 313 LYS A N 1
ATOM 2493 C CA . LYS A 1 313 ? 6.679 -3.376 21.774 1.00 94.00 313 LYS A CA 1
ATOM 2494 C C . LYS A 1 313 ? 6.457 -3.045 23.236 1.00 94.00 313 LYS A C 1
ATOM 2496 O O . LYS A 1 313 ? 7.306 -3.322 24.082 1.00 94.00 313 LYS A O 1
ATOM 2501 N N . VAL A 1 314 ? 5.345 -2.397 23.541 1.00 91.88 314 VAL A N 1
ATOM 2502 C CA . VAL A 1 314 ? 4.927 -2.127 24.913 1.00 91.88 314 VAL A CA 1
ATOM 2503 C C . VAL A 1 314 ? 4.198 -3.360 25.423 1.00 91.88 314 VAL A C 1
ATOM 2505 O O . VAL A 1 314 ? 3.183 -3.756 24.867 1.00 91.88 314 VAL A O 1
ATOM 2508 N N . ILE A 1 315 ? 4.730 -3.954 26.484 1.00 84.44 315 ILE A N 1
ATOM 2509 C CA . ILE A 1 315 ? 4.168 -5.127 27.151 1.00 84.44 315 ILE A CA 1
ATOM 2510 C C . ILE A 1 315 ? 3.327 -4.711 28.363 1.00 84.44 315 ILE A C 1
ATOM 2512 O O . ILE A 1 315 ? 3.367 -3.561 28.827 1.00 84.44 315 ILE A O 1
ATOM 2516 N N . LYS A 1 316 ? 2.578 -5.672 28.920 1.00 72.88 316 LYS A N 1
ATOM 2517 C CA . LYS A 1 316 ? 1.803 -5.492 30.158 1.00 72.88 316 LYS A CA 1
ATOM 2518 C C . LYS A 1 316 ? 2.675 -4.843 31.244 1.00 72.88 316 LYS A C 1
ATOM 2520 O O . LYS A 1 316 ? 3.840 -5.198 31.412 1.00 72.88 316 LYS A O 1
ATOM 2525 N N . ASN A 1 317 ? 2.097 -3.884 31.973 1.00 66.62 317 ASN A N 1
ATOM 2526 C CA . ASN A 1 317 ? 2.742 -2.997 32.963 1.00 66.62 317 ASN A CA 1
ATOM 2527 C C . ASN A 1 317 ? 3.471 -1.762 32.394 1.00 66.62 317 ASN A C 1
ATOM 2529 O O . ASN A 1 317 ? 4.178 -1.076 33.131 1.00 66.62 317 ASN A O 1
ATOM 2533 N N . GLY A 1 318 ? 3.304 -1.449 31.104 1.00 72.50 318 GLY A N 1
ATOM 2534 C CA . GLY A 1 318 ? 3.855 -0.229 30.498 1.00 72.50 318 GLY A CA 1
ATOM 2535 C C . GLY A 1 318 ? 5.375 -0.254 30.313 1.00 72.50 318 GLY A C 1
ATOM 2536 O O . GLY A 1 318 ? 5.976 0.778 30.010 1.00 72.50 318 GLY A O 1
ATOM 2537 N N . GLN A 1 319 ? 6.000 -1.420 30.497 1.00 81.31 319 GLN A N 1
ATOM 2538 C CA . GLN A 1 319 ? 7.383 -1.657 30.100 1.00 81.31 319 GLN A CA 1
ATOM 2539 C C . GLN A 1 319 ? 7.449 -1.933 28.597 1.00 81.31 319 GLN A C 1
ATOM 2541 O O . GLN A 1 319 ? 6.449 -2.267 27.972 1.00 81.31 319 GLN A O 1
ATOM 2546 N N . SER A 1 320 ? 8.631 -1.782 28.007 1.00 87.38 320 SER A N 1
ATOM 2547 C CA . SER A 1 320 ? 8.840 -2.041 26.583 1.00 87.38 320 SER A CA 1
ATOM 2548 C C . SER A 1 320 ? 9.939 -3.071 26.386 1.00 87.38 320 SER A C 1
ATOM 2550 O O . SER A 1 320 ? 10.976 -2.998 27.060 1.00 87.38 320 SER A O 1
ATOM 2552 N N . GLU A 1 321 ? 9.695 -3.993 25.464 1.00 90.69 321 GLU A N 1
ATOM 2553 C CA . GLU A 1 321 ? 10.647 -4.976 24.964 1.00 90.69 321 GLU A CA 1
ATOM 2554 C C . GLU A 1 321 ? 11.118 -4.602 23.559 1.00 90.69 321 GLU A C 1
ATOM 2556 O O . GLU A 1 321 ? 10.420 -3.932 22.796 1.00 90.69 321 GLU A O 1
ATOM 2561 N N . GLU A 1 322 ? 12.332 -5.018 23.226 1.00 93.50 322 GLU A N 1
ATOM 2562 C CA . GLU A 1 322 ? 12.917 -4.799 21.912 1.00 93.50 322 GLU A CA 1
ATOM 2563 C C . GLU A 1 322 ? 12.535 -5.952 20.985 1.00 93.50 322 GLU A C 1
ATOM 2565 O O . GLU A 1 322 ? 12.863 -7.101 21.266 1.00 93.50 322 GLU A O 1
ATOM 2570 N N . LEU A 1 323 ? 11.875 -5.640 19.869 1.00 93.56 323 LEU A N 1
ATOM 2571 C CA . LEU A 1 323 ? 11.519 -6.631 18.852 1.00 93.56 323 LEU A CA 1
ATOM 2572 C C . LEU A 1 323 ? 12.613 -6.780 17.795 1.00 93.56 323 LEU A C 1
ATOM 2574 O O . LEU A 1 323 ? 12.943 -7.883 17.367 1.00 93.56 323 LEU A O 1
ATOM 2578 N N . ILE A 1 324 ? 13.142 -5.647 17.328 1.00 95.94 324 ILE A N 1
ATOM 2579 C CA . ILE A 1 324 ? 14.087 -5.586 16.213 1.00 95.94 324 ILE A CA 1
ATOM 2580 C C . ILE A 1 324 ? 15.194 -4.603 16.564 1.00 95.94 324 ILE A C 1
ATOM 2582 O O . ILE A 1 324 ? 14.916 -3.469 16.959 1.00 95.94 324 ILE A O 1
ATOM 2586 N N . ARG A 1 325 ? 16.444 -5.006 16.319 1.00 95.62 325 ARG A N 1
ATOM 2587 C CA . ARG A 1 325 ? 17.622 -4.136 16.344 1.00 95.62 325 ARG A CA 1
ATOM 2588 C C . ARG A 1 325 ? 18.306 -4.126 14.991 1.00 95.62 325 ARG A C 1
ATOM 2590 O O . ARG A 1 325 ? 18.799 -5.148 14.525 1.00 95.62 325 ARG A O 1
ATOM 2597 N N . LEU A 1 326 ? 18.368 -2.947 14.384 1.00 95.38 326 LEU A N 1
ATOM 2598 C CA . LEU A 1 326 ? 18.909 -2.769 13.044 1.00 95.38 326 LEU A CA 1
ATOM 2599 C C . LEU A 1 326 ? 20.403 -2.423 13.078 1.00 95.38 326 LEU A C 1
ATOM 2601 O O . LEU A 1 326 ? 20.864 -1.596 13.872 1.00 95.38 326 LEU A O 1
ATOM 2605 N N . GLN A 1 327 ? 21.157 -3.030 12.161 1.00 93.12 327 GLN A N 1
ATOM 2606 C CA . GLN A 1 327 ? 22.558 -2.704 11.888 1.00 93.12 327 GLN A CA 1
ATOM 2607 C C . GLN A 1 327 ? 22.652 -1.944 10.565 1.00 93.12 327 GLN A C 1
ATOM 2609 O O . GLN A 1 327 ? 22.018 -2.326 9.590 1.00 93.12 327 GLN A O 1
ATOM 2614 N N . GLY A 1 328 ? 23.393 -0.833 10.531 1.00 94.25 328 GLY A N 1
ATOM 2615 C CA . GLY A 1 328 ? 23.539 0.005 9.328 1.00 94.25 328 GLY A CA 1
ATOM 2616 C C . GLY A 1 328 ? 22.303 0.823 8.911 1.00 94.25 328 GLY A C 1
ATOM 2617 O O . GLY A 1 328 ? 22.432 1.715 8.075 1.00 94.25 328 GLY A O 1
ATOM 2618 N N . TRP A 1 329 ? 21.142 0.599 9.536 1.00 96.75 329 TRP A N 1
ATOM 2619 C CA . TRP A 1 329 ? 19.875 1.273 9.229 1.00 96.75 329 TRP A CA 1
ATOM 2620 C C . TRP A 1 329 ? 19.224 1.875 10.479 1.00 96.75 329 TRP A C 1
ATOM 2622 O O . TRP A 1 329 ? 19.420 1.393 11.598 1.00 96.75 329 TRP A O 1
ATOM 2632 N N . LYS A 1 330 ? 18.446 2.941 10.286 1.00 96.50 330 LYS A N 1
ATOM 2633 C CA . LYS A 1 330 ? 17.664 3.628 11.320 1.00 96.50 330 LYS A CA 1
ATOM 2634 C C . LYS A 1 330 ? 16.174 3.529 10.966 1.00 96.50 330 LYS A C 1
ATOM 2636 O O . LYS A 1 330 ? 15.794 4.031 9.907 1.00 96.50 330 LYS A O 1
ATOM 2641 N N . PRO A 1 331 ? 15.334 2.909 11.816 1.00 96.56 331 PRO A N 1
ATOM 2642 C CA . PRO A 1 331 ? 13.897 2.851 11.577 1.00 96.56 331 PRO A CA 1
ATOM 2643 C C . PRO A 1 331 ? 13.278 4.232 11.813 1.00 96.56 331 PRO A C 1
ATOM 2645 O O . PRO A 1 331 ? 13.761 4.996 12.657 1.00 96.56 331 PRO A O 1
ATOM 2648 N N . TYR A 1 332 ? 12.217 4.552 11.077 1.00 95.38 332 TYR A N 1
ATOM 2649 C CA . TYR A 1 332 ? 11.546 5.841 11.185 1.00 95.38 332 TYR A CA 1
ATOM 2650 C C . TYR A 1 332 ? 10.035 5.690 11.356 1.00 95.38 332 TYR A C 1
ATOM 2652 O O . TYR A 1 332 ? 9.582 5.813 12.490 1.00 95.38 332 TYR A O 1
ATOM 2660 N N . ASN A 1 333 ? 9.275 5.388 10.302 1.00 97.50 333 ASN A N 1
ATOM 2661 C CA . ASN A 1 333 ? 7.834 5.146 10.402 1.00 97.50 333 ASN A CA 1
ATOM 2662 C C . ASN A 1 333 ? 7.510 3.652 10.361 1.00 97.50 333 ASN A C 1
ATOM 2664 O O . ASN A 1 333 ? 8.295 2.865 9.824 1.00 97.50 333 ASN A O 1
ATOM 2668 N N . LEU A 1 334 ? 6.370 3.265 10.928 1.00 97.62 334 LEU A N 1
ATOM 2669 C CA . LEU A 1 334 ? 5.906 1.882 10.911 1.00 97.62 334 LEU A CA 1
ATOM 2670 C C . LEU A 1 334 ? 4.390 1.783 10.759 1.00 97.62 334 LEU A C 1
ATOM 2672 O O . LEU A 1 334 ? 3.659 2.652 11.214 1.00 97.62 334 LEU A O 1
ATOM 2676 N N . CYS A 1 335 ? 3.926 0.673 10.196 1.00 96.94 335 CYS A N 1
ATOM 2677 C CA . CYS A 1 335 ? 2.531 0.265 10.287 1.00 96.94 335 CYS A CA 1
ATOM 2678 C C . CYS A 1 335 ? 2.433 -1.252 10.446 1.00 96.94 335 CYS A C 1
ATOM 2680 O O . CYS A 1 335 ? 3.321 -1.998 10.022 1.00 96.94 335 CYS A O 1
ATOM 2682 N N . VAL A 1 336 ? 1.343 -1.709 11.053 1.00 96.31 336 VAL A N 1
ATOM 2683 C CA . VAL A 1 336 ? 1.009 -3.132 11.120 1.00 96.31 336 VAL A CA 1
ATOM 2684 C C . VAL A 1 336 ? 0.029 -3.437 9.995 1.00 96.31 336 VAL A C 1
ATOM 2686 O O . VAL A 1 336 ? -0.913 -2.686 9.759 1.00 96.31 336 VAL A O 1
ATOM 2689 N N . THR A 1 337 ? 0.309 -4.502 9.258 1.00 94.94 337 THR A N 1
ATOM 2690 C CA . THR A 1 337 ? -0.534 -4.994 8.163 1.00 94.94 337 THR A CA 1
ATOM 2691 C C . THR A 1 337 ? -1.744 -5.751 8.706 1.00 94.94 337 THR A C 1
ATOM 2693 O O . THR A 1 337 ? -1.722 -6.274 9.819 1.00 94.94 337 THR A O 1
ATOM 2696 N N . SER A 1 338 ? -2.764 -5.909 7.872 1.00 90.12 338 SER A N 1
ATOM 2697 C CA . SER A 1 338 ? -3.933 -6.769 8.092 1.00 90.12 338 SER A CA 1
ATOM 2698 C C . SER A 1 338 ? -3.586 -8.225 8.437 1.00 90.12 338 SER A C 1
ATOM 2700 O O . SER A 1 338 ? -4.365 -8.902 9.101 1.00 90.12 338 SER A O 1
ATOM 2702 N N . THR A 1 339 ? -2.404 -8.704 8.033 1.00 88.81 339 THR A N 1
ATOM 2703 C CA . THR A 1 339 ? -1.909 -10.060 8.341 1.00 88.81 339 THR A CA 1
ATOM 2704 C C . THR A 1 339 ? -1.086 -10.140 9.634 1.00 88.81 339 THR A C 1
ATOM 2706 O O . THR A 1 339 ? -0.550 -11.197 9.958 1.00 88.81 339 THR A O 1
ATOM 2709 N N . GLY A 1 340 ? -0.938 -9.029 10.364 1.00 91.19 340 GLY A N 1
ATOM 2710 C CA . GLY A 1 340 ? -0.119 -8.945 11.579 1.00 91.19 340 GLY A CA 1
ATOM 2711 C C . GLY A 1 340 ? 1.387 -8.798 11.322 1.00 91.19 340 GLY A C 1
ATOM 2712 O O . GLY A 1 340 ? 2.178 -8.760 12.263 1.00 91.19 340 GLY A O 1
ATOM 2713 N N . LEU A 1 341 ? 1.818 -8.689 10.060 1.00 95.56 341 LEU A N 1
ATOM 2714 C CA . LEU A 1 341 ? 3.203 -8.365 9.707 1.00 95.56 341 LEU A CA 1
ATOM 2715 C C . LEU A 1 341 ? 3.491 -6.879 9.927 1.00 95.56 341 LEU A C 1
ATOM 2717 O O . LEU A 1 341 ? 2.600 -6.036 9.822 1.00 95.56 341 LEU A O 1
ATOM 2721 N N . LEU A 1 342 ? 4.756 -6.552 10.168 1.00 97.56 342 LEU A N 1
ATOM 2722 C CA . LEU A 1 342 ? 5.210 -5.191 10.424 1.00 97.56 342 LEU A CA 1
ATOM 2723 C C . LEU A 1 342 ? 5.889 -4.607 9.182 1.00 97.56 342 LEU A C 1
ATOM 2725 O O . LEU A 1 342 ? 6.840 -5.190 8.667 1.00 97.56 342 LEU A O 1
ATOM 2729 N N . LEU A 1 343 ? 5.462 -3.430 8.738 1.00 98.31 343 LEU A N 1
ATOM 2730 C CA . LEU A 1 343 ? 6.154 -2.643 7.719 1.00 98.31 343 LEU A CA 1
ATOM 2731 C C . LEU A 1 343 ? 6.901 -1.493 8.386 1.00 98.31 343 LEU A C 1
ATOM 2733 O O . LEU A 1 343 ? 6.329 -0.763 9.191 1.00 98.31 343 LEU A O 1
ATOM 2737 N N . VAL A 1 344 ? 8.178 -1.323 8.047 1.00 98.38 344 VAL A N 1
ATOM 2738 C CA . VAL A 1 344 ? 9.034 -0.278 8.623 1.00 98.38 344 VAL A CA 1
ATOM 2739 C C . VAL A 1 344 ? 9.733 0.489 7.514 1.00 98.38 344 VAL A C 1
ATOM 2741 O O . VAL A 1 344 ? 10.457 -0.102 6.710 1.00 98.38 344 VAL A O 1
ATOM 2744 N N . THR A 1 345 ? 9.578 1.813 7.502 1.00 98.12 345 THR A N 1
ATOM 2745 C CA . THR A 1 345 ? 10.434 2.689 6.699 1.00 98.12 345 THR A CA 1
ATOM 2746 C C . THR A 1 345 ? 11.737 2.945 7.441 1.00 98.12 345 THR A C 1
ATOM 2748 O O . THR A 1 345 ? 11.763 3.202 8.648 1.00 98.12 345 THR A O 1
ATOM 2751 N N . MET A 1 346 ? 12.856 2.858 6.729 1.00 96.88 346 MET A N 1
ATOM 2752 C CA . MET A 1 346 ? 14.177 3.068 7.308 1.00 96.88 346 MET A CA 1
ATOM 2753 C C . MET A 1 346 ? 15.107 3.779 6.341 1.00 96.88 346 MET A C 1
ATOM 2755 O O . MET A 1 346 ? 14.951 3.698 5.123 1.00 96.88 346 MET A O 1
ATOM 2759 N N . PHE A 1 347 ? 16.097 4.466 6.897 1.00 96.56 347 PHE A N 1
ATOM 2760 C CA . PHE A 1 347 ? 17.158 5.117 6.140 1.00 96.56 347 PHE A CA 1
ATOM 2761 C C . PHE A 1 347 ? 18.519 4.631 6.621 1.00 96.56 347 PHE A C 1
ATOM 2763 O O . PHE A 1 347 ? 18.679 4.213 7.774 1.00 96.56 347 PHE A O 1
ATOM 2770 N N . SER A 1 348 ? 19.490 4.632 5.718 1.00 96.31 348 SER A N 1
ATOM 2771 C CA . SER A 1 348 ? 20.852 4.213 6.025 1.00 96.31 348 SER A CA 1
ATOM 2772 C C . SER A 1 348 ? 21.494 5.171 7.035 1.00 96.31 348 SER A C 1
ATOM 2774 O O . SER A 1 348 ? 21.081 6.322 7.192 1.00 96.31 348 SER A O 1
ATOM 2776 N N . VAL A 1 349 ? 22.493 4.700 7.785 1.00 95.38 349 VAL A N 1
ATOM 2777 C CA . VAL A 1 349 ? 23.148 5.514 8.830 1.00 95.38 349 VAL A CA 1
ATOM 2778 C C . VAL A 1 349 ? 23.798 6.785 8.271 1.00 95.38 349 VAL A C 1
ATOM 2780 O O . VAL A 1 349 ? 23.776 7.803 8.965 1.00 95.38 349 VAL A O 1
ATOM 2783 N N . ASP A 1 350 ? 24.318 6.724 7.043 1.00 94.19 350 ASP A N 1
ATOM 2784 C CA . ASP A 1 350 ? 24.861 7.853 6.271 1.00 94.19 350 ASP A CA 1
ATOM 2785 C C . ASP A 1 350 ? 23.770 8.756 5.658 1.00 94.19 350 ASP A C 1
ATOM 2787 O O . ASP A 1 350 ? 24.076 9.781 5.060 1.00 94.19 350 ASP A O 1
ATOM 2791 N N . GLU A 1 351 ? 22.497 8.397 5.844 1.00 93.88 351 GLU A N 1
ATOM 2792 C CA . GLU A 1 351 ? 21.313 9.119 5.384 1.00 93.88 351 GLU A CA 1
ATOM 2793 C C . GLU A 1 351 ? 21.197 9.240 3.854 1.00 93.88 351 GLU A C 1
ATOM 2795 O O . GLU A 1 351 ? 20.482 10.115 3.376 1.00 93.88 351 GLU A O 1
ATOM 2800 N N . THR A 1 352 ? 21.853 8.367 3.082 1.00 93.62 352 THR A N 1
ATOM 2801 C CA . THR A 1 352 ? 21.857 8.421 1.606 1.00 93.62 352 THR A CA 1
ATOM 2802 C C . THR A 1 352 ? 20.832 7.504 0.941 1.00 93.62 352 THR A C 1
ATOM 2804 O O . THR A 1 352 ? 20.498 7.701 -0.225 1.00 93.62 352 THR A O 1
ATOM 2807 N N . GLN A 1 353 ? 20.307 6.509 1.656 1.00 95.50 353 GLN A N 1
ATOM 2808 C CA . GLN A 1 353 ? 19.381 5.514 1.119 1.00 95.50 353 GLN A CA 1
ATOM 2809 C C . GLN A 1 353 ? 18.147 5.375 1.998 1.00 95.50 353 GLN A C 1
ATOM 2811 O O . GLN A 1 353 ? 18.187 5.620 3.205 1.00 95.50 353 GLN A O 1
ATOM 2816 N N . CYS A 1 354 ? 17.047 4.940 1.390 1.00 96.88 354 CYS A N 1
ATOM 2817 C CA . CYS A 1 354 ? 15.821 4.603 2.090 1.00 96.88 354 CYS A CA 1
ATOM 2818 C C . CYS A 1 354 ? 15.214 3.323 1.520 1.00 96.88 354 CYS A C 1
ATOM 2820 O O . CYS A 1 354 ? 15.234 3.119 0.309 1.00 96.88 354 CYS A O 1
ATOM 2822 N N . LYS A 1 355 ? 14.664 2.486 2.400 1.00 97.25 355 LYS A N 1
ATOM 2823 C CA . LYS A 1 355 ? 13.897 1.299 2.032 1.00 97.25 355 LYS A CA 1
ATOM 2824 C C . LYS A 1 355 ? 12.718 1.091 2.974 1.00 97.25 355 LYS A C 1
ATOM 2826 O O . LYS A 1 355 ? 12.709 1.589 4.103 1.00 97.25 355 LYS A O 1
ATOM 2831 N N . VAL A 1 356 ? 11.756 0.312 2.504 1.00 98.44 356 VAL A N 1
ATOM 2832 C CA . VAL A 1 356 ? 10.699 -0.284 3.318 1.00 98.44 356 VAL A CA 1
ATOM 2833 C C . VAL A 1 356 ? 11.054 -1.743 3.541 1.00 98.44 356 VAL A C 1
ATOM 2835 O O . VAL A 1 356 ? 11.498 -2.418 2.616 1.00 98.44 356 VAL A O 1
ATOM 2838 N N . VAL A 1 357 ? 10.878 -2.239 4.760 1.00 98.19 357 VAL A N 1
ATOM 2839 C CA . VAL A 1 357 ? 11.102 -3.651 5.071 1.00 98.19 357 VAL A CA 1
ATOM 2840 C C . VAL A 1 357 ? 9.878 -4.228 5.757 1.00 98.19 357 VAL A C 1
ATOM 2842 O O . VAL A 1 357 ? 9.339 -3.621 6.683 1.00 98.19 357 VAL A O 1
ATOM 2845 N N . ARG A 1 358 ? 9.457 -5.405 5.294 1.00 98.19 358 ARG A N 1
ATOM 2846 C CA . ARG A 1 358 ? 8.398 -6.207 5.899 1.00 98.19 358 ARG A CA 1
ATOM 2847 C C . ARG A 1 358 ? 9.016 -7.238 6.837 1.00 98.19 358 ARG A C 1
ATOM 2849 O O . ARG A 1 358 ? 9.884 -8.008 6.425 1.00 98.19 358 ARG A O 1
ATOM 2856 N N . TYR A 1 359 ? 8.544 -7.278 8.075 1.00 97.12 359 TYR A N 1
ATOM 2857 C CA . TYR A 1 359 ? 8.995 -8.186 9.120 1.00 97.12 359 TYR A CA 1
ATOM 2858 C C . TYR A 1 359 ? 7.871 -9.109 9.586 1.00 97.12 359 TYR A C 1
ATOM 2860 O O . TYR A 1 359 ? 6.717 -8.705 9.713 1.00 97.12 359 TYR A O 1
ATOM 2868 N N . SER A 1 360 ? 8.248 -10.347 9.897 1.00 94.31 360 SER A N 1
ATOM 2869 C CA . SER A 1 360 ? 7.452 -11.300 10.669 1.00 94.31 360 SER A CA 1
ATOM 2870 C C . SER A 1 360 ? 8.163 -11.508 12.001 1.00 94.31 360 SER A C 1
ATOM 2872 O O . SER A 1 360 ? 9.186 -12.197 12.055 1.00 94.31 360 SER A O 1
ATOM 2874 N N . GLY A 1 361 ? 7.674 -10.870 13.065 1.00 90.12 361 GLY A N 1
ATOM 2875 C CA . GLY A 1 361 ? 8.435 -10.748 14.310 1.00 90.12 361 GLY A CA 1
ATOM 2876 C C . GLY A 1 361 ? 9.758 -10.016 14.061 1.00 90.12 361 GLY A C 1
ATOM 2877 O O . GLY A 1 361 ? 9.761 -8.904 13.542 1.00 90.12 361 GLY A O 1
ATOM 2878 N N . SER A 1 362 ? 10.888 -10.653 14.376 1.00 91.44 362 SER A N 1
ATOM 2879 C CA . SER A 1 362 ? 12.231 -10.111 14.114 1.00 91.44 362 SER A CA 1
ATOM 2880 C C . SER A 1 362 ? 12.819 -10.495 12.748 1.00 91.44 362 SER A C 1
ATOM 2882 O O . SER A 1 362 ? 13.900 -10.028 12.386 1.00 91.44 362 SER A O 1
ATOM 2884 N N . THR A 1 363 ? 12.127 -11.341 11.977 1.00 95.06 363 THR A N 1
ATOM 2885 C CA . THR A 1 363 ? 12.632 -11.881 10.706 1.00 95.06 363 THR A CA 1
ATOM 2886 C C . THR A 1 363 ? 12.240 -10.992 9.533 1.00 95.06 363 THR A C 1
ATOM 2888 O O . THR A 1 363 ? 11.052 -10.779 9.289 1.00 95.06 363 THR A O 1
ATOM 2891 N N . GLU A 1 364 ? 13.229 -10.514 8.777 1.00 96.38 364 GLU A N 1
ATOM 2892 C CA . GLU A 1 364 ? 13.022 -9.800 7.512 1.00 96.38 364 GLU A CA 1
ATOM 2893 C C . GLU A 1 364 ? 12.431 -10.752 6.461 1.00 96.38 364 GLU A C 1
ATOM 2895 O O . GLU A 1 364 ? 12.992 -11.810 6.179 1.00 96.38 364 GLU A O 1
ATOM 2900 N N . LYS A 1 365 ? 11.269 -10.395 5.906 1.00 96.56 365 LYS A N 1
ATOM 2901 C CA . LYS A 1 365 ? 10.570 -11.167 4.867 1.00 96.56 365 LYS A CA 1
ATOM 2902 C C . LYS A 1 365 ? 10.762 -10.583 3.479 1.00 96.56 365 LYS A C 1
ATOM 2904 O O . LYS A 1 365 ? 10.753 -11.324 2.504 1.00 96.56 365 LYS A O 1
ATOM 2909 N N . GLN A 1 366 ? 10.903 -9.266 3.392 1.00 97.50 366 GLN A N 1
ATOM 2910 C CA . GLN A 1 366 ? 11.002 -8.564 2.123 1.00 97.50 366 GLN A CA 1
ATOM 2911 C C . GLN A 1 366 ? 11.603 -7.180 2.342 1.00 97.50 366 GLN A C 1
ATOM 2913 O O . GLN A 1 366 ? 11.190 -6.465 3.257 1.00 97.50 366 GLN A O 1
ATOM 2918 N N . ALA A 1 367 ? 12.518 -6.785 1.461 1.00 97.31 367 ALA A N 1
ATOM 2919 C CA . ALA A 1 367 ? 13.019 -5.424 1.359 1.00 97.31 367 ALA A CA 1
ATOM 2920 C C . ALA A 1 367 ? 12.549 -4.806 0.043 1.00 97.31 367 ALA A C 1
ATOM 2922 O O . ALA A 1 367 ? 12.742 -5.372 -1.027 1.00 97.31 367 ALA A O 1
ATOM 2923 N N . ILE A 1 368 ? 11.952 -3.626 0.139 1.00 98.06 368 ILE A N 1
ATOM 2924 C CA . ILE A 1 368 ? 11.406 -2.867 -0.977 1.00 98.06 368 ILE A CA 1
ATOM 2925 C C . ILE A 1 368 ? 12.216 -1.581 -1.050 1.00 98.06 368 ILE A C 1
ATOM 2927 O O . ILE A 1 368 ? 12.139 -0.739 -0.152 1.00 98.06 368 ILE A O 1
ATOM 2931 N N . GLN A 1 369 ? 13.040 -1.446 -2.083 1.00 97.31 369 GLN A N 1
ATOM 2932 C CA . GLN A 1 369 ? 13.980 -0.329 -2.199 1.00 97.31 369 GLN A CA 1
ATOM 2933 C C . GLN A 1 369 ? 14.086 0.216 -3.621 1.00 97.31 369 GLN A C 1
ATOM 2935 O O . GLN A 1 369 ? 14.156 1.434 -3.790 1.00 97.31 369 GLN A O 1
ATOM 2940 N N . PHE A 1 370 ? 14.078 -0.662 -4.619 1.00 96.69 370 PHE A N 1
ATOM 2941 C CA . PHE A 1 370 ? 14.253 -0.313 -6.024 1.00 96.69 370 PHE A CA 1
ATOM 2942 C C . PHE A 1 370 ? 13.067 -0.815 -6.847 1.00 96.69 370 PHE A C 1
ATOM 2944 O O . PHE A 1 370 ? 12.424 -1.787 -6.454 1.00 96.69 370 PHE A O 1
ATOM 2951 N N . ASP A 1 371 ? 12.766 -0.128 -7.944 1.00 91.81 371 ASP A N 1
ATOM 2952 C CA . ASP A 1 371 ? 11.826 -0.612 -8.954 1.00 91.81 371 ASP A CA 1
ATOM 2953 C C . ASP A 1 371 ? 12.477 -1.657 -9.878 1.00 91.81 371 ASP A C 1
ATOM 2955 O O . ASP A 1 371 ? 13.661 -1.979 -9.745 1.00 91.81 371 ASP A O 1
ATOM 2959 N N . ASP A 1 372 ? 11.698 -2.181 -10.827 1.00 90.38 372 ASP A N 1
ATOM 2960 C CA . ASP A 1 372 ? 12.142 -3.207 -11.780 1.00 90.38 372 ASP A CA 1
ATOM 2961 C C . ASP A 1 372 ? 13.251 -2.702 -12.734 1.00 90.38 372 ASP A C 1
ATOM 2963 O O . ASP A 1 372 ? 13.963 -3.501 -13.340 1.00 90.38 372 ASP A O 1
ATOM 2967 N N . GLU A 1 373 ? 13.449 -1.381 -12.840 1.00 90.62 373 GLU A N 1
ATOM 2968 C CA . GLU A 1 373 ? 14.545 -0.754 -13.592 1.00 90.62 373 GLU A CA 1
ATOM 2969 C C . GLU A 1 373 ? 15.790 -0.489 -12.720 1.00 90.62 373 GLU A C 1
ATOM 2971 O O . GLU A 1 373 ? 16.789 0.055 -13.199 1.00 90.62 373 GLU A O 1
ATOM 2976 N N . GLY A 1 374 ? 15.747 -0.847 -11.433 1.00 90.69 374 GLY A N 1
ATOM 2977 C CA . GLY A 1 374 ? 16.824 -0.615 -10.472 1.00 90.69 374 GLY A CA 1
ATOM 2978 C C . GLY A 1 374 ? 16.906 0.821 -9.942 1.00 90.69 374 GLY A C 1
ATOM 2979 O O . GLY A 1 374 ? 17.903 1.181 -9.309 1.00 90.69 374 GLY A O 1
ATOM 2980 N N . LYS A 1 375 ? 15.893 1.668 -10.165 1.00 93.81 375 LYS A N 1
ATOM 2981 C CA . LYS A 1 375 ? 15.852 3.038 -9.630 1.00 93.81 375 LYS A CA 1
ATOM 2982 C C . LYS A 1 375 ? 15.268 3.050 -8.213 1.00 93.81 375 LYS A C 1
ATOM 2984 O O . LYS A 1 375 ? 14.359 2.278 -7.915 1.00 93.81 375 LYS A O 1
ATOM 2989 N N . PRO A 1 376 ? 15.746 3.931 -7.312 1.00 95.69 376 PRO A N 1
ATOM 2990 C CA . PRO A 1 376 ? 15.208 4.018 -5.958 1.00 95.69 376 PRO A CA 1
ATOM 2991 C C . PRO A 1 376 ? 13.715 4.364 -5.937 1.00 95.69 376 PRO A C 1
ATOM 2993 O O . PRO A 1 376 ? 13.274 5.357 -6.521 1.00 95.69 376 PRO A O 1
ATOM 2996 N N . LEU A 1 377 ? 12.935 3.587 -5.187 1.00 97.50 377 LEU A N 1
ATOM 2997 C CA . LEU A 1 377 ? 11.511 3.849 -4.980 1.00 97.50 377 LEU A CA 1
ATOM 2998 C C . LEU A 1 377 ? 11.284 5.096 -4.120 1.00 97.50 377 LEU A C 1
ATOM 3000 O O . LEU A 1 377 ? 10.343 5.854 -4.366 1.00 97.50 377 LEU A O 1
ATOM 3004 N N . TYR A 1 378 ? 12.173 5.336 -3.160 1.00 97.56 378 TYR A N 1
ATOM 3005 C CA . TYR A 1 378 ? 12.055 6.390 -2.157 1.00 97.56 378 TYR A CA 1
ATOM 3006 C C . TYR A 1 378 ? 13.256 7.330 -2.205 1.00 97.56 378 TYR A C 1
ATOM 3008 O O . TYR A 1 378 ? 14.363 6.947 -2.585 1.00 97.56 378 TYR A O 1
ATOM 3016 N N . SER A 1 379 ? 13.057 8.568 -1.765 1.00 96.25 379 SER A N 1
ATOM 3017 C CA . SER A 1 379 ? 14.133 9.546 -1.668 1.00 96.25 379 SER A CA 1
ATOM 3018 C C . SER A 1 379 ? 15.145 9.159 -0.578 1.00 96.25 379 SER A C 1
ATOM 3020 O O . SER A 1 379 ? 14.799 8.875 0.575 1.00 96.25 379 SER A O 1
ATOM 3022 N N . GLY A 1 380 ? 16.427 9.164 -0.939 1.00 93.88 380 GLY A N 1
ATOM 3023 C CA . GLY A 1 380 ? 17.537 8.825 -0.050 1.00 93.88 380 GLY A CA 1
ATOM 3024 C C . GLY A 1 380 ? 17.861 9.940 0.944 1.00 93.88 380 GLY A C 1
ATOM 3025 O O . GLY A 1 380 ? 18.684 10.801 0.657 1.00 93.88 380 GLY A O 1
ATOM 3026 N N . ASN A 1 381 ? 17.152 9.985 2.074 1.00 93.50 381 ASN A N 1
ATOM 3027 C CA . ASN A 1 381 ? 17.351 10.963 3.151 1.00 93.50 381 ASN A CA 1
ATOM 3028 C C . ASN A 1 381 ? 16.634 10.540 4.443 1.00 93.50 381 ASN A C 1
ATOM 3030 O O . ASN A 1 381 ? 15.718 9.712 4.432 1.00 93.50 381 ASN A O 1
ATOM 3034 N N . LYS A 1 382 ? 16.983 11.209 5.549 1.00 92.31 382 LYS A N 1
ATOM 3035 C CA . LYS A 1 382 ? 16.351 11.054 6.872 1.00 92.31 382 LYS A CA 1
ATOM 3036 C C . LYS A 1 382 ? 14.978 11.725 7.043 1.00 92.31 382 LYS A C 1
ATOM 3038 O O . LYS A 1 382 ? 14.503 11.849 8.174 1.00 92.31 382 LYS A O 1
ATOM 3043 N N . LYS A 1 383 ? 14.381 12.283 5.983 1.00 92.75 383 LYS A N 1
ATOM 3044 C CA . LYS A 1 383 ? 13.061 12.922 6.089 1.00 92.75 383 LYS A CA 1
ATOM 3045 C C . LYS A 1 383 ? 11.969 11.861 6.176 1.00 92.75 383 LYS A C 1
ATOM 3047 O O . LYS A 1 383 ? 12.154 10.716 5.768 1.00 92.75 383 LYS A O 1
ATOM 3052 N N . ILE A 1 384 ? 10.845 12.306 6.720 1.00 91.81 384 ILE A N 1
ATOM 3053 C CA . ILE A 1 384 ? 9.685 11.496 7.079 1.00 91.81 384 ILE A CA 1
ATOM 3054 C C . ILE A 1 384 ? 9.115 10.771 5.868 1.00 91.81 384 ILE A C 1
ATOM 3056 O O . ILE A 1 384 ? 9.009 11.359 4.791 1.00 91.81 384 ILE A O 1
ATOM 3060 N N . LYS A 1 385 ? 8.753 9.506 6.084 1.00 96.00 385 LYS A N 1
ATOM 3061 C CA . LYS A 1 385 ? 8.143 8.628 5.093 1.00 96.00 385 LYS A CA 1
ATOM 3062 C C . LYS A 1 385 ? 7.083 7.794 5.791 1.00 96.00 385 LYS A C 1
ATOM 3064 O O . LYS A 1 385 ? 7.362 6.651 6.152 1.00 96.00 385 LYS A O 1
ATOM 3069 N N . TYR A 1 386 ? 5.927 8.403 6.060 1.00 97.94 386 TYR A N 1
ATOM 3070 C CA . TYR A 1 386 ? 4.814 7.682 6.679 1.00 97.94 386 TYR A CA 1
ATOM 3071 C C . TYR A 1 386 ? 4.373 6.552 5.761 1.00 97.94 386 TYR A C 1
ATOM 3073 O O . TYR A 1 386 ? 4.471 6.662 4.538 1.00 97.94 386 TYR A O 1
ATOM 3081 N N . ILE A 1 387 ? 3.929 5.460 6.366 1.00 98.50 387 ILE A N 1
ATOM 3082 C CA . ILE A 1 387 ? 3.610 4.221 5.674 1.00 98.50 387 ILE A CA 1
ATOM 3083 C C . ILE A 1 387 ? 2.296 3.671 6.199 1.00 98.50 387 ILE A C 1
ATOM 3085 O O . ILE A 1 387 ? 2.014 3.753 7.390 1.00 98.50 387 ILE A O 1
ATOM 3089 N N . THR A 1 388 ? 1.506 3.106 5.300 1.00 98.12 388 THR A N 1
ATOM 3090 C CA . THR A 1 388 ? 0.285 2.384 5.633 1.00 98.12 388 THR A CA 1
ATOM 3091 C C . THR A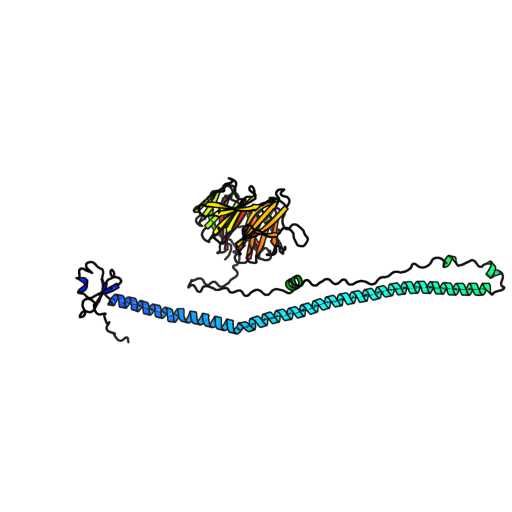 1 388 ? 0.078 1.249 4.630 1.00 98.12 388 THR A C 1
ATOM 3093 O O . THR A 1 388 ? 0.577 1.316 3.502 1.00 98.12 388 THR A O 1
ATOM 3096 N N . GLU A 1 389 ? -0.631 0.202 5.042 1.00 97.81 389 GLU A N 1
ATOM 3097 C CA . GLU A 1 389 ? -1.139 -0.821 4.128 1.00 97.81 389 GLU A CA 1
ATOM 3098 C C . GLU A 1 389 ? -2.560 -0.425 3.708 1.00 97.81 389 GLU A C 1
ATOM 3100 O O . GLU A 1 389 ? -3.389 -0.043 4.536 1.00 97.81 389 GLU A O 1
ATOM 3105 N N . ASN A 1 390 ? -2.842 -0.488 2.413 1.00 96.88 390 ASN A N 1
ATOM 3106 C CA . ASN A 1 390 ? -4.190 -0.334 1.893 1.00 96.88 390 ASN A CA 1
ATOM 3107 C C . ASN A 1 390 ? -4.944 -1.670 1.958 1.00 96.88 390 ASN A C 1
ATOM 3109 O O . ASN A 1 390 ? -4.348 -2.743 1.936 1.00 96.88 390 ASN A O 1
ATOM 3113 N N . ARG A 1 391 ? -6.279 -1.634 1.989 1.00 90.62 391 ARG A N 1
ATOM 3114 C CA . ARG A 1 391 ? -7.122 -2.842 2.040 1.00 90.62 391 ARG A CA 1
ATOM 3115 C C . ARG A 1 391 ? -6.981 -3.754 0.818 1.00 90.62 391 ARG A C 1
ATOM 3117 O O . ARG A 1 391 ? -7.348 -4.919 0.894 1.00 90.62 391 ARG A O 1
ATOM 3124 N N . ASN A 1 392 ? -6.427 -3.247 -0.281 1.00 89.25 392 ASN A N 1
ATOM 3125 C CA . ASN A 1 392 ? -6.044 -4.031 -1.456 1.00 89.25 392 ASN A CA 1
ATOM 3126 C C . ASN A 1 392 ? -4.616 -4.630 -1.359 1.00 89.25 392 ASN A C 1
ATOM 3128 O O . ASN A 1 392 ? -4.093 -5.096 -2.367 1.00 89.25 392 ASN A O 1
ATOM 3132 N N . HIS A 1 393 ? -3.991 -4.595 -0.176 1.00 94.00 393 HIS A N 1
ATOM 3133 C CA . HIS A 1 393 ? -2.621 -5.039 0.132 1.00 94.00 393 HIS A CA 1
ATOM 3134 C C . HIS A 1 393 ? -1.487 -4.232 -0.512 1.00 94.00 393 HIS A C 1
ATOM 3136 O O . HIS A 1 393 ? -0.314 -4.612 -0.409 1.00 94.00 393 HIS A O 1
ATOM 3142 N N . ASP A 1 394 ? -1.799 -3.097 -1.137 1.00 97.88 394 ASP A N 1
ATOM 3143 C CA . ASP A 1 394 ? -0.767 -2.152 -1.538 1.00 97.88 394 ASP A CA 1
ATOM 3144 C C . ASP A 1 394 ? -0.103 -1.524 -0.311 1.00 97.88 394 ASP A C 1
ATOM 3146 O O . ASP A 1 394 ? -0.736 -1.245 0.708 1.00 97.88 394 ASP A O 1
ATOM 3150 N N . ILE A 1 395 ? 1.184 -1.225 -0.441 1.00 98.50 395 ILE A N 1
ATOM 3151 C CA . ILE A 1 395 ? 1.924 -0.437 0.534 1.00 98.50 395 ILE A CA 1
ATOM 3152 C C . ILE A 1 395 ? 1.992 0.994 0.016 1.00 98.50 395 ILE A C 1
ATOM 3154 O O . ILE A 1 395 ? 2.562 1.262 -1.046 1.00 98.50 395 ILE A O 1
ATOM 3158 N N . CYS A 1 396 ? 1.444 1.925 0.790 1.00 98.56 396 CYS A N 1
ATOM 3159 C CA . CYS A 1 396 ? 1.419 3.340 0.456 1.00 98.56 396 CYS A CA 1
ATOM 3160 C C . CYS A 1 396 ? 2.410 4.100 1.339 1.00 98.56 396 CYS A C 1
ATOM 3162 O O . CYS A 1 396 ? 2.310 4.068 2.566 1.00 98.56 396 CYS A O 1
ATOM 3164 N N . VAL A 1 397 ? 3.354 4.810 0.718 1.00 98.62 397 VAL A N 1
ATOM 3165 C CA . VAL A 1 397 ? 4.388 5.584 1.414 1.00 98.62 397 VAL A CA 1
ATOM 3166 C C . VAL A 1 397 ? 4.297 7.052 1.029 1.00 98.62 397 VAL A C 1
ATOM 3168 O O . VAL A 1 397 ? 4.488 7.413 -0.129 1.00 98.62 397 VAL A O 1
ATOM 3171 N N . ALA A 1 398 ? 4.060 7.918 2.005 1.00 98.31 398 ALA A N 1
ATOM 3172 C CA . ALA A 1 398 ? 4.081 9.363 1.834 1.00 98.31 398 ALA A CA 1
ATOM 3173 C C . ALA A 1 398 ? 5.504 9.906 2.012 1.00 98.31 398 ALA A C 1
ATOM 3175 O O . ALA A 1 398 ? 5.964 10.138 3.130 1.00 98.31 398 ALA A O 1
ATOM 3176 N N . ASP A 1 399 ? 6.217 10.108 0.904 1.00 97.62 399 ASP A N 1
ATOM 3177 C CA . ASP A 1 399 ? 7.581 10.626 0.901 1.00 97.62 399 ASP A CA 1
ATOM 3178 C C . ASP A 1 399 ? 7.594 12.157 0.797 1.00 97.62 399 ASP A C 1
ATOM 3180 O O . ASP A 1 399 ? 7.494 12.753 -0.285 1.00 97.62 399 ASP A O 1
ATOM 3184 N N . CYS A 1 400 ? 7.768 12.812 1.947 1.00 94.94 400 CYS A N 1
ATOM 3185 C CA . CYS A 1 400 ? 7.726 14.268 2.023 1.00 94.94 400 CYS A CA 1
ATOM 3186 C C . CYS A 1 400 ? 8.896 14.930 1.279 1.00 94.94 400 CYS A C 1
ATOM 3188 O O . CYS A 1 400 ? 8.767 16.041 0.760 1.00 94.94 400 CYS A O 1
ATOM 3190 N N . CYS A 1 401 ? 10.057 14.277 1.180 1.00 94.38 401 CYS A N 1
ATOM 3191 C CA . CYS A 1 401 ? 11.190 14.875 0.486 1.00 94.38 401 CYS A CA 1
ATOM 3192 C C . CYS A 1 401 ? 11.008 14.770 -1.028 1.00 94.38 401 CYS A C 1
ATOM 3194 O O . CYS A 1 401 ? 11.182 15.787 -1.704 1.00 94.38 401 CYS A O 1
ATOM 3196 N N . ALA A 1 402 ? 10.557 13.612 -1.522 1.00 95.25 402 ALA A N 1
ATOM 3197 C CA . ALA A 1 402 ? 10.183 13.426 -2.923 1.00 95.25 402 ALA A CA 1
ATOM 3198 C C . ALA A 1 402 ? 8.980 14.289 -3.338 1.00 95.25 402 ALA A C 1
ATOM 3200 O O . ALA A 1 402 ? 8.845 14.612 -4.513 1.00 95.25 402 ALA A O 1
ATOM 3201 N N . GLY A 1 403 ? 8.123 14.685 -2.387 1.00 95.81 403 GLY A N 1
ATOM 3202 C CA . GLY A 1 403 ? 6.861 15.354 -2.710 1.00 95.81 403 GLY A CA 1
ATOM 3203 C C . GLY A 1 403 ? 5.898 14.400 -3.413 1.00 95.81 403 GLY A C 1
ATOM 3204 O O . GLY A 1 403 ? 5.231 14.791 -4.366 1.00 95.81 403 GLY A O 1
ATOM 3205 N N . ALA A 1 404 ? 5.888 13.130 -2.998 1.00 97.19 404 ALA A N 1
ATOM 3206 C CA . ALA A 1 404 ? 5.113 12.095 -3.662 1.00 97.19 404 ALA A CA 1
ATOM 3207 C C . ALA A 1 404 ? 4.590 11.049 -2.677 1.00 97.19 404 ALA A C 1
ATOM 3209 O O . ALA A 1 404 ? 5.297 10.642 -1.756 1.00 97.19 404 ALA A O 1
ATOM 3210 N N . VAL A 1 405 ? 3.372 10.571 -2.917 1.00 98.44 405 VAL A N 1
ATOM 3211 C CA . VAL A 1 405 ? 2.915 9.284 -2.392 1.00 98.44 405 VAL A CA 1
ATOM 3212 C C . VAL A 1 405 ? 3.360 8.208 -3.375 1.00 98.44 405 VAL A C 1
ATOM 3214 O O . VAL A 1 405 ? 3.052 8.285 -4.563 1.00 98.44 405 VAL A O 1
ATOM 3217 N N . VAL A 1 406 ? 4.124 7.237 -2.891 1.00 98.44 406 VAL A N 1
ATOM 3218 C CA . VAL A 1 406 ? 4.649 6.105 -3.655 1.00 98.44 406 VAL A CA 1
ATOM 3219 C C . VAL A 1 406 ? 3.850 4.877 -3.261 1.00 98.44 406 VAL A C 1
ATOM 3221 O O . VAL A 1 406 ? 3.827 4.526 -2.082 1.00 98.44 406 VAL A O 1
ATOM 3224 N N . VAL A 1 407 ? 3.198 4.239 -4.230 1.00 98.44 407 VAL A N 1
ATOM 3225 C CA . VAL A 1 407 ? 2.394 3.041 -3.981 1.00 98.44 407 VAL A CA 1
ATOM 3226 C C . VAL A 1 407 ? 2.996 1.859 -4.714 1.00 98.44 407 VAL A C 1
ATOM 3228 O O . VAL A 1 407 ? 3.199 1.893 -5.931 1.00 98.44 407 VAL A O 1
ATOM 3231 N N . VAL A 1 408 ? 3.290 0.814 -3.950 1.00 98.25 408 VAL A N 1
ATOM 3232 C CA . VAL A 1 408 ? 3.775 -0.473 -4.447 1.00 98.25 408 VAL A CA 1
ATOM 3233 C C . VAL A 1 408 ? 2.756 -1.555 -4.109 1.00 98.25 408 VAL A C 1
ATOM 3235 O O . VAL A 1 408 ? 2.027 -1.427 -3.128 1.00 98.25 408 VAL A O 1
ATOM 3238 N N . ASN A 1 409 ? 2.700 -2.619 -4.902 1.00 95.44 409 ASN A N 1
ATOM 3239 C CA . ASN A 1 409 ? 1.852 -3.767 -4.588 1.00 95.44 409 ASN A CA 1
ATOM 3240 C C . ASN A 1 409 ? 2.427 -4.582 -3.410 1.00 95.44 409 ASN A C 1
ATOM 3242 O O . ASN A 1 409 ? 3.503 -4.282 -2.882 1.00 95.44 409 ASN A O 1
ATOM 3246 N N . GLN A 1 410 ? 1.736 -5.655 -3.023 1.00 93.81 410 GLN A N 1
ATOM 3247 C CA . GLN A 1 410 ? 2.181 -6.545 -1.949 1.00 93.81 410 GLN A CA 1
ATOM 3248 C C . GLN A 1 410 ? 3.593 -7.123 -2.186 1.00 93.81 410 GLN A C 1
ATOM 3250 O O . GLN A 1 410 ? 4.341 -7.306 -1.220 1.00 93.81 410 GLN A O 1
ATOM 3255 N N . ASP A 1 411 ? 3.990 -7.339 -3.442 1.00 92.19 411 ASP A N 1
ATOM 3256 C CA . ASP A 1 411 ? 5.312 -7.842 -3.845 1.00 92.19 411 ASP A CA 1
ATOM 3257 C C . ASP A 1 411 ? 6.397 -6.755 -3.906 1.00 92.19 411 ASP A C 1
ATOM 3259 O O . ASP A 1 411 ? 7.567 -7.055 -4.144 1.00 92.19 411 ASP A O 1
ATOM 3263 N N . GLY A 1 412 ? 6.047 -5.500 -3.619 1.00 94.06 412 GLY A N 1
ATOM 3264 C CA . GLY A 1 412 ? 6.978 -4.376 -3.620 1.00 94.06 412 GLY A CA 1
ATOM 3265 C C . GLY A 1 412 ? 7.234 -3.766 -4.997 1.00 94.06 412 GLY A C 1
ATOM 3266 O O . GLY A 1 412 ? 8.091 -2.890 -5.108 1.00 94.06 412 GLY A O 1
ATOM 3267 N N . LYS A 1 413 ? 6.488 -4.174 -6.031 1.00 95.06 413 LYS A N 1
ATOM 3268 C CA . LYS A 1 413 ? 6.566 -3.581 -7.371 1.00 95.06 413 LYS A CA 1
ATOM 3269 C C . LYS A 1 413 ? 5.820 -2.256 -7.418 1.00 95.06 413 LYS A C 1
ATOM 3271 O O . LYS A 1 413 ? 4.696 -2.151 -6.925 1.00 95.06 413 LYS A O 1
ATOM 3276 N N . LEU A 1 414 ? 6.433 -1.247 -8.035 1.00 96.69 414 LEU A N 1
ATOM 3277 C CA . LEU A 1 414 ? 5.830 0.075 -8.199 1.00 96.69 414 LEU A CA 1
ATOM 3278 C C . LEU A 1 414 ? 4.534 -0.016 -9.006 1.00 96.69 414 LEU A C 1
ATOM 3280 O O . LEU A 1 414 ? 4.544 -0.481 -10.141 1.00 96.69 414 LEU A O 1
ATOM 3284 N N . ARG A 1 415 ? 3.434 0.486 -8.438 1.00 95.50 415 ARG A N 1
ATOM 3285 C CA . ARG A 1 415 ? 2.167 0.644 -9.159 1.00 95.50 415 ARG A CA 1
ATOM 3286 C C . ARG A 1 415 ? 2.056 2.036 -9.757 1.00 95.50 415 ARG A C 1
ATOM 3288 O O . ARG A 1 415 ? 1.843 2.182 -10.955 1.00 95.50 415 ARG A O 1
ATOM 3295 N N . TRP A 1 416 ? 2.190 3.062 -8.920 1.00 96.12 416 TRP A N 1
ATOM 3296 C CA . TRP A 1 416 ? 2.047 4.455 -9.333 1.00 96.12 416 TRP A CA 1
ATOM 3297 C C . TRP A 1 416 ? 2.623 5.417 -8.287 1.00 96.12 416 TRP A C 1
ATOM 3299 O O . TRP A 1 416 ? 2.947 5.048 -7.155 1.00 96.12 416 TRP A O 1
ATOM 3309 N N . ARG A 1 417 ? 2.771 6.682 -8.693 1.00 97.19 417 ARG A N 1
ATOM 3310 C CA . ARG A 1 417 ? 3.166 7.796 -7.827 1.00 97.19 417 ARG A CA 1
ATOM 3311 C C . ARG A 1 417 ? 2.149 8.917 -7.956 1.00 97.19 417 ARG A C 1
ATOM 3313 O O . ARG A 1 417 ? 1.738 9.244 -9.063 1.00 97.19 417 ARG A O 1
ATOM 3320 N N . TYR A 1 418 ? 1.807 9.538 -6.837 1.00 97.44 418 TYR A N 1
ATOM 3321 C CA . TYR A 1 418 ? 0.957 10.720 -6.799 1.00 97.44 418 TYR A CA 1
ATOM 3322 C C . TYR A 1 418 ? 1.753 11.922 -6.289 1.00 97.44 418 TYR A C 1
ATOM 3324 O O . TYR A 1 418 ? 2.278 11.890 -5.178 1.00 97.44 418 TYR A O 1
ATOM 3332 N N . THR A 1 419 ? 1.845 12.982 -7.092 1.00 95.69 419 THR A N 1
ATOM 3333 C CA . THR A 1 419 ? 2.687 14.169 -6.832 1.00 95.69 419 THR A CA 1
ATOM 3334 C C . THR A 1 419 ? 1.874 15.424 -6.503 1.00 95.69 419 THR A C 1
ATOM 3336 O O . THR A 1 419 ? 2.350 16.543 -6.690 1.00 95.69 419 THR A O 1
ATOM 3339 N N . GLY A 1 420 ? 0.644 15.248 -6.016 1.00 91.62 420 GLY A N 1
ATOM 3340 C CA . GLY A 1 420 ? -0.279 16.345 -5.736 1.00 91.62 420 GLY A CA 1
ATOM 3341 C C . GLY A 1 420 ? -1.208 16.653 -6.911 1.00 91.62 420 GLY A C 1
ATOM 3342 O O . GLY A 1 420 ? -0.913 16.342 -8.065 1.00 91.62 420 GLY A O 1
ATOM 3343 N N . HIS A 1 421 ? -2.346 17.271 -6.604 1.00 90.62 421 HIS A N 1
ATOM 3344 C CA . HIS A 1 421 ? -3.338 17.692 -7.585 1.00 90.62 421 HIS A CA 1
ATOM 3345 C C . HIS A 1 421 ? -3.184 19.198 -7.838 1.00 90.62 421 HIS A C 1
ATOM 3347 O O . HIS A 1 421 ? -3.150 19.964 -6.870 1.00 90.62 421 HIS A O 1
ATOM 3353 N N . PRO A 1 422 ? -3.090 19.653 -9.100 1.00 82.19 422 PRO A N 1
ATOM 3354 C CA . PRO A 1 422 ? -3.029 21.078 -9.403 1.00 82.19 422 PRO A CA 1
ATOM 3355 C C . PRO A 1 422 ? -4.257 21.807 -8.845 1.00 82.19 422 PRO A C 1
ATOM 3357 O O . PRO A 1 422 ? -5.388 21.420 -9.115 1.00 82.19 422 PRO A O 1
ATOM 3360 N N . SER A 1 423 ? -4.051 22.870 -8.069 1.00 79.69 423 SER A N 1
ATOM 3361 C CA . SER A 1 423 ? -5.141 23.694 -7.543 1.00 79.69 423 SER A CA 1
ATOM 3362 C C . SER A 1 423 ? -4.759 25.166 -7.573 1.00 79.69 423 SER A C 1
ATOM 3364 O O . SER A 1 423 ? -3.672 25.534 -7.136 1.00 79.69 423 SER A O 1
ATOM 3366 N N . GLY A 1 424 ? -5.677 26.020 -8.034 1.00 73.81 424 GLY A N 1
ATOM 3367 C CA . GLY A 1 424 ? -5.495 27.474 -8.013 1.00 73.81 424 GLY A CA 1
ATOM 3368 C C . GLY A 1 424 ? -5.499 28.083 -6.605 1.00 73.81 424 GLY A C 1
ATOM 3369 O O . GLY A 1 424 ? -5.124 29.239 -6.446 1.00 73.81 424 GLY A O 1
ATOM 3370 N N . THR A 1 425 ? -5.916 27.326 -5.583 1.00 76.69 425 THR A N 1
ATOM 3371 C CA . THR A 1 425 ? -5.972 27.789 -4.186 1.00 76.69 425 THR A CA 1
ATOM 3372 C C . THR A 1 425 ? -4.820 27.270 -3.322 1.00 76.69 425 THR A C 1
ATOM 3374 O O . THR A 1 425 ? -4.654 27.731 -2.192 1.00 76.69 425 THR A O 1
ATOM 3377 N N . LYS A 1 426 ? -4.016 26.316 -3.817 1.00 82.81 426 LYS A N 1
ATOM 3378 C CA . LYS A 1 426 ? -2.898 25.708 -3.079 1.00 82.81 426 LYS A CA 1
ATOM 3379 C C . LYS A 1 426 ? -1.571 26.130 -3.712 1.00 82.81 426 LYS A C 1
ATOM 3381 O O . LYS A 1 426 ? -1.159 25.604 -4.738 1.00 82.81 426 LYS A O 1
ATOM 3386 N N . ASN A 1 427 ? -0.897 27.091 -3.081 1.00 79.06 427 ASN A N 1
ATOM 3387 C CA . ASN A 1 427 ? 0.272 27.763 -3.664 1.00 79.06 427 ASN A CA 1
ATOM 3388 C C . ASN A 1 427 ? 1.620 27.151 -3.254 1.00 79.06 427 ASN A C 1
ATOM 3390 O O . ASN A 1 427 ? 2.665 27.614 -3.710 1.00 79.06 427 ASN A O 1
ATOM 3394 N N . LYS A 1 428 ? 1.633 26.155 -2.359 1.00 87.94 428 LYS A N 1
ATOM 3395 C CA . LYS A 1 428 ? 2.867 25.492 -1.916 1.00 87.94 428 LYS A CA 1
ATOM 3396 C C . LYS A 1 428 ? 3.020 24.141 -2.606 1.00 87.94 428 LYS A C 1
ATOM 3398 O O . LYS A 1 428 ? 2.032 23.485 -2.923 1.00 87.94 428 LYS A O 1
ATOM 3403 N N . LEU A 1 429 ? 4.271 23.718 -2.797 1.00 90.12 429 LEU A N 1
ATOM 3404 C CA . LEU A 1 429 ? 4.589 22.390 -3.323 1.00 90.12 429 LEU A CA 1
ATOM 3405 C C . LEU A 1 429 ? 3.965 21.304 -2.443 1.00 90.12 429 LEU A C 1
ATOM 3407 O O . LEU A 1 429 ? 4.066 21.381 -1.218 1.00 90.12 429 LEU A O 1
ATOM 3411 N N . PHE A 1 430 ? 3.392 20.285 -3.081 1.00 93.94 430 PHE A N 1
ATOM 3412 C CA . PHE A 1 430 ? 2.825 19.134 -2.391 1.00 93.94 430 PHE A CA 1
ATOM 3413 C C . PHE A 1 430 ? 3.899 18.418 -1.566 1.00 93.94 430 PHE A C 1
ATOM 3415 O O . PHE A 1 430 ? 4.953 18.012 -2.071 1.00 93.94 430 PHE A O 1
ATOM 3422 N N . LYS A 1 431 ? 3.635 18.287 -0.267 1.00 92.19 431 LYS A N 1
ATOM 3423 C CA . LYS A 1 431 ? 4.526 17.633 0.692 1.00 92.19 431 LYS A CA 1
ATOM 3424 C C . LYS A 1 431 ? 3.704 16.686 1.560 1.00 92.19 431 LYS A C 1
ATOM 3426 O O . LYS A 1 431 ? 3.193 17.121 2.593 1.00 92.19 431 LYS A O 1
ATOM 3431 N N . PRO A 1 432 ? 3.582 15.410 1.156 1.00 96.50 432 PRO A N 1
ATOM 3432 C CA . PRO A 1 432 ? 2.791 14.453 1.907 1.00 96.50 432 PRO A CA 1
ATOM 3433 C C . PRO A 1 432 ? 3.500 14.096 3.216 1.00 96.50 432 PRO A C 1
ATOM 3435 O O . PRO A 1 432 ? 4.696 13.803 3.220 1.00 96.50 432 PRO A O 1
ATOM 3438 N N . TYR A 1 433 ? 2.764 14.150 4.320 1.00 96.31 433 TYR A N 1
ATOM 3439 C CA . TYR A 1 433 ? 3.173 13.667 5.636 1.00 96.31 433 TYR A CA 1
ATOM 3440 C C . TYR A 1 433 ? 2.358 12.418 5.980 1.00 96.31 433 TYR A C 1
ATOM 3442 O O . TYR A 1 433 ? 2.574 11.389 5.358 1.00 96.31 433 TYR A O 1
ATOM 3450 N N . GLY A 1 434 ? 1.456 12.473 6.956 1.00 97.06 434 GLY A N 1
ATOM 3451 C CA . GLY A 1 434 ? 0.651 11.346 7.411 1.00 97.06 434 GLY A CA 1
ATOM 3452 C C . GLY A 1 434 ? -0.116 10.709 6.269 1.00 97.06 434 GLY A C 1
ATOM 3453 O O . GLY A 1 434 ? -0.567 11.405 5.355 1.00 97.06 434 GLY A O 1
ATOM 3454 N N . ILE A 1 435 ? -0.255 9.389 6.321 1.00 98.56 435 ILE A N 1
ATOM 3455 C CA . ILE A 1 435 ? -0.986 8.617 5.322 1.00 98.56 435 ILE A CA 1
ATOM 3456 C C . ILE A 1 435 ? -1.766 7.499 6.000 1.00 98.56 435 ILE A C 1
ATOM 3458 O O . ILE A 1 435 ? -1.266 6.838 6.905 1.00 98.56 435 ILE A O 1
ATOM 3462 N N . THR A 1 436 ? -3.001 7.299 5.565 1.00 98.12 436 THR A N 1
ATOM 3463 C CA . THR A 1 436 ? -3.890 6.257 6.075 1.00 98.12 436 THR A CA 1
ATOM 3464 C C . THR A 1 436 ? -4.854 5.822 4.972 1.00 98.12 436 THR A C 1
ATOM 3466 O O . THR A 1 436 ? -4.908 6.448 3.908 1.00 98.12 436 THR A O 1
ATOM 3469 N N . THR A 1 437 ? -5.589 4.742 5.202 1.00 97.50 437 THR A N 1
ATOM 3470 C CA . THR A 1 437 ? -6.571 4.205 4.259 1.00 97.50 437 THR A CA 1
ATOM 3471 C C . THR A 1 437 ? -7.895 3.957 4.958 1.00 97.50 437 THR A C 1
ATOM 3473 O O . THR A 1 437 ? -7.944 3.768 6.173 1.00 97.50 437 THR A O 1
ATOM 3476 N N . ASP A 1 438 ? -8.981 4.016 4.196 1.00 95.31 438 ASP A N 1
ATOM 3477 C CA . ASP A 1 438 ? -10.330 3.843 4.725 1.00 95.31 438 ASP A CA 1
A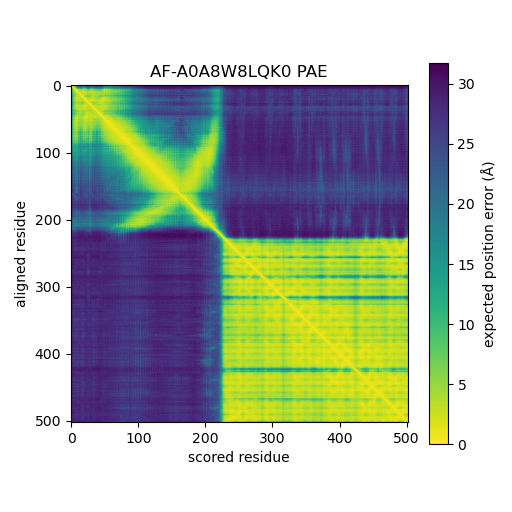TOM 3478 C C . ASP A 1 438 ? -10.978 2.517 4.308 1.00 95.31 438 ASP A C 1
ATOM 3480 O O . ASP A 1 438 ? -10.386 1.696 3.599 1.00 95.31 438 ASP A O 1
ATOM 3484 N N . SER A 1 439 ? -12.212 2.281 4.761 1.00 91.50 439 SER A N 1
ATOM 3485 C CA . SER A 1 439 ? -12.958 1.053 4.473 1.00 91.50 439 SER A CA 1
ATOM 3486 C C . SER A 1 439 ? -13.206 0.793 2.983 1.00 91.50 439 SER A C 1
ATOM 3488 O O . SER A 1 439 ? -13.434 -0.355 2.598 1.00 91.50 439 SER A O 1
ATOM 3490 N N . GLN A 1 440 ? -13.104 1.826 2.141 1.00 91.75 440 GLN A N 1
ATOM 3491 C CA . GLN A 1 440 ? -13.317 1.777 0.694 1.00 91.75 440 GLN A CA 1
ATOM 3492 C C . GLN A 1 440 ? -12.002 1.756 -0.099 1.00 91.75 440 GLN A C 1
ATOM 3494 O O . GLN A 1 440 ? -12.007 1.985 -1.307 1.00 91.75 440 GLN A O 1
ATOM 3499 N N . SER A 1 441 ? -10.877 1.453 0.558 1.00 94.31 441 SER A N 1
ATOM 3500 C CA . SER A 1 441 ? -9.533 1.414 -0.041 1.00 94.31 441 SER A CA 1
ATOM 3501 C C . SER A 1 441 ? -9.070 2.748 -0.636 1.00 94.31 441 SER A C 1
ATOM 3503 O O . SER A 1 441 ? -8.189 2.774 -1.503 1.00 94.31 441 SER A O 1
ATOM 3505 N N . ARG A 1 442 ? -9.664 3.867 -0.200 1.00 96.69 442 ARG A N 1
ATOM 3506 C CA . ARG A 1 442 ? -9.186 5.204 -0.561 1.00 96.69 442 ARG A CA 1
ATOM 3507 C C . ARG A 1 442 ? -7.995 5.558 0.312 1.00 96.69 442 ARG A C 1
ATOM 3509 O O . ARG A 1 442 ? -7.897 5.134 1.462 1.00 96.69 442 ARG A O 1
ATOM 3516 N N . ILE A 1 443 ? -7.099 6.359 -0.243 1.00 98.50 443 ILE A N 1
ATOM 3517 C CA . ILE A 1 443 ? -5.855 6.763 0.405 1.00 98.50 443 ILE A CA 1
ATOM 3518 C C . ILE A 1 443 ? -5.992 8.221 0.823 1.00 98.50 443 ILE A C 1
ATOM 3520 O O . ILE A 1 443 ? -6.252 9.093 -0.007 1.00 98.50 443 ILE A O 1
ATOM 3524 N N . LEU A 1 444 ? -5.805 8.490 2.112 1.00 98.50 444 LEU A N 1
ATOM 3525 C CA . LEU A 1 444 ? -5.850 9.829 2.682 1.00 98.50 444 LEU A CA 1
ATOM 3526 C C . LEU A 1 444 ? -4.440 10.247 3.077 1.00 98.50 444 LEU A C 1
ATOM 3528 O O . LEU A 1 444 ? -3.774 9.530 3.821 1.00 98.50 444 LEU A O 1
ATOM 3532 N N . THR A 1 445 ? -3.977 11.405 2.605 1.00 98.38 445 THR A N 1
ATOM 3533 C CA . THR A 1 445 ? -2.644 11.919 2.949 1.00 98.38 445 THR A CA 1
ATOM 3534 C C . THR A 1 445 ? -2.654 13.397 3.316 1.00 98.38 445 THR A C 1
ATOM 3536 O O . THR A 1 445 ? -3.321 14.209 2.674 1.00 98.38 445 THR A O 1
ATOM 3539 N N . ALA A 1 446 ? -1.917 13.752 4.366 1.00 97.81 446 ALA A N 1
ATOM 3540 C CA . ALA A 1 446 ? -1.806 15.120 4.847 1.00 97.81 446 ALA A CA 1
ATOM 3541 C C . ALA A 1 446 ? -0.807 15.917 4.004 1.00 97.81 446 ALA A C 1
ATOM 3543 O O . ALA A 1 446 ? 0.370 15.570 3.947 1.00 97.81 446 ALA A O 1
ATOM 3544 N N . ASP A 1 447 ? -1.246 17.034 3.430 1.00 95.56 447 ASP A N 1
ATOM 3545 C CA . ASP A 1 447 ? -0.355 18.082 2.943 1.00 95.56 447 ASP A CA 1
ATOM 3546 C C . ASP A 1 447 ? -0.237 19.162 4.022 1.00 95.56 447 ASP A C 1
ATOM 3548 O O . ASP A 1 447 ? -1.062 20.077 4.138 1.00 95.56 447 ASP A O 1
ATOM 3552 N N . SER A 1 448 ? 0.801 19.015 4.847 1.00 92.06 448 SER A N 1
ATOM 3553 C CA . SER A 1 448 ? 1.004 19.832 6.044 1.00 92.06 448 SER A CA 1
ATOM 3554 C C . SER A 1 448 ? 1.115 21.322 5.717 1.00 92.06 448 SER A C 1
ATOM 3556 O O . SER A 1 448 ? 0.503 22.161 6.380 1.00 92.06 448 SER A O 1
ATOM 3558 N N . TYR A 1 449 ? 1.838 21.657 4.643 1.00 90.50 449 TYR A N 1
ATOM 3559 C CA . TYR A 1 449 ? 2.107 23.044 4.279 1.00 90.50 449 TYR A CA 1
ATOM 3560 C C . TYR A 1 449 ? 0.900 23.731 3.642 1.00 90.50 449 TYR A C 1
ATOM 3562 O O . TYR A 1 449 ? 0.742 24.941 3.823 1.00 90.50 449 TYR A O 1
ATOM 3570 N N . ASN A 1 450 ? 0.063 22.988 2.919 1.00 92.62 450 ASN A N 1
ATOM 3571 C CA . ASN A 1 450 ? -1.189 23.494 2.352 1.00 92.62 450 ASN A CA 1
ATOM 3572 C C . ASN A 1 450 ? -2.395 23.344 3.301 1.00 92.62 450 ASN A C 1
ATOM 3574 O O . ASN A 1 450 ? -3.517 23.679 2.913 1.00 92.62 450 ASN A O 1
ATOM 3578 N N . HIS A 1 451 ? -2.163 22.882 4.537 1.00 93.62 451 HIS A N 1
ATOM 3579 C CA . HIS A 1 451 ? -3.166 22.739 5.595 1.00 93.62 451 HIS A CA 1
ATOM 3580 C C . HIS A 1 451 ? -4.405 21.943 5.157 1.00 93.62 451 HIS A C 1
ATOM 3582 O O . HIS A 1 451 ? -5.539 22.313 5.457 1.00 93.62 451 HIS A O 1
ATOM 3588 N N . CYS A 1 452 ? -4.196 20.857 4.413 1.00 94.88 452 CYS A N 1
ATOM 3589 C CA . CYS A 1 452 ? -5.286 20.055 3.863 1.00 94.88 452 CYS A CA 1
ATOM 3590 C C . CYS A 1 452 ? -4.949 18.567 3.832 1.00 94.88 452 CYS A C 1
ATOM 3592 O O . CYS A 1 452 ? -3.786 18.180 3.943 1.00 94.88 452 CYS A O 1
ATOM 3594 N N . ILE A 1 453 ? -5.975 17.736 3.666 1.00 97.50 453 ILE A N 1
ATOM 3595 C CA . ILE A 1 453 ? -5.837 16.301 3.397 1.00 97.50 453 ILE A CA 1
ATOM 3596 C C . ILE A 1 453 ? -6.280 16.042 1.961 1.00 97.50 453 ILE A C 1
ATOM 3598 O O . ILE A 1 453 ? -7.321 16.544 1.542 1.00 97.50 453 ILE A O 1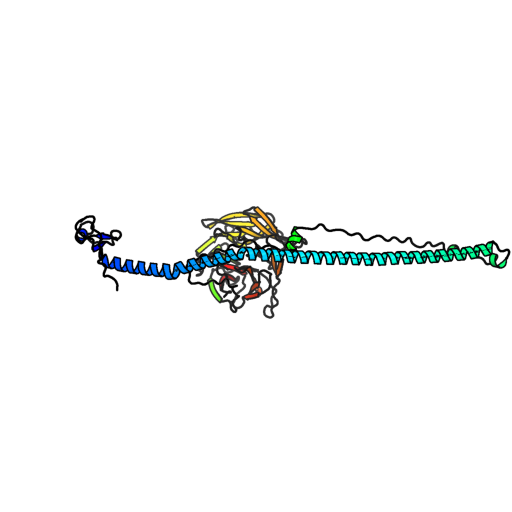
ATOM 3602 N N . HIS A 1 454 ? -5.514 15.259 1.212 1.00 97.31 454 HIS A N 1
ATOM 3603 C CA . HIS A 1 454 ? -5.928 14.743 -0.089 1.00 97.31 454 HIS A CA 1
ATOM 3604 C C . HIS A 1 454 ? -6.580 13.378 0.094 1.00 97.31 454 HIS A C 1
ATOM 3606 O O . HIS A 1 454 ? -6.029 12.538 0.803 1.00 97.31 454 HIS A O 1
ATOM 3612 N N . ILE A 1 455 ? -7.705 13.152 -0.579 1.00 97.31 455 ILE A N 1
ATOM 3613 C CA . ILE A 1 455 ? -8.349 11.845 -0.703 1.00 97.31 455 ILE A CA 1
ATOM 3614 C C . ILE A 1 455 ? -8.123 11.354 -2.131 1.00 97.31 455 ILE A C 1
ATOM 3616 O O . ILE A 1 455 ? -8.479 12.045 -3.089 1.00 97.31 455 ILE A O 1
ATOM 3620 N N . LEU A 1 456 ? -7.539 10.169 -2.265 1.00 97.12 456 LEU A N 1
ATOM 3621 C CA . LEU A 1 456 ? -7.305 9.481 -3.530 1.00 97.12 456 LEU A CA 1
ATOM 3622 C C . LEU A 1 456 ? -8.131 8.198 -3.577 1.00 97.12 456 LEU A C 1
ATOM 3624 O O . LEU A 1 456 ? -8.357 7.575 -2.540 1.00 97.12 456 LEU A O 1
ATOM 3628 N N . ASP A 1 457 ? -8.542 7.769 -4.762 1.00 92.69 457 ASP A N 1
ATOM 3629 C CA . ASP A 1 457 ? -9.054 6.414 -4.938 1.00 92.69 457 ASP A CA 1
ATOM 3630 C C . ASP A 1 457 ? -7.926 5.365 -4.847 1.00 92.69 457 ASP A C 1
ATOM 3632 O O . ASP A 1 457 ? -6.736 5.686 -4.762 1.00 92.69 457 ASP A O 1
ATOM 3636 N N . GLN A 1 458 ? -8.304 4.087 -4.889 1.00 89.25 458 GLN A N 1
ATOM 3637 C CA . GLN A 1 458 ? -7.368 2.956 -4.849 1.00 89.25 458 GLN A CA 1
ATOM 3638 C C . GLN A 1 458 ? -6.351 2.923 -6.010 1.00 89.25 458 GLN A C 1
ATOM 3640 O O . GLN A 1 458 ? -5.355 2.206 -5.939 1.00 89.25 458 GLN A O 1
ATOM 3645 N N . ASN A 1 459 ? -6.595 3.675 -7.087 1.00 88.94 459 ASN A N 1
ATOM 3646 C CA . ASN A 1 459 ? -5.747 3.759 -8.276 1.00 88.94 459 ASN A CA 1
ATOM 3647 C C . ASN A 1 459 ? -4.954 5.078 -8.338 1.00 88.94 459 ASN A C 1
ATOM 3649 O O . ASN A 1 459 ? -4.324 5.371 -9.356 1.00 88.94 459 ASN A O 1
ATOM 3653 N N . GLY A 1 460 ? -4.985 5.880 -7.270 1.00 90.56 460 GLY A N 1
ATOM 3654 C CA . GLY A 1 460 ? -4.249 7.136 -7.168 1.00 90.56 460 GLY A CA 1
ATOM 3655 C C . GLY A 1 460 ? -4.913 8.323 -7.863 1.00 90.56 460 GLY A C 1
ATOM 3656 O O . GLY A 1 460 ? -4.282 9.375 -7.986 1.00 90.56 460 GLY A O 1
ATOM 3657 N N . GLN A 1 461 ? -6.169 8.195 -8.304 1.00 92.75 461 GLN A N 1
ATOM 3658 C CA . GLN A 1 461 ? -6.930 9.328 -8.822 1.00 92.75 461 GLN A CA 1
ATOM 3659 C C . GLN A 1 461 ? -7.356 10.234 -7.677 1.00 92.75 461 GLN A C 1
ATOM 3661 O O . GLN A 1 461 ? -7.905 9.788 -6.672 1.00 92.75 461 GLN A O 1
ATOM 3666 N N . PHE A 1 462 ? -7.111 11.531 -7.839 1.00 94.06 462 PHE A N 1
ATOM 3667 C CA . PHE A 1 462 ? -7.534 12.526 -6.868 1.00 94.06 462 PHE A CA 1
ATOM 3668 C C . PHE A 1 462 ? -9.062 12.636 -6.837 1.00 94.06 462 PHE A C 1
ATOM 3670 O O . PHE A 1 462 ? -9.687 12.873 -7.868 1.00 94.06 462 PHE A O 1
ATOM 3677 N N . LEU A 1 463 ? -9.646 12.495 -5.646 1.00 91.44 463 LEU A N 1
ATOM 3678 C CA . LEU A 1 463 ? -11.086 12.604 -5.431 1.00 91.44 463 LEU A CA 1
ATOM 3679 C C . LEU A 1 463 ? -11.460 13.975 -4.872 1.00 91.44 463 LEU A C 1
ATOM 3681 O O . LEU A 1 463 ? -12.311 14.663 -5.431 1.00 91.44 463 LEU A O 1
ATOM 3685 N N . ARG A 1 464 ? -10.856 14.368 -3.742 1.00 92.44 464 ARG A N 1
ATOM 3686 C CA . ARG A 1 464 ? -11.211 15.615 -3.050 1.00 92.44 464 ARG A CA 1
ATOM 3687 C C . ARG A 1 464 ? -10.160 16.052 -2.033 1.00 92.44 464 ARG A C 1
ATOM 3689 O O . ARG A 1 464 ? -9.330 15.261 -1.587 1.00 92.44 464 ARG A O 1
ATOM 3696 N N . TYR A 1 465 ? -10.260 17.314 -1.627 1.00 93.00 465 TYR A N 1
ATOM 3697 C CA . TYR A 1 465 ? -9.615 17.861 -0.439 1.00 93.00 465 TYR A CA 1
ATOM 3698 C C . TYR A 1 465 ? -10.521 17.774 0.798 1.00 93.00 465 TYR A C 1
ATOM 3700 O O . TYR A 1 465 ? -11.736 17.931 0.698 1.00 93.00 465 TYR A O 1
ATOM 3708 N N . ILE A 1 466 ? -9.906 17.626 1.971 1.00 94.75 466 ILE A N 1
ATOM 3709 C CA . ILE A 1 466 ? -10.455 18.086 3.253 1.00 94.75 466 ILE A CA 1
ATOM 3710 C C . ILE A 1 466 ? -9.646 19.319 3.656 1.00 94.75 466 ILE A C 1
ATOM 3712 O O . ILE A 1 466 ? -8.500 19.196 4.097 1.00 94.75 466 ILE A O 1
ATOM 3716 N N . ASP A 1 467 ? -10.215 20.508 3.481 1.00 91.06 467 ASP A N 1
ATOM 3717 C CA . ASP A 1 467 ? -9.547 21.781 3.781 1.00 91.06 467 ASP A CA 1
ATOM 3718 C C . ASP A 1 467 ? -10.421 22.823 4.496 1.00 91.06 467 ASP A C 1
ATOM 3720 O O . ASP A 1 467 ? -9.897 23.821 4.987 1.00 91.06 467 ASP A O 1
ATOM 3724 N N . ASN A 1 468 ? -11.714 22.547 4.683 1.00 87.25 468 ASN A N 1
ATOM 3725 C CA . ASN A 1 468 ? -12.652 23.439 5.375 1.00 87.25 468 ASN A CA 1
ATOM 3726 C C . ASN A 1 468 ? -12.823 23.135 6.880 1.00 87.25 468 ASN A C 1
ATOM 3728 O O . ASN A 1 468 ? -13.666 23.727 7.543 1.00 87.25 468 ASN A O 1
ATOM 3732 N N . CYS A 1 469 ? -11.989 22.265 7.464 1.00 88.31 469 CYS A N 1
ATOM 3733 C CA . CYS A 1 469 ? -12.013 21.932 8.903 1.00 88.31 469 CYS A CA 1
ATOM 3734 C C . CYS A 1 469 ? -11.029 22.767 9.753 1.00 88.31 469 CYS A C 1
ATOM 3736 O O . CYS A 1 469 ? -10.646 22.373 10.865 1.00 88.31 469 CYS A O 1
ATOM 3738 N N . GLY A 1 470 ? -10.541 23.890 9.212 1.00 89.75 470 GLY A N 1
ATOM 3739 C CA . GLY A 1 470 ? -9.583 24.771 9.888 1.00 89.75 470 GLY A CA 1
ATOM 3740 C C . GLY A 1 470 ? -8.326 24.042 10.372 1.00 89.75 470 GLY A C 1
ATOM 3741 O O . GLY A 1 470 ? -7.877 24.289 11.495 1.00 89.75 470 GLY A O 1
ATOM 3742 N N . LEU A 1 471 ? -7.829 23.080 9.586 1.00 93.12 471 LEU A N 1
ATOM 3743 C CA . LEU A 1 471 ? -6.653 22.274 9.915 1.00 93.12 471 LEU A CA 1
ATOM 3744 C C . LEU A 1 471 ? -5.410 23.160 10.052 1.00 93.12 471 LEU A C 1
ATOM 3746 O O . LEU A 1 471 ? -5.204 24.078 9.262 1.00 93.12 471 LEU A O 1
ATOM 3750 N N . LYS A 1 472 ? -4.568 22.873 11.045 1.00 92.94 472 LYS A N 1
ATOM 3751 C CA . LYS A 1 472 ? -3.301 23.577 11.280 1.00 92.94 472 LYS A CA 1
ATOM 3752 C C . LYS A 1 472 ? -2.143 22.591 11.280 1.00 92.94 472 LYS A C 1
ATOM 3754 O O . LYS A 1 472 ? -2.035 21.770 12.184 1.00 92.94 472 LYS A O 1
ATOM 3759 N N . ASP A 1 473 ? -1.284 22.695 10.269 1.00 93.06 473 ASP A N 1
ATOM 3760 C CA . ASP A 1 473 ? -0.128 21.809 10.061 1.00 93.06 473 ASP A CA 1
ATOM 3761 C C . ASP A 1 473 ? -0.477 20.316 10.259 1.00 93.06 473 ASP A C 1
ATOM 3763 O O . ASP A 1 473 ? 0.086 19.673 11.155 1.00 93.06 473 ASP A O 1
ATOM 3767 N N . PRO A 1 474 ? -1.430 19.753 9.480 1.00 96.19 474 PRO A N 1
ATOM 3768 C CA . PRO A 1 474 ? -1.794 18.347 9.613 1.00 96.19 474 PRO A CA 1
ATOM 3769 C C . PRO A 1 474 ? -0.552 17.481 9.393 1.00 96.19 474 PRO A C 1
ATOM 3771 O O . PRO A 1 474 ? 0.222 17.730 8.464 1.00 96.19 474 PRO A O 1
ATOM 3774 N N . TYR A 1 475 ? -0.321 16.515 10.278 1.00 95.69 475 TYR A N 1
ATOM 3775 C CA . TYR A 1 475 ? 0.963 15.822 10.348 1.00 95.69 475 TYR A CA 1
ATOM 3776 C C . TYR A 1 475 ? 0.848 14.316 10.233 1.00 95.69 475 TYR A C 1
ATOM 3778 O O . TYR A 1 475 ? 1.415 13.770 9.306 1.00 95.69 475 TYR A O 1
ATOM 3786 N N . ASP A 1 476 ? 0.120 13.654 11.123 1.00 97.12 476 ASP A N 1
ATOM 3787 C CA . ASP A 1 476 ? -0.118 12.212 11.057 1.00 97.12 476 ASP A CA 1
ATOM 3788 C C . ASP A 1 476 ? -1.611 11.916 11.103 1.00 97.12 476 ASP A C 1
ATOM 3790 O O . ASP A 1 476 ? -2.384 12.729 11.625 1.00 97.12 476 ASP A O 1
ATOM 3794 N N . LEU A 1 477 ? -1.998 10.790 10.509 1.00 97.81 477 LEU A N 1
ATOM 3795 C CA . LEU A 1 477 ? -3.377 10.424 10.228 1.00 97.81 477 LEU A CA 1
ATOM 3796 C C . LEU A 1 477 ? -3.663 8.987 10.656 1.00 97.81 477 LEU A C 1
ATOM 3798 O O . LEU A 1 477 ? -2.869 8.088 10.401 1.00 97.81 477 LEU A O 1
ATOM 3802 N N . CYS A 1 478 ? -4.857 8.746 11.188 1.00 96.88 478 CYS A N 1
ATOM 3803 C CA . CYS A 1 478 ? -5.410 7.396 11.264 1.00 96.88 478 CYS A CA 1
ATOM 3804 C C . CYS A 1 478 ? -6.931 7.422 11.103 1.00 96.88 478 CYS A C 1
ATOM 3806 O O . CYS A 1 478 ? -7.561 8.466 11.277 1.00 96.88 478 CYS A O 1
ATOM 3808 N N . VAL A 1 479 ? -7.515 6.282 10.751 1.00 95.81 479 VAL A N 1
ATOM 3809 C CA . VAL A 1 479 ? -8.958 6.116 10.551 1.00 95.81 479 VAL A CA 1
ATOM 3810 C C . VAL A 1 479 ? -9.479 5.055 11.528 1.00 95.81 479 VAL A C 1
ATOM 3812 O O . VAL A 1 479 ? -8.814 4.040 11.727 1.00 95.81 479 VAL A O 1
ATOM 3815 N N . ASP A 1 480 ? -10.630 5.306 12.167 1.00 92.25 480 ASP A N 1
ATOM 3816 C CA . ASP A 1 480 ? -11.321 4.298 12.997 1.00 92.25 480 ASP A CA 1
ATOM 3817 C C . ASP A 1 480 ? -12.193 3.347 12.155 1.00 92.25 480 ASP A C 1
ATOM 3819 O O . ASP A 1 480 ? -12.375 3.546 10.954 1.00 92.25 480 ASP A O 1
ATOM 3823 N N . ASN A 1 481 ? -12.786 2.316 12.773 1.00 88.94 481 ASN A N 1
ATOM 3824 C CA . ASN A 1 481 ? -13.603 1.337 12.039 1.00 88.94 481 ASN A CA 1
ATOM 3825 C C . ASN A 1 481 ? -14.881 1.933 11.424 1.00 88.94 481 ASN A C 1
ATOM 3827 O O . ASN A 1 481 ? -15.535 1.283 10.611 1.00 88.94 481 ASN A O 1
ATOM 3831 N N . ASN A 1 482 ? -15.243 3.162 11.801 1.00 89.94 482 ASN A N 1
ATOM 3832 C CA . ASN A 1 482 ? -16.405 3.878 11.288 1.00 89.94 482 ASN A CA 1
ATOM 3833 C C . ASN A 1 482 ? -16.036 4.897 10.198 1.00 89.94 482 ASN A C 1
ATOM 3835 O O . ASN A 1 482 ? -16.882 5.713 9.830 1.00 89.94 482 ASN A O 1
ATOM 3839 N N . ASP A 1 483 ? -14.805 4.853 9.683 1.00 93.81 483 ASP A N 1
ATOM 3840 C CA . ASP A 1 483 ? -14.252 5.814 8.729 1.00 93.81 483 ASP A CA 1
ATOM 3841 C C . ASP A 1 483 ? -14.228 7.260 9.239 1.00 93.81 483 ASP A C 1
ATOM 3843 O O . ASP A 1 483 ? -14.350 8.207 8.461 1.00 93.81 483 ASP A O 1
ATOM 3847 N N . ASN A 1 484 ? -14.061 7.477 10.544 1.00 94.25 484 ASN A N 1
ATOM 3848 C CA . ASN A 1 484 ? -13.733 8.811 11.032 1.00 94.25 484 ASN A CA 1
ATOM 3849 C C . ASN A 1 484 ? -12.226 9.023 10.956 1.00 94.25 484 ASN A C 1
ATOM 3851 O O . ASN A 1 484 ? -11.443 8.208 11.445 1.00 94.25 484 ASN A O 1
ATOM 3855 N N . LEU A 1 485 ? -11.828 10.154 10.385 1.00 97.19 485 LEU A N 1
ATOM 3856 C CA . LEU A 1 485 ? -10.433 10.536 10.246 1.00 97.19 485 LEU A CA 1
ATOM 3857 C C . LEU A 1 485 ? -9.954 11.260 11.505 1.00 97.19 485 LEU A C 1
ATOM 3859 O O . LEU A 1 485 ? -10.535 12.264 11.911 1.00 97.19 485 LEU A O 1
ATOM 3863 N N . PHE A 1 486 ? -8.850 10.804 12.079 1.00 97.38 486 PHE A N 1
ATOM 3864 C CA . PHE A 1 486 ? -8.121 11.502 13.129 1.00 97.38 486 PHE A CA 1
ATOM 3865 C C . PHE A 1 486 ? -6.905 12.189 12.526 1.00 97.38 486 PHE A C 1
ATOM 3867 O O . PHE A 1 486 ? -6.087 11.551 11.867 1.00 97.38 486 PHE A O 1
ATOM 3874 N N . VAL A 1 487 ? -6.783 13.490 12.773 1.00 97.94 487 VAL A N 1
ATOM 3875 C CA . VAL A 1 487 ? -5.707 14.329 12.240 1.00 97.94 487 VAL A CA 1
ATOM 3876 C C . VAL A 1 487 ? -4.910 14.928 13.390 1.00 97.94 487 VAL A C 1
ATOM 3878 O O . VAL A 1 487 ? -5.458 15.694 14.185 1.00 97.94 487 VAL A O 1
ATOM 3881 N N . CYS A 1 488 ? -3.614 14.620 13.464 1.00 96.81 488 CYS A N 1
ATOM 3882 C CA . CYS A 1 488 ? -2.679 15.348 14.318 1.00 96.81 488 CYS A CA 1
ATOM 3883 C C . CYS A 1 488 ? -2.389 16.730 13.745 1.00 96.81 488 CYS A C 1
ATOM 3885 O O . CYS A 1 488 ? -1.943 16.844 12.605 1.00 96.81 488 CYS A O 1
ATOM 3887 N N . GLU A 1 489 ? -2.523 17.761 14.568 1.00 96.44 489 GLU A N 1
ATOM 3888 C CA . GLU A 1 489 ? -2.071 19.112 14.251 1.00 96.44 489 GLU A CA 1
ATOM 3889 C C . GLU A 1 489 ? -0.724 19.380 14.933 1.00 96.44 489 GLU A C 1
ATOM 3891 O O . GLU A 1 489 ? -0.635 19.473 16.163 1.00 96.44 489 GLU A O 1
ATOM 3896 N N . TYR A 1 490 ? 0.342 19.494 14.134 1.00 95.06 490 TYR A N 1
ATOM 3897 C CA . TYR A 1 490 ? 1.714 19.506 14.648 1.00 95.06 490 TYR A CA 1
ATOM 3898 C C . TYR A 1 490 ? 1.974 20.642 15.634 1.00 95.06 490 TYR A C 1
ATOM 3900 O O . TYR A 1 490 ? 2.540 20.408 16.700 1.00 95.06 490 TYR A O 1
ATOM 3908 N N . SER A 1 491 ? 1.549 21.856 15.285 1.00 92.44 491 SER A N 1
ATOM 3909 C CA . SER A 1 491 ? 1.866 23.076 16.034 1.00 92.44 491 SER A CA 1
ATOM 3910 C C . SER A 1 491 ? 0.883 23.378 17.168 1.00 92.44 491 SER A C 1
ATOM 3912 O O . SER A 1 491 ? 1.224 24.123 18.080 1.00 92.44 491 SER A O 1
ATOM 3914 N N . THR A 1 492 ? -0.346 22.850 17.113 1.00 94.56 492 THR A N 1
ATOM 3915 C CA . THR A 1 492 ? -1.353 23.071 18.171 1.00 94.56 492 THR A CA 1
ATOM 3916 C C . THR A 1 492 ? -1.317 21.987 19.238 1.00 94.56 492 THR A C 1
ATOM 3918 O O . THR A 1 492 ? -1.834 22.195 20.333 1.00 94.56 492 THR A O 1
ATOM 3921 N N . GLY A 1 493 ? -0.751 20.822 18.910 1.00 95.62 493 GLY A N 1
ATOM 3922 C CA . GLY A 1 493 ? -0.756 19.668 19.792 1.00 95.62 493 GLY A CA 1
ATOM 3923 C C . GLY A 1 493 ? -2.098 18.942 19.857 1.00 95.62 493 GLY A C 1
ATOM 3924 O O . GLY A 1 493 ? -2.258 18.040 20.673 1.00 95.62 493 GLY A O 1
ATOM 3925 N N . ASN A 1 494 ? -3.083 19.310 19.041 1.00 96.56 494 ASN A N 1
ATOM 3926 C CA . ASN A 1 494 ? -4.418 18.725 19.113 1.00 96.56 494 ASN A CA 1
ATOM 3927 C C . ASN A 1 494 ? -4.589 17.564 18.131 1.00 96.56 494 ASN A C 1
ATOM 3929 O O . ASN A 1 494 ? -3.917 17.491 17.101 1.00 96.56 494 ASN A O 1
ATOM 3933 N N . VAL A 1 495 ? -5.540 16.678 18.433 1.00 97.62 495 VAL A N 1
ATOM 3934 C CA . VAL A 1 495 ? -6.075 15.711 17.467 1.00 97.62 495 VAL A CA 1
ATOM 3935 C C . VAL A 1 495 ? -7.503 16.106 17.124 1.00 97.62 495 VAL A C 1
ATOM 3937 O O . VAL A 1 495 ? -8.333 16.250 18.020 1.00 97.62 495 VAL A O 1
ATOM 3940 N N . LYS A 1 496 ? -7.811 16.256 15.837 1.00 96.44 496 LYS A N 1
ATOM 3941 C CA . LYS A 1 496 ? -9.181 16.478 15.359 1.00 96.44 496 LYS A CA 1
ATOM 3942 C C . LYS A 1 496 ? -9.771 15.181 14.833 1.00 96.44 496 LYS A C 1
ATOM 3944 O O . LYS A 1 496 ? -9.145 14.539 13.997 1.00 96.44 496 LYS A O 1
ATOM 3949 N N . LYS A 1 497 ? -10.975 14.832 15.291 1.00 95.75 497 LYS A N 1
ATOM 3950 C CA . LYS A 1 497 ? -11.804 13.776 14.702 1.00 95.75 497 LYS A CA 1
ATOM 3951 C C . LYS A 1 497 ? -12.731 14.409 13.669 1.00 95.75 497 LYS A C 1
ATOM 3953 O O . LYS A 1 497 ? -13.506 15.299 14.016 1.00 95.75 497 LYS A O 1
ATOM 3958 N N . ILE A 1 498 ? -12.647 13.960 12.425 1.00 96.25 498 ILE A N 1
ATOM 3959 C CA . ILE A 1 498 ? -13.371 14.507 11.280 1.00 96.25 498 ILE A CA 1
ATOM 3960 C C . ILE A 1 498 ? -14.215 13.404 10.649 1.00 96.25 498 ILE A C 1
ATOM 3962 O O . ILE A 1 498 ? -13.694 12.358 10.256 1.00 96.25 498 ILE A O 1
ATOM 3966 N N . LYS A 1 499 ? -15.515 13.661 10.517 1.00 94.94 499 LYS A N 1
ATOM 3967 C CA . LYS A 1 499 ? -16.416 12.860 9.695 1.00 94.94 499 LYS A CA 1
ATOM 3968 C C . LYS A 1 499 ? -16.357 13.412 8.273 1.00 94.94 499 LYS A C 1
ATOM 3970 O O . LYS A 1 499 ? -16.679 14.574 8.046 1.00 94.94 499 LYS A O 1
ATOM 3975 N N . TYR A 1 500 ? -15.923 12.595 7.318 1.00 94.38 500 TYR A N 1
ATOM 3976 C CA . TYR A 1 500 ? -15.765 13.008 5.916 1.00 94.38 500 TYR A CA 1
ATOM 3977 C C . TYR A 1 500 ? -16.591 12.166 4.937 1.00 94.38 500 TYR A C 1
ATOM 3979 O O . TYR A 1 500 ? -16.560 12.435 3.740 1.00 94.38 500 TYR A O 1
ATOM 3987 N N . LEU A 1 501 ? -17.342 11.176 5.428 1.00 91.62 501 LEU A N 1
ATOM 3988 C CA . LEU A 1 501 ? -18.239 10.322 4.643 1.00 91.62 501 LEU A CA 1
ATOM 3989 C C . LEU A 1 501 ? -19.685 10.490 5.075 1.00 91.62 501 LEU A C 1
ATOM 3991 O O . LEU A 1 501 ? -19.929 10.796 6.241 1.00 91.62 501 LEU A O 1
ATOM 3995 N N . LYS A 1 502 ? -20.612 10.311 4.127 1.00 81.69 502 LYS A N 1
ATOM 3996 C CA . LYS A 1 502 ? -22.059 10.413 4.370 1.00 81.69 502 LYS A CA 1
ATOM 3997 C C . LYS A 1 502 ? -22.535 9.384 5.396 1.00 81.69 502 LYS A C 1
ATOM 3999 O O . LYS A 1 502 ? -22.238 8.183 5.198 1.00 81.69 502 LYS A O 1
#

Organism: Magallana gigas (NCBI:txid29159)

Solvent-accessible surface area (backbone atoms only — not comparable to full-atom values): 28023 Å² total; per-residue (Å²): 136,81,76,86,72,78,84,83,64,54,68,13,86,94,41,77,91,37,56,22,56,31,24,30,62,82,59,83,59,42,65,33,25,84,69,50,58,75,31,85,92,39,62,90,61,55,72,43,52,41,71,60,52,50,49,54,51,49,55,47,51,51,50,51,49,49,46,44,62,73,50,48,49,55,51,55,53,49,53,51,52,52,52,52,52,50,60,74,45,44,65,64,51,52,52,52,52,55,50,52,53,50,54,51,51,56,50,50,55,52,55,53,51,52,54,53,51,49,53,54,50,55,51,52,52,52,51,51,53,52,49,50,56,54,52,53,55,51,49,55,52,51,51,52,54,49,51,51,54,53,51,50,51,56,49,52,54,49,70,73,45,89,61,62,68,69,55,72,68,58,73,86,64,62,78,82,64,69,73,73,79,81,85,86,84,85,81,82,87,80,88,79,86,77,86,85,58,66,67,61,49,41,67,73,75,56,82,82,81,74,94,78,85,81,84,76,79,87,63,97,58,102,63,91,74,73,94,62,87,70,51,71,40,96,70,51,42,76,75,45,74,30,69,68,84,36,72,37,27,55,36,42,31,56,65,50,91,55,31,33,38,35,34,24,89,39,31,52,36,38,28,29,35,81,86,38,48,78,74,47,75,35,65,46,89,86,68,47,45,58,61,25,55,31,46,45,89,86,58,41,47,33,38,22,27,43,87,82,14,30,36,31,37,46,43,90,91,58,44,73,48,79,59,38,79,53,80,71,36,24,37,38,26,43,29,51,38,97,85,64,34,38,38,35,28,30,19,34,76,89,30,64,37,32,36,39,35,36,24,57,85,68,43,81,76,46,79,34,38,46,36,99,87,68,46,68,69,48,60,46,33,83,62,62,39,28,38,29,59,34,81,84,49,27,40,40,31,14,27,33,80,68,21,24,36,40,31,20,40,76,89,40,48,70,73,52,73,40,62,69,77,95,49,100,86,53,92,62,82,48,33,28,31,12,31,30,47,42,93,82,32,28,38,39,33,17,24,26,88,68,26,27,30,42,35,23,41,76,85,63,48,81,70,49,76,53,56,85,68,76,52,50,39,30,35,16,34,29,51,42,95,83,50,36,38,36,37,24,15,24,73,73,12,31,36,38,35,31,42,42,54,105